Protein 6PVJ (pdb70)

Structure (mmCIF, N/CA/C/O backbone):
data_6PVJ
#
_entry.id   6PVJ
#
_cell.length_a   48.077
_cell.length_b   82.801
_cell.length_c   120.079
_cell.angle_alpha   90.000
_cell.angle_beta   90.000
_cell.angle_gamma   90.000
#
_symmetry.space_group_name_H-M   'P 21 21 21'
#
loop_
_entity.id
_entity.type
_entity.pdbx_description
1 polymer 'FAD monooxygenase'
2 non-polymer 'FLAVIN-ADENINE DINUCLEOTIDE'
3 non-polymer (5aS,12aS,13aS)-9-bromo-12,12-dimethyl-2,3,11,12,12a,13-hexahydro-1H,5H,6H-5a,13a-(epiminomethano)indolizino[7,6-b]carbazol-14-one
4 water water
#
loop_
_atom_site.group_PDB
_atom_site.id
_atom_site.type_symbol
_atom_site.label_atom_id
_atom_site.label_alt_id
_atom_site.label_comp_id
_atom_site.label_asym_id
_atom_site.label_entity_id
_atom_site.label_seq_id
_atom_site.pdbx_PDB_ins_code
_atom_site.Cartn_x
_atom_site.Cartn_y
_atom_site.Cartn_z
_atom_site.occupancy
_atom_site.B_iso_or_equiv
_atom_site.auth_seq_id
_atom_site.auth_comp_id
_atom_site.auth_asym_id
_atom_site.auth_atom_id
_atom_site.pdbx_PDB_model_num
ATOM 1 N N . GLY A 1 5 ? 15.533 80.276 53.109 1.00 49.61 5 GLY A N 1
ATOM 2 C CA . GLY A 1 5 ? 15.887 80.935 51.864 1.00 50.07 5 GLY A CA 1
ATOM 3 C C . GLY A 1 5 ? 17.327 80.645 51.500 1.00 50.65 5 GLY A C 1
ATOM 4 O O . GLY A 1 5 ? 17.963 81.399 50.755 1.00 48.84 5 GLY A O 1
ATOM 5 N N . GLU A 1 6 ? 17.817 79.521 52.020 1.00 52.09 6 GLU A N 1
ATOM 6 C CA . GLU A 1 6 ? 19.221 79.141 51.978 1.00 51.62 6 GLU A CA 1
ATOM 7 C C . GLU A 1 6 ? 19.353 77.844 51.191 1.00 46.40 6 GLU A C 1
ATOM 8 O O . GLU A 1 6 ? 18.597 76.894 51.421 1.00 45.89 6 GLU A O 1
ATOM 14 N N . GLU A 1 7 ? 20.310 77.801 50.268 1.00 41.23 7 GLU A N 1
ATOM 15 C CA . GLU A 1 7 ? 20.503 76.602 49.466 1.00 36.81 7 GLU A CA 1
ATOM 16 C C . GLU A 1 7 ? 21.110 75.480 50.310 1.00 30.34 7 GLU A C 1
ATOM 17 O O . GLU A 1 7 ? 21.759 75.715 51.334 1.00 31.32 7 GLU A O 1
ATOM 23 N N . VAL A 1 8 ? 20.867 74.238 49.878 1.00 23.25 8 VAL A N 1
ATOM 24 C CA . VAL A 1 8 ? 21.621 73.108 50.411 1.00 19.45 8 VAL A CA 1
ATOM 25 C C . VAL A 1 8 ? 23.105 73.330 50.134 1.00 17.13 8 VAL A C 1
ATOM 26 O O . VAL A 1 8 ? 23.495 73.779 49.048 1.00 17.80 8 VAL A O 1
ATOM 30 N N . GLN A 1 9 ? 23.946 73.023 51.124 1.00 16.75 9 GLN A N 1
ATOM 31 C CA . GLN A 1 9 ? 25.395 73.164 51.006 1.00 16.31 9 GLN A CA 1
ATOM 32 C C . GLN A 1 9 ? 26.007 71.777 50.827 1.00 15.26 9 GLN A C 1
ATOM 33 O O . GLN A 1 9 ? 26.098 71.000 51.785 1.00 16.33 9 GLN A O 1
ATOM 39 N N . VAL A 1 10 ? 26.433 71.464 49.603 1.00 14.39 10 VAL A N 1
ATOM 40 C CA . VAL A 1 10 ? 27.023 70.169 49.271 1.00 14.16 10 VAL A CA 1
ATOM 41 C C . VAL A 1 10 ? 28.541 70.277 49.310 1.00 13.43 10 VAL A C 1
ATOM 42 O O . VAL A 1 10 ? 29.118 71.184 48.701 1.00 15.26 10 VAL A O 1
ATOM 46 N N . ILE A 1 11 ? 29.193 69.345 50.006 1.00 13.40 11 ILE A N 1
ATOM 47 C CA . ILE A 1 11 ? 30.646 69.181 49.958 1.00 13.77 11 ILE A CA 1
ATOM 48 C C . ILE A 1 11 ? 30.965 67.986 49.069 1.00 13.21 11 ILE A C 1
ATOM 49 O O . ILE A 1 11 ? 30.354 66.918 49.220 1.00 13.90 11 ILE A O 1
ATOM 54 N N . ILE A 1 12 ? 31.908 68.157 48.139 1.00 12.81 12 ILE A N 1
ATOM 55 C CA . ILE A 1 12 ? 32.345 67.071 47.265 1.00 12.42 12 ILE A CA 1
ATOM 56 C C . ILE A 1 12 ? 33.829 66.817 47.481 1.00 12.63 12 ILE A C 1
ATOM 57 O O . ILE A 1 12 ? 34.634 67.759 47.482 1.00 13.10 12 ILE A O 1
ATOM 62 N N . VAL A 1 13 ? 34.181 65.547 47.676 1.00 12.39 13 VAL A N 1
ATOM 63 C CA . VAL A 1 13 ? 35.557 65.116 47.900 1.00 12.02 13 VAL A CA 1
ATOM 64 C C . VAL A 1 13 ? 36.022 64.338 46.677 1.00 12.42 13 VAL A C 1
ATOM 65 O O . VAL A 1 13 ? 35.616 63.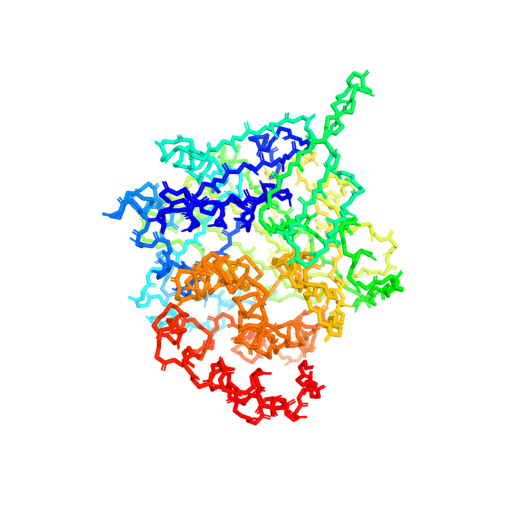185 46.468 1.00 13.11 13 VAL A O 1
ATOM 69 N N . GLY A 1 14 ? 36.891 64.959 45.881 1.00 12.31 14 GLY A N 1
ATOM 70 C CA . GLY A 1 14 ? 37.456 64.341 44.697 1.00 13.24 14 GLY A CA 1
ATOM 71 C C . GLY A 1 14 ? 36.786 64.815 43.423 1.00 12.85 14 GLY A C 1
ATOM 72 O O . GLY A 1 14 ? 35.564 64.697 43.272 1.00 13.73 14 GLY A O 1
ATOM 73 N N . LEU A 1 15 ? 37.587 65.350 42.500 1.00 12.64 15 LEU A N 1
ATOM 74 C CA . LEU A 1 15 ? 37.120 65.830 41.207 1.00 11.96 15 LEU A CA 1
ATOM 75 C C . LEU A 1 15 ? 37.705 65.010 40.060 1.00 12.94 15 LEU A C 1
ATOM 76 O O . LEU A 1 15 ? 38.358 65.549 39.161 1.00 14.80 15 LEU A O 1
ATOM 81 N N . GLY A 1 16 ? 37.471 63.700 40.091 1.00 13.60 16 GLY A N 1
ATOM 82 C CA . GLY A 1 16 ? 37.506 62.900 38.887 1.00 13.53 16 GLY A CA 1
ATOM 83 C C . GLY A 1 16 ? 36.239 63.140 38.094 1.00 12.50 16 GLY A C 1
ATOM 84 O O . GLY A 1 16 ? 35.532 64.133 38.284 1.00 12.84 16 GLY A O 1
ATOM 85 N N . ILE A 1 17 ? 35.944 62.204 37.192 1.00 13.06 17 ILE A N 1
ATOM 86 C CA . ILE A 1 17 ? 34.767 62.355 36.344 1.00 12.74 17 ILE A CA 1
ATOM 87 C C . ILE A 1 17 ? 33.503 62.431 37.187 1.00 12.76 17 ILE A C 1
ATOM 88 O O . ILE A 1 17 ? 32.609 63.247 36.923 1.00 13.53 17 ILE A O 1
ATOM 93 N N . VAL A 1 18 ? 33.415 61.588 38.218 1.00 12.75 18 VAL A N 1
ATOM 94 C CA . VAL A 1 18 ? 32.176 61.470 38.978 1.00 12.78 18 VAL A CA 1
ATOM 95 C C . VAL A 1 18 ? 31.967 62.686 39.873 1.00 12.11 18 VAL A C 1
ATOM 96 O O . VAL A 1 18 ? 30.852 63.221 39.962 1.00 13.12 18 VAL A O 1
ATOM 100 N N . GLY A 1 19 ? 33.022 63.146 40.551 1.00 12.40 19 GLY A N 1
ATOM 101 C CA . GLY A 1 19 ? 32.887 64.336 41.370 1.00 12.94 19 GLY A CA 1
ATOM 102 C C . GLY A 1 19 ? 32.524 65.561 40.550 1.00 12.11 19 GLY A C 1
ATOM 103 O O . GLY A 1 19 ? 31.719 66.386 40.980 1.00 13.38 19 GLY A O 1
ATOM 104 N N . LEU A 1 20 ? 33.113 65.698 39.356 1.00 12.23 20 LEU A N 1
ATOM 105 C CA . LEU A 1 20 ? 32.728 66.806 38.487 1.00 12.25 20 LEU A CA 1
ATOM 106 C C . LEU A 1 20 ? 31.273 66.677 38.045 1.00 11.82 20 LEU A C 1
ATOM 107 O O . LEU A 1 20 ? 30.540 67.674 38.004 1.00 12.56 20 LEU A O 1
ATOM 112 N N . ALA A 1 21 ? 30.836 65.463 37.692 1.00 12.05 21 ALA A N 1
ATOM 113 C CA . ALA A 1 21 ? 29.435 65.261 37.324 1.00 12.35 21 ALA A CA 1
ATOM 114 C C . ALA A 1 21 ? 28.509 65.584 38.488 1.00 11.69 21 ALA A C 1
ATOM 115 O O . ALA A 1 21 ? 27.460 66.216 38.305 1.00 13.18 21 ALA A O 1
ATOM 117 N N . ALA A 1 22 ? 28.884 65.167 39.698 1.00 12.39 22 ALA A N 1
ATOM 118 C CA . ALA A 1 22 ? 28.064 65.472 40.868 1.00 13.37 22 ALA A CA 1
ATOM 119 C C . ALA A 1 22 ? 28.016 66.971 41.125 1.00 11.59 22 ALA A C 1
ATOM 120 O O . ALA A 1 22 ? 26.961 67.514 41.487 1.00 13.20 22 ALA A O 1
ATOM 122 N N . ALA A 1 23 ? 29.146 67.658 40.946 1.00 12.11 23 ALA A N 1
ATOM 123 C CA . ALA A 1 23 ? 29.177 69.105 41.157 1.00 12.58 23 ALA A CA 1
ATOM 124 C C . ALA A 1 23 ? 28.258 69.814 40.176 1.00 12.94 23 ALA A C 1
ATOM 125 O O . ALA A 1 23 ? 27.481 70.703 40.560 1.00 13.74 23 ALA A O 1
ATOM 127 N N . ILE A 1 24 ? 28.315 69.416 38.906 1.00 13.15 24 ILE A N 1
ATOM 128 C CA . ILE A 1 24 ? 27.472 70.021 37.881 1.00 12.66 24 ILE A CA 1
ATOM 129 C C . ILE A 1 24 ? 26.004 69.707 38.143 1.00 12.67 24 ILE A C 1
ATOM 130 O O . ILE A 1 24 ? 25.151 70.600 38.123 1.00 13.91 24 ILE A O 1
ATOM 135 N N . GLU A 1 25 ? 25.686 68.439 38.419 1.00 12.86 25 GLU A N 1
ATOM 136 C CA . GLU A 1 25 ? 24.299 68.060 38.665 1.00 13.72 25 GLU A CA 1
ATOM 137 C C . GLU A 1 25 ? 23.716 68.830 39.846 1.00 13.29 25 GLU A C 1
ATOM 138 O O . GLU A 1 25 ? 22.605 69.365 39.766 1.00 14.67 25 GLU A O 1
ATOM 144 N N . CYS A 1 26 ? 24.451 68.888 40.962 1.00 12.96 26 CYS A N 1
ATOM 145 C CA . CYS A 1 26 ? 23.908 69.560 42.140 1.00 13.63 26 CYS A CA 1
ATOM 146 C C . CYS A 1 26 ? 23.754 71.054 41.896 1.00 13.43 26 CYS A C 1
ATOM 147 O O . CYS A 1 26 ? 22.732 71.647 42.262 1.00 14.86 26 CYS A O 1
ATOM 150 N N . ARG A 1 27 ? 24.754 71.678 41.267 1.00 14.08 27 ARG A N 1
ATOM 151 C CA . ARG A 1 27 ? 24.696 73.120 41.040 1.00 14.57 27 ARG A CA 1
ATOM 152 C C . ARG A 1 27 ? 23.597 73.482 40.047 1.00 15.44 27 ARG A C 1
ATOM 153 O O . ARG A 1 27 ? 22.874 74.471 40.242 1.00 17.58 27 ARG A O 1
ATOM 161 N N . GLU A 1 28 ? 23.441 72.689 38.984 1.00 16.36 28 GLU A N 1
ATOM 162 C CA . GLU A 1 28 ? 22.390 72.973 38.010 1.00 17.36 28 GLU A CA 1
ATOM 163 C C . GLU A 1 28 ? 21.005 72.781 38.589 1.00 17.93 28 GLU A C 1
ATOM 164 O O . GLU A 1 28 ? 20.047 73.371 38.083 1.00 19.95 28 GLU A O 1
ATOM 170 N N . LYS A 1 29 ? 20.882 71.989 39.649 1.00 17.14 29 LYS A N 1
ATOM 171 C CA . LYS A 1 29 ? 19.603 71.760 40.296 1.00 17.72 29 LYS A CA 1
ATOM 172 C C . LYS A 1 29 ? 19.400 72.678 41.501 1.00 17.96 29 LYS A C 1
ATOM 173 O O . LYS A 1 29 ? 18.494 72.453 42.313 1.00 19.57 29 LYS A O 1
ATOM 179 N N . GLY A 1 30 ? 20.206 73.734 41.607 1.00 18.29 30 GLY A N 1
ATOM 180 C CA . GLY A 1 30 ? 19.945 74.805 42.550 1.00 19.30 30 GLY A CA 1
ATOM 181 C C . GLY A 1 30 ? 20.555 74.634 43.921 1.00 18.08 30 GLY A C 1
ATOM 182 O O . GLY A 1 30 ? 20.081 75.253 44.882 1.00 19.91 30 GLY A O 1
ATOM 183 N N . HIS A 1 31 ? 21.592 73.818 44.047 1.00 16.13 31 HIS A N 1
ATOM 184 C CA . HIS A 1 31 ? 22.268 73.596 45.313 1.00 15.54 31 HIS A CA 1
ATOM 185 C C . HIS A 1 31 ? 23.654 74.222 45.255 1.00 16.06 31 HIS A C 1
ATOM 186 O O . HIS A 1 31 ? 24.275 74.299 44.189 1.00 18.21 31 HIS A O 1
ATOM 193 N N A SER A 1 32 ? 24.123 74.706 46.403 0.57 15.31 32 SER A N 1
ATOM 194 N N B SER A 1 32 ? 24.131 74.679 46.409 0.43 15.44 32 SER A N 1
ATOM 195 C CA A SER A 1 32 ? 25.480 75.230 46.493 0.57 16.00 32 SER A CA 1
ATOM 196 C CA B SER A 1 32 ? 25.474 75.233 46.509 0.43 15.68 32 SER A CA 1
ATOM 197 C C A SER A 1 32 ? 26.472 74.083 46.626 0.57 15.78 32 SER A C 1
ATOM 198 C C B SER A 1 32 ? 26.487 74.104 46.664 0.43 15.65 32 SER A C 1
ATOM 199 O O A SER A 1 32 ? 26.208 73.090 47.311 0.57 17.18 32 SER A O 1
ATOM 200 O O B SER A 1 32 ? 26.252 73.138 47.395 0.43 16.75 32 SER A O 1
ATOM 205 N N . VAL A 1 33 ? 27.620 74.223 45.969 1.00 14.21 33 VAL A N 1
ATOM 206 C CA . VAL A 1 33 ? 28.616 73.157 45.903 1.00 13.40 33 VAL A CA 1
ATOM 207 C C . VAL A 1 33 ? 29.996 73.719 46.206 1.00 12.95 33 VAL A C 1
ATOM 208 O O . VAL A 1 33 ? 30.442 74.679 45.562 1.00 14.33 33 VAL A O 1
ATOM 212 N N . HIS A 1 34 ? 30.682 73.111 47.169 1.00 13.67 34 HIS A N 1
ATOM 213 C CA . HIS A 1 34 ? 32.102 73.364 47.386 1.00 13.92 34 HIS A CA 1
ATOM 214 C C . HIS A 1 34 ? 32.810 72.027 47.218 1.00 13.26 34 HIS A C 1
ATOM 215 O O . HIS A 1 34 ? 32.616 71.108 48.029 1.00 13.94 34 HIS A O 1
ATOM 222 N N . ALA A 1 35 ? 33.580 71.904 46.137 1.00 13.56 35 ALA A N 1
ATOM 223 C CA . ALA A 1 35 ? 34.297 70.679 45.803 1.00 13.49 35 ALA A CA 1
ATOM 224 C C . ALA A 1 35 ? 35.780 70.846 46.105 1.00 14.06 35 ALA A C 1
ATOM 225 O O . ALA A 1 35 ? 36.348 71.932 45.918 1.00 14.76 35 ALA A O 1
ATOM 227 N N . PHE A 1 36 ? 36.403 69.758 46.556 1.00 13.28 36 PHE A N 1
ATOM 228 C CA . PHE A 1 36 ? 37.799 69.738 46.966 1.00 13.45 36 PHE A CA 1
ATOM 229 C C . PHE A 1 36 ? 38.525 68.633 46.228 1.00 13.35 36 PHE A C 1
ATOM 230 O O . PHE A 1 36 ? 37.975 67.549 46.018 1.00 15.60 36 PHE A O 1
ATOM 238 N N . GLU A 1 37 ? 39.779 68.894 45.866 1.00 13.47 37 GLU A N 1
ATOM 239 C CA . GLU A 1 37 ? 40.545 67.952 45.064 1.00 13.12 37 GLU A CA 1
ATOM 240 C C . GLU A 1 37 ? 42.019 68.143 45.383 1.00 12.68 37 GLU A C 1
ATOM 241 O O . GLU A 1 37 ? 42.513 69.279 45.425 1.00 14.12 37 GLU A O 1
ATOM 247 N N . LYS A 1 38 ? 42.719 67.029 45.600 1.00 13.69 38 LYS A N 1
ATOM 248 C CA . LYS A 1 38 ? 44.093 67.131 46.074 1.00 14.80 38 LYS A CA 1
ATOM 249 C C . LYS A 1 38 ? 45.096 67.490 44.986 1.00 15.13 38 LYS A C 1
ATOM 250 O O . LYS A 1 38 ? 46.159 68.028 45.312 1.00 16.40 38 LYS A O 1
ATOM 256 N N . SER A 1 39 ? 44.800 67.215 43.717 1.00 15.33 39 SER A N 1
ATOM 257 C CA . SER A 1 39 ? 45.804 67.313 42.668 1.00 15.71 39 SER A CA 1
ATOM 258 C C . SER A 1 39 ? 45.383 68.296 41.576 1.00 15.30 39 SER A C 1
ATOM 259 O O . SER A 1 39 ? 44.225 68.723 41.492 1.00 16.55 39 SER A O 1
ATOM 262 N N . ASN A 1 40 ? 46.355 68.662 40.735 1.00 16.03 40 ASN A N 1
ATOM 263 C CA . ASN A 1 40 ? 46.049 69.393 39.504 1.00 16.24 40 ASN A CA 1
ATOM 264 C C . ASN A 1 40 ? 45.410 68.426 38.509 1.00 16.52 40 ASN A C 1
ATOM 265 O O . ASN A 1 40 ? 46.098 67.741 37.744 1.00 17.92 40 ASN A O 1
ATOM 270 N N . ILE A 1 41 ? 44.078 68.400 38.475 1.00 17.36 41 ILE A N 1
ATOM 271 C CA . ILE A 1 41 ? 43.372 67.425 37.653 1.00 18.37 41 ILE A CA 1
ATOM 272 C C . ILE A 1 41 ? 43.428 67.732 36.174 1.00 17.96 41 ILE A C 1
ATOM 273 O O . ILE A 1 41 ? 42.975 66.907 35.368 1.00 20.12 41 ILE A O 1
ATOM 278 N N . LEU A 1 42 ? 43.955 68.893 35.796 1.00 18.53 42 LEU A N 1
ATOM 279 C CA . LEU A 1 42 ? 44.088 69.215 34.384 1.00 20.83 42 LEU A CA 1
ATOM 280 C C . LEU A 1 42 ? 45.311 68.574 33.737 1.00 21.00 42 LEU A C 1
ATOM 281 O O . LEU A 1 42 ? 45.419 68.602 32.510 1.00 24.26 42 LEU A O 1
ATOM 286 N N . LYS A 1 43 ? 46.210 67.972 34.515 1.00 20.16 43 LYS A N 1
ATOM 287 C CA . LYS A 1 43 ? 47.424 67.409 33.934 1.00 22.67 43 LYS A CA 1
ATOM 288 C C . LYS A 1 43 ? 47.088 66.263 32.982 1.00 23.70 43 LYS A C 1
ATOM 289 O O . LYS A 1 43 ? 46.134 65.504 33.189 1.00 23.99 43 LYS A O 1
ATOM 295 N N . SER A 1 44 ? 47.881 66.146 31.923 1.00 25.22 44 SER A N 1
ATOM 296 C CA . SER A 1 44 ? 47.667 65.123 30.906 1.00 26.94 44 SER A CA 1
ATOM 297 C C . SER A 1 44 ? 48.136 63.783 31.461 1.00 24.95 44 SER A C 1
ATOM 298 O O . SER A 1 44 ? 49.339 63.551 31.615 1.00 26.00 44 SER A O 1
ATOM 301 N N . ILE A 1 45 ? 47.188 62.898 31.759 1.00 23.45 45 ILE A N 1
ATOM 302 C CA . ILE A 1 45 ? 47.487 61.584 32.308 1.00 22.78 45 ILE A CA 1
ATOM 303 C C . ILE A 1 45 ? 46.389 60.623 31.860 1.00 20.73 45 ILE A C 1
ATOM 304 O O . ILE A 1 45 ? 45.237 61.019 31.663 1.00 21.98 45 ILE A O 1
ATOM 309 N N . GLY A 1 46 ? 46.754 59.360 31.669 1.00 20.35 46 GLY A N 1
ATOM 310 C CA . GLY A 1 46 ? 45.787 58.360 31.247 1.00 19.59 46 GLY A CA 1
ATOM 311 C C . GLY A 1 46 ? 45.609 58.337 29.740 1.00 18.76 46 GLY A C 1
ATOM 312 O O . GLY A 1 46 ? 46.384 58.932 28.977 1.00 19.80 46 GLY A O 1
ATOM 313 N N . ASP A 1 47 ? 44.560 57.635 29.306 1.00 17.17 47 ASP A N 1
ATOM 314 C CA . ASP A 1 47 ? 44.264 57.547 27.879 1.00 15.99 47 ASP A CA 1
ATOM 315 C C . ASP A 1 47 ? 42.815 57.952 27.598 1.00 16.28 47 ASP A C 1
ATOM 316 O O . ASP A 1 47 ? 42.406 59.039 28.023 1.00 17.66 47 ASP A O 1
ATOM 321 N N . CYS A 1 48 ? 42.039 57.141 26.880 1.00 16.08 48 CYS A N 1
ATOM 322 C CA . CYS A 1 48 ? 40.679 57.512 26.508 1.00 15.37 48 CYS A CA 1
ATOM 323 C C . CYS A 1 48 ? 39.643 56.891 27.432 1.00 16.81 48 CYS A C 1
ATOM 324 O O . CYS A 1 48 ? 39.809 55.772 27.936 1.00 18.86 48 CYS A O 1
ATOM 327 N N A ILE A 1 49 ? 38.552 57.613 27.625 0.47 15.69 49 ILE A N 1
ATOM 328 N N B ILE A 1 49 ? 38.565 57.654 27.658 0.53 15.44 49 ILE A N 1
ATOM 329 C CA A ILE A 1 49 ? 37.426 57.113 28.389 0.47 16.48 49 ILE A CA 1
ATOM 330 C CA B ILE A 1 49 ? 37.377 57.244 28.404 0.53 16.18 49 ILE A CA 1
ATOM 331 C C A ILE A 1 49 ? 36.192 57.165 27.501 0.47 15.00 49 ILE A C 1
ATOM 332 C C B ILE A 1 49 ? 36.235 57.124 27.407 0.53 14.16 49 ILE A C 1
ATOM 333 O O A ILE A 1 49 ? 36.004 58.111 26.727 0.47 15.81 49 ILE A O 1
ATOM 334 O O B ILE A 1 49 ? 36.111 57.960 26.502 0.53 15.11 49 ILE A O 1
ATOM 343 N N . GLY A 1 50 ? 35.386 56.113 27.579 1.00 15.09 50 GLY A N 1
ATOM 344 C CA . GLY A 1 50 ? 34.135 56.015 26.837 1.00 15.19 50 GLY A CA 1
ATOM 345 C C . GLY A 1 50 ? 32.958 56.364 27.732 1.00 15.83 50 GLY A C 1
ATOM 346 O O . GLY A 1 50 ? 32.936 56.006 28.909 1.00 17.71 50 GLY A O 1
ATOM 347 N N . LEU A 1 51 ? 31.986 57.077 27.167 1.00 15.36 51 LEU A N 1
ATOM 348 C CA . LEU A 1 51 ? 30.734 57.385 27.846 1.00 16.13 51 LEU A CA 1
ATOM 349 C C . LEU A 1 51 ? 29.612 56.869 26.964 1.00 16.02 51 LEU A C 1
ATOM 350 O O . LEU A 1 51 ? 29.511 57.249 25.794 1.00 16.89 51 LEU A O 1
ATOM 355 N N . GLN A 1 52 ? 28.780 56.001 27.519 1.00 15.47 52 GLN A N 1
ATOM 356 C CA . GLN A 1 52 ? 27.713 55.375 26.761 1.00 16.38 52 GLN A CA 1
ATOM 357 C C . GLN A 1 52 ? 26.440 56.211 26.859 1.00 15.26 52 GLN A C 1
ATOM 358 O O . GLN A 1 52 ? 26.393 57.243 27.534 1.00 15.63 52 GLN A O 1
ATOM 364 N N . SER A 1 53 ? 25.378 55.753 26.187 1.00 16.15 53 SER A N 1
ATOM 365 C CA . SER A 1 53 ? 24.195 56.598 26.043 1.00 16.72 53 SER A CA 1
ATOM 366 C C . SER A 1 53 ? 23.502 56.864 27.373 1.00 15.78 53 SER A C 1
ATOM 367 O O . SER A 1 53 ? 22.824 57.885 27.522 1.00 16.94 53 SER A O 1
ATOM 370 N N . ASN A 1 54 ? 23.637 55.961 28.341 1.00 15.57 54 ASN A N 1
ATOM 371 C CA . ASN A 1 54 ? 23.066 56.234 29.657 1.00 15.09 54 ASN A CA 1
ATOM 372 C C . ASN A 1 54 ? 23.729 57.441 30.311 1.00 15.62 54 ASN A C 1
ATOM 373 O O . ASN A 1 54 ? 23.085 58.151 31.091 1.00 16.68 54 ASN A O 1
ATOM 378 N N . ALA A 1 55 ? 25.010 57.694 30.006 1.00 14.97 55 ALA A N 1
ATOM 379 C CA . ALA A 1 55 ? 25.695 58.886 30.506 1.00 14.40 55 ALA A CA 1
ATOM 380 C C . ALA A 1 55 ? 25.452 60.098 29.613 1.00 14.02 55 ALA A C 1
ATOM 381 O O . ALA A 1 55 ? 25.276 61.210 30.117 1.00 15.34 55 ALA A O 1
ATOM 383 N N . THR A 1 56 ? 25.454 59.922 28.285 1.00 15.47 56 THR A N 1
ATOM 384 C CA . THR A 1 56 ? 25.264 61.099 27.438 1.00 16.32 56 THR A CA 1
ATOM 385 C C . THR A 1 56 ? 23.859 61.678 27.581 1.00 17.08 56 THR A C 1
ATOM 386 O O . THR A 1 56 ? 23.681 62.890 27.429 1.00 18.07 56 THR A O 1
ATOM 390 N N . ARG A 1 57 ? 22.862 60.836 27.889 1.00 17.03 57 ARG A N 1
ATOM 391 C CA . ARG A 1 57 ? 21.503 61.313 28.159 1.00 18.84 57 ARG A CA 1
ATOM 392 C C . ARG A 1 57 ? 21.500 62.293 29.332 1.00 17.28 57 ARG A C 1
ATOM 393 O O . ARG A 1 57 ? 20.780 63.304 29.324 1.00 19.16 57 ARG A O 1
ATOM 401 N N . ILE A 1 58 ? 22.315 62.011 30.347 1.00 15.93 58 ILE A N 1
ATOM 402 C CA . ILE A 1 58 ? 22.458 62.906 31.490 1.00 16.14 58 ILE A CA 1
ATOM 403 C C . ILE A 1 58 ? 23.199 64.172 31.085 1.00 15.95 58 ILE A C 1
ATOM 404 O O . ILE A 1 58 ? 22.779 65.290 31.406 1.00 16.80 58 ILE A O 1
ATOM 409 N N . ILE A 1 59 ? 24.333 64.008 30.400 1.00 15.73 59 ILE A N 1
ATOM 410 C CA . ILE A 1 59 ? 25.179 65.144 30.036 1.00 15.60 59 ILE A CA 1
ATOM 411 C C . ILE A 1 59 ? 24.432 66.127 29.147 1.00 15.90 59 ILE A C 1
ATOM 412 O O . ILE A 1 59 ? 24.648 67.341 29.238 1.00 17.21 59 ILE A O 1
ATOM 417 N N . LYS A 1 60 ? 23.524 65.626 28.304 1.00 16.92 60 LYS A N 1
ATOM 418 C CA . LYS A 1 60 ? 22.802 66.477 27.363 1.00 18.88 60 LYS A CA 1
ATOM 419 C C . LYS A 1 60 ? 22.005 67.565 28.063 1.00 17.73 60 LYS A C 1
ATOM 420 O O . LYS A 1 60 ? 21.757 68.623 27.475 1.00 19.13 60 LYS A O 1
ATOM 426 N N . ARG A 1 61 ? 21.563 67.318 29.298 1.00 17.41 61 ARG A N 1
ATOM 427 C CA . ARG A 1 61 ? 20.776 68.316 30.010 1.00 18.31 61 ARG A CA 1
ATOM 428 C C . ARG A 1 61 ? 21.613 69.478 30.521 1.00 17.87 61 ARG A C 1
ATOM 429 O O . ARG A 1 61 ? 21.067 70.564 30.753 1.00 20.69 61 ARG A O 1
ATOM 437 N N . TRP A 1 62 ? 22.915 69.277 30.705 1.00 18.08 62 TRP A N 1
ATOM 438 C CA . TRP A 1 62 ? 23.749 70.254 31.391 1.00 18.33 62 TRP A CA 1
ATOM 439 C C . TRP A 1 62 ? 23.872 71.535 30.578 1.00 18.84 62 TRP A C 1
ATOM 440 O O . TRP A 1 62 ? 24.145 71.501 29.373 1.00 19.19 62 TRP A O 1
ATOM 451 N N . GLY A 1 63 ? 23.670 72.667 31.243 1.00 21.03 63 GLY A N 1
ATOM 452 C CA . GLY A 1 63 ? 23.797 73.960 30.579 1.00 22.33 63 GLY A CA 1
ATOM 453 C C . GLY A 1 63 ? 22.948 74.089 29.337 1.00 21.45 63 GLY A C 1
ATOM 454 O O . GLY A 1 63 ? 23.380 74.699 28.352 1.00 22.00 63 GLY A O 1
ATOM 455 N N A ASP A 1 64 ? 21.752 73.500 29.349 0.62 21.91 64 ASP A N 1
ATOM 456 N N B ASP A 1 64 ? 21.737 73.526 29.364 0.38 22.67 64 ASP A N 1
ATOM 457 C CA A ASP A 1 64 ? 20.833 73.552 28.210 0.62 24.56 64 ASP A CA 1
ATOM 458 C CA B ASP A 1 64 ? 20.825 73.506 28.213 0.38 24.90 64 ASP A CA 1
ATOM 459 C C A ASP A 1 64 ? 21.477 73.027 26.925 0.62 23.36 64 ASP A C 1
ATOM 460 C C B ASP A 1 64 ? 21.528 73.062 26.931 0.38 23.41 64 ASP A C 1
ATOM 461 O O A ASP A 1 64 ? 21.195 73.518 25.827 0.62 25.30 64 ASP A O 1
ATOM 462 O O B ASP A 1 64 ? 21.344 73.640 25.857 0.38 24.75 64 ASP A O 1
ATOM 471 N N . GLY A 1 65 ? 22.353 72.028 27.051 1.00 20.61 65 GLY A N 1
ATOM 472 C CA . GLY A 1 65 ? 23.030 71.445 25.909 1.00 20.15 65 GLY A CA 1
ATOM 473 C C . GLY A 1 65 ? 24.443 71.931 25.669 1.00 19.40 65 GLY A C 1
ATOM 474 O O . GLY A 1 65 ? 25.094 71.440 24.738 1.00 20.30 65 GLY A O 1
ATOM 475 N N . ALA A 1 66 ? 24.947 72.857 26.492 1.00 20.16 66 ALA A N 1
ATOM 476 C CA . ALA A 1 66 ? 26.269 73.438 26.256 1.00 20.40 66 ALA A CA 1
ATOM 477 C C . ALA A 1 66 ? 27.378 72.393 26.320 1.00 19.39 66 ALA A C 1
ATOM 478 O O . ALA A 1 66 ? 28.300 72.409 25.496 1.00 19.79 66 ALA A O 1
ATOM 480 N N . VAL A 1 67 ? 27.331 71.498 27.308 1.00 17.80 67 VAL A N 1
ATOM 481 C CA . VAL A 1 67 ? 28.408 70.520 27.456 1.00 17.84 67 VAL A CA 1
ATOM 482 C C . VAL A 1 67 ? 28.396 69.530 26.297 1.00 16.65 67 VAL A C 1
ATOM 483 O O . VAL A 1 67 ? 29.452 69.168 25.758 1.00 17.76 67 VAL A O 1
ATOM 487 N N . HIS A 1 68 ? 27.206 69.092 25.879 1.00 17.29 68 HIS A N 1
ATOM 488 C CA . HIS A 1 68 ? 27.132 68.208 24.722 1.00 17.58 68 HIS A CA 1
ATOM 489 C C . HIS A 1 68 ? 27.712 68.874 23.478 1.00 18.47 68 HIS A C 1
ATOM 490 O O . HIS A 1 68 ? 28.405 68.224 22.687 1.00 19.57 68 HIS A O 1
ATOM 497 N N . GLU A 1 69 ? 27.458 70.172 23.292 1.00 18.72 69 GLU A N 1
ATOM 498 C CA . GLU A 1 69 ? 28.047 70.857 22.143 1.00 19.99 69 GLU A CA 1
ATOM 499 C C . GLU A 1 69 ? 29.568 70.870 22.234 1.00 19.62 69 GLU A C 1
ATOM 500 O O . GLU A 1 69 ? 30.259 70.654 21.230 1.00 21.13 69 GLU A O 1
ATOM 506 N N . ALA A 1 70 ? 30.107 71.085 23.438 1.00 19.43 70 ALA A N 1
ATOM 507 C CA . ALA A 1 70 ? 31.554 71.023 23.623 1.00 18.88 70 ALA A CA 1
ATOM 508 C C . ALA A 1 70 ? 32.103 69.632 23.334 1.00 19.62 70 ALA A C 1
ATOM 509 O O . ALA A 1 70 ? 33.242 69.500 22.869 1.00 21.77 70 ALA A O 1
ATOM 511 N N . LEU A 1 71 ? 31.322 68.585 23.608 1.00 18.45 71 LEU A N 1
ATOM 512 C CA . LEU A 1 71 ? 31.772 67.213 23.414 1.00 18.42 71 LEU A CA 1
ATOM 513 C C . LEU A 1 71 ? 31.413 66.643 22.047 1.00 18.81 71 LEU A C 1
ATOM 514 O O . LEU A 1 71 ? 31.855 65.533 21.728 1.00 19.06 71 LEU A O 1
ATOM 519 N N . ARG A 1 72 ? 30.651 67.379 21.240 1.00 20.90 72 ARG A N 1
ATOM 520 C CA . ARG A 1 72 ? 30.253 66.907 19.914 1.00 22.18 72 ARG A CA 1
ATOM 521 C C . ARG A 1 72 ? 31.390 66.350 19.058 1.00 22.14 72 ARG A C 1
ATOM 522 O O . ARG A 1 72 ? 31.165 65.330 18.383 1.00 22.04 72 ARG A O 1
ATOM 530 N N . PRO A 1 73 ? 32.598 66.932 19.027 1.00 21.04 73 PRO A N 1
ATOM 531 C CA . PRO A 1 73 ? 33.667 66.336 18.208 1.00 21.04 73 PRO A CA 1
ATOM 532 C C . PRO A 1 73 ? 34.016 64.912 18.588 1.00 18.94 73 PRO A C 1
ATOM 533 O O . PRO A 1 73 ? 34.614 64.200 17.772 1.00 20.34 73 PRO A O 1
ATOM 537 N N . TRP A 1 74 ? 33.659 64.477 19.795 1.00 17.77 74 TRP A N 1
ATOM 538 C CA . TRP A 1 74 ? 34.044 63.181 20.332 1.00 16.61 74 TRP A CA 1
ATOM 539 C C . TRP A 1 74 ? 32.936 62.136 20.223 1.00 17.22 74 TRP A C 1
ATOM 540 O O . TRP A 1 74 ? 33.099 61.028 20.740 1.00 17.70 74 TRP A O 1
ATOM 551 N N . ILE A 1 75 ? 31.822 62.455 19.557 1.00 18.02 75 ILE A N 1
ATOM 552 C CA . ILE A 1 75 ? 30.747 61.481 19.383 1.00 17.60 75 ILE A CA 1
ATOM 553 C C . ILE A 1 75 ? 31.251 60.302 18.557 1.00 18.09 75 ILE A C 1
ATOM 554 O O . ILE A 1 75 ? 31.812 60.478 17.467 1.00 19.67 75 ILE A O 1
ATOM 559 N N . VAL A 1 76 ? 31.038 59.088 19.072 1.00 17.18 76 VAL A N 1
ATOM 560 C CA . VAL A 1 76 ? 31.492 57.876 18.393 1.00 18.65 76 VAL A CA 1
ATOM 561 C C . VAL A 1 76 ? 30.757 57.729 17.070 1.00 18.58 76 VAL A C 1
ATOM 562 O O . VAL A 1 76 ? 29.520 57.699 17.032 1.00 20.33 76 VAL A O 1
ATOM 566 N N . SER A 1 77 ? 31.515 57.620 15.977 1.00 17.76 77 SER A N 1
ATOM 567 C CA . SER A 1 77 ? 30.952 57.460 14.641 1.00 18.28 77 SER A CA 1
ATOM 568 C C . SER A 1 77 ? 31.150 56.062 14.073 1.00 18.73 77 SER A C 1
ATOM 569 O O . SER A 1 77 ? 30.754 55.809 12.927 1.00 21.18 77 SER A O 1
ATOM 572 N N . SER A 1 78 ? 31.754 55.155 14.833 1.00 19.39 78 SER A N 1
ATOM 573 C CA . SER A 1 78 ? 31.873 53.775 14.386 1.00 20.30 78 SER A CA 1
ATOM 574 C C . SER A 1 78 ? 30.485 53.188 14.197 1.00 23.84 78 SER A C 1
ATOM 575 O O . SER A 1 78 ? 29.602 53.366 15.039 1.00 25.49 78 SER A O 1
ATOM 578 N N . LYS A 1 79 ? 30.297 52.473 13.092 1.00 25.96 79 LYS A N 1
ATOM 579 C CA . LYS A 1 79 ? 29.038 51.786 12.847 1.00 28.23 79 LYS A CA 1
ATOM 580 C C . LYS A 1 79 ? 29.095 50.313 13.206 1.00 24.40 79 LYS A C 1
ATOM 581 O O . LYS A 1 79 ? 28.049 49.653 13.228 1.00 23.62 79 LYS A O 1
ATOM 587 N N . GLU A 1 80 ? 30.281 49.797 13.513 1.00 21.18 80 GLU A N 1
ATOM 588 C CA . GLU A 1 80 ? 30.458 48.379 13.768 1.00 18.53 80 GLU A CA 1
ATOM 589 C C . GLU A 1 80 ? 31.792 48.186 14.466 1.00 18.10 80 GLU A C 1
ATOM 590 O O . GLU A 1 80 ? 32.672 49.050 14.414 1.00 19.69 80 GLU A O 1
ATOM 596 N N . ILE A 1 81 ? 31.921 47.044 15.138 1.00 17.07 81 ILE A N 1
ATOM 597 C CA . ILE A 1 81 ? 33.205 46.551 15.626 1.00 16.68 81 ILE A CA 1
ATOM 598 C C . ILE A 1 81 ? 33.702 45.538 14.611 1.00 16.14 81 ILE A C 1
ATOM 599 O O . ILE A 1 81 ? 32.981 44.596 14.266 1.00 18.53 81 ILE A O 1
ATOM 604 N N . ARG A 1 82 ? 34.929 45.712 14.139 1.00 16.17 82 ARG A N 1
ATOM 605 C CA . ARG A 1 82 ? 35.531 44.782 13.189 1.00 15.52 82 ARG A CA 1
ATOM 606 C C . ARG A 1 82 ? 36.397 43.805 13.977 1.00 15.24 82 ARG A C 1
ATOM 607 O O . ARG A 1 82 ? 37.403 44.199 14.580 1.00 15.95 82 ARG A O 1
ATOM 615 N N . ILE A 1 83 ? 35.990 42.539 13.984 1.00 15.82 83 ILE A N 1
ATOM 616 C CA . ILE A 1 83 ? 36.609 41.495 14.800 1.00 15.06 83 ILE A CA 1
ATOM 617 C C . ILE A 1 83 ? 37.543 40.682 13.917 1.00 15.67 83 ILE A C 1
ATOM 618 O O . ILE A 1 83 ? 37.101 40.097 12.921 1.00 16.79 83 ILE A O 1
ATOM 623 N N . HIS A 1 84 ? 38.826 40.623 14.291 1.00 15.27 84 HIS A N 1
ATOM 624 C CA . HIS A 1 84 ? 39.862 39.969 13.505 1.00 15.35 84 HIS A CA 1
ATOM 625 C C . HIS A 1 84 ? 40.551 38.873 14.314 1.00 14.21 84 HIS A C 1
ATOM 626 O O . HIS A 1 84 ? 40.593 38.908 15.547 1.00 15.90 84 HIS A O 1
ATOM 633 N N . ASN A 1 85 ? 41.149 37.922 13.594 1.00 15.87 85 ASN A N 1
ATOM 634 C CA . ASN A 1 85 ? 41.971 36.878 14.189 1.00 16.56 85 ASN A CA 1
ATOM 635 C C . ASN A 1 85 ? 43.458 37.246 14.157 1.00 16.20 85 ASN A C 1
ATOM 636 O O . ASN A 1 85 ? 43.846 38.368 13.808 1.00 16.28 85 ASN A O 1
ATOM 641 N N . SER A 1 86 ? 44.306 36.272 14.501 1.00 15.74 86 SER A N 1
ATOM 642 C CA . SER A 1 86 ? 45.742 36.508 14.632 1.00 16.29 86 SER A CA 1
ATOM 643 C C . SER A 1 86 ? 46.447 36.696 13.293 1.00 15.72 86 SER A C 1
ATOM 644 O O . SER A 1 86 ? 47.628 37.055 13.286 1.00 17.15 86 SER A O 1
ATOM 647 N N . SER A 1 87 ? 45.764 36.448 12.171 1.00 17.78 87 SER A N 1
ATOM 648 C CA . SER A 1 87 ? 46.242 36.821 10.841 1.00 20.10 87 SER A CA 1
ATOM 649 C C . SER A 1 87 ? 45.773 38.202 10.416 1.00 19.76 87 SER A C 1
ATOM 650 O O . SER A 1 87 ? 46.121 38.652 9.316 1.00 21.45 87 SER A O 1
ATOM 653 N N . GLY A 1 88 ? 44.986 38.878 11.246 1.00 17.95 88 GLY A N 1
ATOM 654 C CA . GLY A 1 88 ? 44.349 40.103 10.815 1.00 18.32 88 GLY A CA 1
ATOM 655 C C . GLY A 1 88 ? 43.201 39.914 9.857 1.00 18.83 88 GLY A C 1
ATOM 656 O O . GLY A 1 88 ? 42.743 40.896 9.264 1.00 20.40 88 GLY A O 1
ATOM 657 N N . ARG A 1 89 ? 42.719 38.686 9.678 1.00 18.28 89 ARG A N 1
ATOM 658 C CA . ARG A 1 89 ? 41.565 38.474 8.820 1.00 18.69 89 ARG A CA 1
ATOM 659 C C . ARG A 1 89 ? 40.303 38.923 9.543 1.00 18.66 89 ARG A C 1
ATOM 660 O O . ARG A 1 89 ? 40.105 38.612 10.720 1.00 18.80 89 ARG A O 1
ATOM 668 N N . LEU A 1 90 ? 39.454 39.661 8.834 1.00 19.91 90 LEU A N 1
ATOM 669 C CA . LEU A 1 90 ? 38.178 40.094 9.383 1.00 20.64 90 LEU A CA 1
ATOM 670 C C . LEU A 1 90 ? 37.220 38.909 9.434 1.00 21.05 90 LEU A C 1
ATOM 671 O O . LEU A 1 90 ? 36.889 38.318 8.399 1.00 24.19 90 LEU A O 1
ATOM 676 N N . ILE A 1 91 ? 36.793 38.545 10.637 1.00 19.37 91 ILE A N 1
ATOM 677 C CA . ILE A 1 91 ? 35.881 37.420 10.803 1.00 21.06 91 ILE A CA 1
ATOM 678 C C . ILE A 1 91 ? 34.435 37.882 10.792 1.00 20.63 91 ILE A C 1
ATOM 679 O O . ILE A 1 91 ? 33.603 37.319 10.079 1.00 22.13 91 ILE A O 1
ATOM 684 N N . ILE A 1 92 ? 34.121 38.907 11.585 1.00 19.39 92 ILE A N 1
ATOM 685 C CA . ILE A 1 92 ? 32.751 39.355 11.806 1.00 19.84 92 ILE A CA 1
ATOM 686 C C . ILE A 1 92 ? 32.750 40.871 11.936 1.00 18.83 92 ILE A C 1
ATOM 687 O O . ILE A 1 92 ? 33.663 41.454 12.531 1.00 19.48 92 ILE A O 1
ATOM 692 N N . ARG A 1 93 ? 31.729 41.508 11.366 1.00 19.20 93 ARG A N 1
ATOM 693 C CA . ARG A 1 93 ? 31.411 42.898 11.657 1.00 20.26 93 ARG A CA 1
ATOM 694 C C . ARG A 1 93 ? 30.217 42.896 12.599 1.00 20.88 93 ARG A C 1
ATOM 695 O O . ARG A 1 93 ? 29.136 42.424 12.234 1.00 22.72 93 ARG A O 1
ATOM 703 N N . GLN A 1 94 ? 30.414 43.402 13.806 1.00 20.19 94 GLN A N 1
ATOM 704 C CA . GLN A 1 94 ? 29.349 43.452 14.794 1.00 21.30 94 GLN A CA 1
ATOM 705 C C . GLN A 1 94 ? 28.669 44.810 14.735 1.00 20.19 94 GLN A C 1
ATOM 706 O O . GLN A 1 94 ? 29.303 45.839 14.990 1.00 18.98 94 GLN A O 1
ATOM 712 N N . ASP A 1 95 ? 27.377 44.801 14.429 1.00 20.60 95 ASP A N 1
ATOM 713 C CA . ASP A 1 95 ? 26.633 46.029 14.182 1.00 22.30 95 ASP A CA 1
ATOM 714 C C . ASP A 1 95 ? 26.471 46.831 15.471 1.00 22.51 95 ASP A C 1
ATOM 715 O O . ASP A 1 95 ? 26.082 46.289 16.510 1.00 24.82 95 ASP A O 1
ATOM 720 N N . LEU A 1 96 ? 26.780 48.127 15.400 1.00 21.58 96 LEU A N 1
ATOM 721 C CA . LEU A 1 96 ? 26.602 49.052 16.518 1.00 20.54 96 LEU A CA 1
ATOM 722 C C . LEU A 1 96 ? 25.440 50.019 16.314 1.00 22.12 96 LEU A C 1
ATOM 723 O O . LEU A 1 96 ? 25.338 51.004 17.053 1.00 21.90 96 LEU A O 1
ATOM 728 N N A SER A 1 97 ? 24.559 49.758 15.342 0.42 22.47 97 SER A N 1
ATOM 729 N N B SER A 1 97 ? 24.564 49.762 15.335 0.58 22.91 97 SER A N 1
ATOM 730 C CA A SER A 1 97 ? 23.509 50.718 15.010 0.42 23.50 97 SER A CA 1
ATOM 731 C CA B SER A 1 97 ? 23.506 50.717 15.011 0.58 24.86 97 SER A CA 1
ATOM 732 C C A SER A 1 97 ? 22.605 51.000 16.205 0.42 23.92 97 SER A C 1
ATOM 733 C C B SER A 1 97 ? 22.614 51.002 16.212 0.58 24.46 97 SER A C 1
ATOM 734 O O A SER A 1 97 ? 22.191 52.146 16.420 0.42 25.03 97 SER A O 1
ATOM 735 O O B SER A 1 97 ? 22.214 52.151 16.437 0.58 25.55 97 SER A O 1
ATOM 740 N N . GLU A 1 98 ? 22.282 49.971 16.989 1.00 24.04 98 GLU A N 1
ATOM 741 C CA . GLU A 1 98 ? 21.432 50.183 18.159 1.00 25.71 98 GLU A CA 1
ATOM 742 C C . GLU A 1 98 ? 22.205 50.855 19.288 1.00 23.26 98 GLU A C 1
ATOM 743 O O . GLU A 1 98 ? 21.708 51.805 19.907 1.00 23.65 98 GLU A O 1
ATOM 749 N N . VAL A 1 99 ? 23.429 50.387 19.552 1.00 20.96 99 VAL A N 1
ATOM 750 C CA . VAL A 1 99 ? 24.266 50.979 20.596 1.00 20.96 99 VAL A CA 1
ATOM 751 C C . VAL A 1 99 ? 24.463 52.470 20.350 1.00 21.59 99 VAL A C 1
ATOM 752 O O . VAL A 1 99 ? 24.510 53.269 21.295 1.00 21.19 99 VAL A O 1
ATOM 756 N N . CYS A 1 100 ? 24.575 52.867 19.082 1.00 21.97 100 CYS A N 1
ATOM 757 C CA . CYS A 1 100 ? 24.887 54.242 18.712 1.00 23.53 100 CYS A CA 1
ATOM 758 C C . CYS A 1 100 ? 23.683 55.007 18.179 1.00 24.85 100 CYS A C 1
ATOM 759 O O . CYS A 1 100 ? 23.855 56.059 17.555 1.00 26.19 100 CYS A O 1
ATOM 762 N N . GLU A 1 101 ? 22.465 54.515 18.417 1.00 24.64 101 GLU A N 1
ATOM 763 C CA . GLU A 1 101 ? 21.297 55.282 17.990 1.00 28.04 101 GLU A CA 1
ATOM 764 C C . GLU A 1 101 ? 21.223 56.617 18.719 1.00 26.72 101 GLU A C 1
ATOM 765 O O . GLU A 1 101 ? 20.780 57.616 18.143 1.00 28.76 101 GLU A O 1
ATOM 771 N N . GLN A 1 102 ? 21.683 56.661 19.964 1.00 23.87 102 GLN A N 1
ATOM 772 C CA . GLN A 1 102 ? 21.927 57.889 20.700 1.00 24.15 102 GLN A CA 1
ATOM 773 C C . GLN A 1 102 ? 23.427 58.065 20.924 1.00 21.29 102 GLN A C 1
ATOM 774 O O . GLN A 1 102 ? 24.195 57.102 20.812 1.00 21.57 102 GLN A O 1
ATOM 780 N N . PRO A 1 103 ? 23.888 59.287 21.207 1.00 19.55 103 PRO A N 1
ATOM 781 C CA . PRO A 1 103 ? 25.337 59.535 21.231 1.00 19.23 103 PRO A CA 1
ATOM 782 C C . PRO A 1 103 ? 26.075 58.728 22.291 1.00 19.07 103 PRO A C 1
ATOM 783 O O . PRO A 1 103 ? 25.563 58.471 23.387 1.00 20.17 103 PRO A O 1
ATOM 787 N N . ASN A 1 104 ? 27.287 58.318 21.928 1.00 17.95 104 ASN A N 1
ATOM 788 C CA . ASN A 1 104 ? 28.327 57.878 22.845 1.00 16.80 104 ASN A CA 1
ATOM 789 C C . ASN A 1 104 ? 29.539 58.762 22.593 1.00 16.01 104 ASN A C 1
ATOM 790 O O . ASN A 1 104 ? 29.697 59.299 21.493 1.00 16.99 104 ASN A O 1
ATOM 795 N N . TYR A 1 105 ? 30.389 58.936 23.608 1.00 15.87 105 TYR A N 1
ATOM 796 C CA . TYR A 1 105 ? 31.626 59.685 23.439 1.00 15.85 105 TYR A CA 1
ATOM 797 C C . TYR A 1 105 ? 32.818 58.768 23.679 1.00 15.30 105 TYR A C 1
ATOM 798 O O . TYR A 1 105 ? 32.750 57.841 24.494 1.00 15.71 105 TYR A O 1
ATOM 807 N N . LEU A 1 106 ? 33.924 59.066 22.997 1.00 15.43 106 LEU A N 1
ATOM 808 C CA . LEU A 1 106 ? 35.234 58.497 23.288 1.00 14.74 106 LEU A CA 1
ATOM 809 C C . LEU A 1 106 ? 36.221 59.644 23.170 1.00 14.45 106 LEU A C 1
ATOM 810 O O . LEU A 1 106 ? 36.252 60.318 22.135 1.00 15.82 106 LEU A O 1
ATOM 815 N N . LEU A 1 107 ? 37.014 59.883 24.216 1.00 15.29 107 LEU A N 1
ATOM 816 C CA . LEU A 1 107 ? 37.909 61.033 24.221 1.00 14.77 107 LEU A CA 1
ATOM 817 C C . LEU A 1 107 ? 38.947 60.853 25.319 1.00 14.71 107 LEU A C 1
ATOM 818 O O . LEU A 1 107 ? 38.717 60.122 26.286 1.00 14.88 107 LEU A O 1
ATOM 823 N N . PRO A 1 108 ? 40.087 61.537 25.214 1.00 15.61 108 PRO A N 1
ATOM 824 C CA . PRO A 1 108 ? 41.057 61.513 26.315 1.00 15.07 108 PRO A CA 1
ATOM 825 C C . PRO A 1 108 ? 40.409 61.940 27.626 1.00 14.86 108 PRO A C 1
ATOM 826 O O . PRO A 1 108 ? 39.665 62.923 27.685 1.00 15.37 108 PRO A O 1
ATOM 830 N N . ARG A 1 109 ? 40.692 61.180 28.689 1.00 15.21 109 ARG A N 1
ATOM 831 C CA . ARG A 1 109 ? 40.182 61.551 30.007 1.00 15.55 109 ARG A CA 1
ATOM 832 C C . ARG A 1 109 ? 40.508 63.000 30.340 1.00 14.17 109 ARG A C 1
ATOM 833 O O . ARG A 1 109 ? 39.674 63.719 30.894 1.00 14.95 109 ARG A O 1
ATOM 841 N N A SER A 1 110 ? 41.720 63.450 30.012 0.72 15.79 110 SER A N 1
ATOM 842 N N B SER A 1 110 ? 41.721 63.443 29.998 0.28 15.36 110 SER A N 1
ATOM 843 C CA A SER A 1 110 ? 42.105 64.815 30.358 0.72 16.11 110 SER A CA 1
ATOM 844 C CA B SER A 1 110 ? 42.142 64.805 30.314 0.28 15.80 110 SER A CA 1
ATOM 845 C C A SER A 1 110 ? 41.242 65.852 29.647 0.72 15.81 110 SER A C 1
ATOM 846 C C B SER A 1 110 ? 41.239 65.838 29.651 0.28 15.82 110 SER A C 1
ATOM 847 O O A SER A 1 110 ? 40.995 66.929 30.197 0.72 16.86 110 SER A O 1
ATOM 848 O O B SER A 1 110 ? 40.961 66.894 30.230 0.28 16.32 110 SER A O 1
ATOM 853 N N . GLU A 1 111 ? 40.772 65.551 28.435 1.00 15.53 111 GLU A N 1
ATOM 854 C CA . GLU A 1 111 ? 39.899 66.486 27.736 1.00 15.38 111 GLU A CA 1
ATOM 855 C C . GLU A 1 111 ? 38.497 66.485 28.333 1.00 14.72 111 GLU A C 1
ATOM 856 O O . GLU A 1 111 ? 37.864 67.545 28.448 1.00 16.29 111 GLU A O 1
ATOM 862 N N . LEU A 1 112 ? 37.992 65.308 28.719 1.00 13.64 112 LEU A N 1
ATOM 863 C CA . LEU A 1 112 ? 36.697 65.245 29.387 1.00 14.61 112 LEU A CA 1
ATOM 864 C C . LEU A 1 112 ? 36.727 66.032 30.697 1.00 14.26 112 LEU A C 1
ATOM 865 O O . LEU A 1 112 ? 35.820 66.826 30.985 1.00 14.80 112 LEU A O 1
ATOM 870 N N . ILE A 1 113 ? 37.779 65.832 31.497 1.00 13.68 113 ILE A N 1
ATOM 871 C CA . ILE A 1 113 ? 37.942 66.585 32.740 1.00 12.85 113 ILE A CA 1
ATOM 872 C C . ILE A 1 113 ? 37.958 68.082 32.460 1.00 13.20 113 ILE A C 1
ATOM 873 O O . ILE A 1 113 ? 37.286 68.860 33.144 1.00 14.53 113 ILE A O 1
ATOM 878 N N . ARG A 1 114 ? 38.721 68.512 31.447 1.00 14.01 114 ARG A N 1
ATOM 879 C CA . ARG A 1 114 ? 38.818 69.942 31.155 1.00 14.57 114 ARG A CA 1
ATOM 880 C C . ARG A 1 114 ? 37.448 70.528 30.840 1.00 13.62 114 ARG A C 1
ATOM 881 O O . ARG A 1 114 ? 37.074 71.582 31.371 1.00 15.02 114 ARG A O 1
ATOM 889 N N . VAL A 1 115 ? 36.689 69.856 29.969 1.00 14.18 115 VAL A N 1
ATOM 890 C CA . VAL A 1 115 ? 35.373 70.350 29.572 1.00 14.40 115 VAL A CA 1
ATOM 891 C C . VAL A 1 115 ? 34.449 70.443 30.785 1.00 14.00 115 VAL A C 1
ATOM 892 O O . VAL A 1 115 ? 33.739 71.438 30.978 1.00 14.86 115 VAL A O 1
ATOM 896 N N . MET A 1 116 ? 34.432 69.401 31.618 1.00 13.53 116 MET A N 1
ATOM 897 C CA . MET A 1 116 ? 33.547 69.403 32.781 1.00 13.77 116 MET A CA 1
ATOM 898 C C . MET A 1 116 ? 33.985 70.445 33.803 1.00 13.57 116 MET A C 1
ATOM 899 O O . MET A 1 116 ? 33.146 71.138 34.390 1.00 14.73 116 MET A O 1
ATOM 904 N N . TYR A 1 117 ? 35.296 70.561 34.023 1.00 13.57 117 TYR A N 1
ATOM 905 C CA . TYR A 1 117 ? 35.842 71.538 34.959 1.00 13.55 117 TYR A CA 1
ATOM 906 C C . TYR A 1 117 ? 35.460 72.958 34.549 1.00 14.26 117 TYR A C 1
ATOM 907 O O . TYR A 1 117 ? 35.021 73.765 35.382 1.00 14.37 117 TYR A O 1
ATOM 916 N N . GLU A 1 118 ? 35.623 73.286 33.262 1.00 14.33 118 GLU A N 1
ATOM 917 C CA . GLU A 1 118 ? 35.290 74.631 32.807 1.00 14.52 118 GLU A CA 1
ATOM 918 C C . GLU A 1 118 ? 33.807 74.909 32.987 1.00 13.94 118 GLU A C 1
ATOM 919 O O . GLU A 1 118 ? 33.420 76.007 33.406 1.00 14.79 118 GLU A O 1
ATOM 925 N N . HIS A 1 119 ? 32.956 73.919 32.712 1.00 14.01 119 HIS A N 1
ATOM 926 C CA . HIS A 1 119 ? 31.529 74.137 32.904 1.00 14.31 119 HIS A CA 1
ATOM 927 C C . HIS A 1 119 ? 31.193 74.316 34.381 1.00 14.33 119 HIS A C 1
ATOM 928 O O . HIS A 1 119 ? 30.415 75.211 34.743 1.00 14.97 119 HIS A O 1
ATOM 935 N N . ALA A 1 120 ? 31.777 73.486 35.249 1.00 13.84 120 ALA A N 1
ATOM 936 C CA . ALA A 1 120 ? 31.562 73.628 36.685 1.00 14.45 120 ALA A CA 1
ATOM 937 C C . ALA A 1 120 ? 31.905 75.037 37.161 1.00 13.68 120 ALA A C 1
ATOM 938 O O . ALA A 1 120 ? 31.142 75.659 37.911 1.00 14.42 120 ALA A O 1
ATOM 940 N N . LEU A 1 121 ? 33.064 75.560 36.742 1.00 14.11 121 LEU A N 1
ATOM 941 C CA . LEU A 1 121 ? 33.432 76.921 37.135 1.00 15.22 121 LEU A CA 1
ATOM 942 C C . LEU A 1 121 ? 32.434 77.940 36.607 1.00 15.51 121 LEU A C 1
ATOM 943 O O . LEU A 1 121 ? 32.044 78.870 37.326 1.00 16.44 121 LEU A O 1
ATOM 948 N N . LYS A 1 122 ? 32.016 77.782 35.347 1.00 15.04 122 LYS A N 1
ATOM 949 C CA . LYS A 1 122 ? 31.104 78.736 34.728 1.00 15.64 122 LYS A CA 1
ATOM 950 C C . LYS A 1 122 ? 29.798 78.852 35.506 1.00 15.68 122 LYS A C 1
ATOM 951 O O . LYS A 1 122 ? 29.257 79.954 35.665 1.00 17.27 122 LYS A O 1
ATOM 957 N N . ILE A 1 123 ? 29.270 77.726 35.999 1.00 15.07 123 ILE A N 1
ATOM 958 C CA . ILE A 1 123 ? 27.968 77.736 36.658 1.00 15.13 123 ILE A CA 1
ATOM 959 C C . ILE A 1 123 ? 28.065 78.026 38.146 1.00 15.49 123 ILE A C 1
ATOM 960 O O . ILE A 1 123 ? 27.044 78.001 38.840 1.00 16.44 123 ILE A O 1
ATOM 965 N N . GLY A 1 124 ? 29.254 78.302 38.660 1.00 15.12 124 GLY A N 1
ATOM 966 C CA . GLY A 1 124 ? 29.393 78.720 40.039 1.00 15.34 124 GLY A CA 1
ATOM 967 C C . GLY A 1 124 ? 29.679 77.635 41.052 1.00 14.71 124 GLY A C 1
ATOM 968 O O . GLY A 1 124 ? 29.482 77.874 42.248 1.00 15.56 124 GLY A O 1
ATOM 969 N N . VAL A 1 125 ? 30.130 76.449 40.626 1.00 14.56 125 VAL A N 1
ATOM 970 C CA . VAL A 1 125 ? 30.708 75.512 41.585 1.00 13.65 125 VAL A CA 1
ATOM 971 C C . VAL A 1 125 ? 31.947 76.152 42.194 1.00 13.74 125 VAL A C 1
ATOM 972 O O . VAL A 1 125 ? 32.790 76.714 41.484 1.00 15.16 125 VAL A O 1
ATOM 976 N N . GLU A 1 126 ? 32.067 76.076 43.515 1.00 13.88 126 GLU A N 1
ATOM 977 C CA . GLU A 1 126 ? 33.273 76.519 44.205 1.00 14.03 126 GLU A CA 1
ATOM 978 C C . GLU A 1 126 ? 34.256 75.352 44.229 1.00 14.65 126 GLU A C 1
ATOM 979 O O . GLU A 1 126 ? 33.924 74.266 44.718 1.00 15.45 126 GLU A O 1
ATOM 985 N N . ILE A 1 127 ? 35.451 75.563 43.685 1.00 14.21 127 ILE A N 1
ATOM 986 C CA . ILE A 1 127 ? 36.444 74.504 43.545 1.00 14.30 127 ILE A CA 1
ATOM 987 C C . ILE A 1 127 ? 37.702 74.908 44.294 1.00 13.50 127 ILE A C 1
ATOM 988 O O . ILE A 1 127 ? 38.216 76.023 44.110 1.00 15.38 127 ILE A O 1
ATOM 993 N N . SER A 1 128 ? 38.214 73.993 45.117 1.00 14.64 128 SER A N 1
ATOM 994 C CA . SER A 1 128 ? 39.478 74.178 45.824 1.00 14.25 128 SER A CA 1
ATOM 995 C C . SER A 1 128 ? 40.402 73.024 45.469 1.00 14.45 128 SER A C 1
ATOM 996 O O . SER A 1 128 ? 40.184 71.884 45.910 1.00 14.81 128 SER A O 1
ATOM 999 N N . LEU A 1 129 ? 41.402 73.314 44.641 1.00 14.19 129 LEU A N 1
ATOM 1000 C CA . LEU A 1 129 ? 42.458 72.365 44.312 1.00 14.12 129 LEU A CA 1
ATOM 1001 C C . LEU A 1 129 ? 43.582 72.460 45.337 1.00 14.59 129 LEU A C 1
ATOM 1002 O O . LEU A 1 129 ? 43.693 73.432 46.090 1.00 15.71 129 LEU A O 1
ATOM 1007 N N . GLY A 1 130 ? 44.424 71.431 45.354 1.00 15.12 130 GLY A N 1
ATOM 1008 C CA . GLY A 1 130 ? 45.481 71.370 46.342 1.00 16.11 130 GLY A CA 1
ATOM 1009 C C . GLY A 1 130 ? 45.008 71.073 47.743 1.00 15.27 130 GLY A C 1
ATOM 1010 O O . GLY A 1 130 ? 45.716 71.393 48.705 1.00 18.08 130 GLY A O 1
ATOM 1011 N N . VAL A 1 131 ? 43.826 70.475 47.892 1.00 14.86 131 VAL A N 1
ATOM 1012 C CA . VAL A 1 131 ? 43.249 70.176 49.200 1.00 15.23 131 VAL A CA 1
ATOM 1013 C C . VAL A 1 131 ? 43.098 68.665 49.343 1.00 15.36 131 VAL A C 1
ATOM 1014 O O . VAL A 1 131 ? 42.401 68.027 48.546 1.00 15.68 131 VAL A O 1
ATOM 1018 N N . GLU A 1 132 ? 43.732 68.098 50.368 1.00 16.03 132 GLU A N 1
ATOM 1019 C CA . GLU A 1 132 ? 43.510 66.714 50.773 1.00 16.55 132 GLU A CA 1
ATOM 1020 C C . GLU A 1 132 ? 42.433 66.738 51.851 1.00 16.18 132 GLU A C 1
ATOM 1021 O O . GLU A 1 132 ? 42.651 67.285 52.939 1.00 18.31 132 GLU A O 1
ATOM 1027 N N . VAL A 1 133 ? 41.265 66.167 51.556 1.00 15.49 133 VAL A N 1
ATOM 1028 C CA . VAL A 1 133 ? 40.182 66.122 52.534 1.00 16.02 133 VAL A CA 1
ATOM 1029 C C . VAL A 1 133 ? 40.410 64.948 53.474 1.00 17.47 133 VAL A C 1
ATOM 1030 O O . VAL A 1 133 ? 40.694 63.827 53.029 1.00 17.33 133 VAL A O 1
ATOM 1034 N N . CYS A 1 134 ? 40.240 65.204 54.775 1.00 16.73 134 CYS A N 1
ATOM 1035 C CA . CYS A 1 134 ? 40.533 64.277 55.863 1.00 18.68 134 CYS A CA 1
ATOM 1036 C C . CYS A 1 134 ? 39.366 64.323 56.839 1.00 16.89 134 CYS A C 1
ATOM 1037 O O . CYS A 1 134 ? 38.581 65.273 56.848 1.00 16.65 134 CYS A O 1
ATOM 1040 N N . GLU A 1 135 ? 39.256 63.279 57.658 1.00 16.56 135 GLU A N 1
ATOM 1041 C CA . GLU A 1 135 ? 38.494 63.318 58.901 1.00 17.94 135 GLU A CA 1
ATOM 1042 C C . GLU A 1 135 ? 37.039 63.783 58.756 1.00 17.65 135 GLU A C 1
ATOM 1043 O O . GLU A 1 135 ? 36.632 64.777 59.367 1.00 18.94 135 GLU A O 1
ATOM 1049 N N . PRO A 1 136 ? 36.231 63.094 57.956 1.00 17.55 136 PRO A N 1
ATOM 1050 C CA . PRO A 1 136 ? 34.813 63.447 57.875 1.00 18.01 136 PRO A CA 1
ATOM 1051 C C . PRO A 1 136 ? 34.099 63.112 59.175 1.00 19.24 136 PRO A C 1
ATOM 1052 O O . PRO A 1 136 ? 34.443 62.154 59.876 1.00 21.47 136 PRO A O 1
ATOM 1056 N N . SER A 1 137 ? 33.097 63.926 59.503 1.00 18.24 137 SER A N 1
ATOM 1057 C CA . SER A 1 137 ? 32.214 63.626 60.624 1.00 18.74 137 SER A CA 1
ATOM 1058 C C . SER A 1 137 ? 30.806 64.097 60.289 1.00 17.46 137 SER A C 1
ATOM 1059 O O . SER A 1 137 ? 30.596 64.882 59.357 1.00 17.85 137 SER A O 1
ATOM 1062 N N . GLU A 1 138 ? 29.838 63.599 61.057 1.00 17.52 138 GLU A N 1
ATOM 1063 C CA . GLU A 1 138 ? 28.442 63.917 60.808 1.00 16.90 138 GLU A CA 1
ATOM 1064 C C . GLU A 1 138 ? 27.636 63.708 62.081 1.00 17.52 138 GLU A C 1
ATOM 1065 O O . GLU A 1 138 ? 28.045 62.982 62.991 1.00 20.72 138 GLU A O 1
ATOM 1071 N N . ASP A 1 139 ? 26.477 64.362 62.125 1.00 18.21 139 ASP A N 1
ATOM 1072 C CA . ASP A 1 139 ? 25.451 64.100 63.130 1.00 18.43 139 ASP A CA 1
ATOM 1073 C C . ASP A 1 139 ? 24.094 64.288 62.459 1.00 19.38 139 ASP A C 1
ATOM 1074 O O . ASP A 1 139 ? 24.007 64.402 61.233 1.00 20.17 139 ASP A O 1
ATOM 1079 N N . GLU A 1 140 ? 23.021 64.335 63.258 1.00 20.43 140 GLU A N 1
ATOM 1080 C CA . GLU A 1 140 ? 21.696 64.459 62.662 1.00 23.80 140 GLU A CA 1
ATOM 1081 C C . GLU A 1 140 ? 21.460 65.800 61.979 1.00 23.06 140 GLU A C 1
ATOM 1082 O O . GLU A 1 140 ? 20.496 65.918 61.213 1.00 26.25 140 GLU A O 1
ATOM 1088 N N . GLU A 1 141 ? 22.305 66.804 62.223 1.00 23.45 141 GLU A N 1
ATOM 1089 C CA . GLU A 1 141 ? 22.082 68.135 61.680 1.00 25.18 141 GLU A CA 1
ATOM 1090 C C . GLU A 1 141 ? 22.992 68.509 60.521 1.00 21.98 141 GLU A C 1
ATOM 1091 O O . GLU A 1 141 ? 22.615 69.372 59.727 1.00 23.92 141 GLU A O 1
ATOM 1097 N N . GLY A 1 142 ? 24.165 67.902 60.398 1.00 19.95 142 GLY A N 1
ATOM 1098 C CA . GLY A 1 142 ? 25.110 68.375 59.402 1.00 19.06 142 GLY A CA 1
ATOM 1099 C C . GLY A 1 142 ? 26.335 67.493 59.359 1.00 16.98 142 GLY A C 1
ATOM 1100 O O . GLY A 1 142 ? 26.433 66.489 60.072 1.00 18.82 142 GLY A O 1
ATOM 1101 N N . ALA A 1 143 ? 27.283 67.891 58.510 1.00 16.38 143 ALA A N 1
ATOM 1102 C CA . ALA A 1 143 ? 28.517 67.143 58.327 1.00 15.75 143 ALA A CA 1
ATOM 1103 C C . ALA A 1 143 ? 29.675 68.124 58.231 1.00 16.18 143 ALA A C 1
ATOM 1104 O O . ALA A 1 143 ? 29.488 69.319 57.983 1.00 17.79 143 ALA A O 1
ATOM 1106 N N A SER A 1 144 ? 30.881 67.618 58.444 0.63 16.03 144 SER A N 1
ATOM 1107 N N B SER A 1 144 ? 30.884 67.602 58.430 0.37 17.34 144 SER A N 1
ATOM 1108 C CA A SER A 1 144 ? 32.047 68.456 58.221 0.63 16.19 144 SER A CA 1
ATOM 1109 C CA B SER A 1 144 ? 32.092 68.414 58.369 0.37 18.32 144 SER A CA 1
ATOM 1110 C C A SER A 1 144 ? 33.234 67.603 57.807 0.63 16.54 144 SER A C 1
ATOM 1111 C C B SER A 1 144 ? 33.238 67.585 57.808 0.37 18.17 144 SER A C 1
ATOM 1112 O O A SER A 1 144 ? 33.262 66.386 58.010 0.63 16.64 144 SER A O 1
ATOM 1113 O O B SER A 1 144 ? 33.241 66.355 57.913 0.37 18.83 144 SER A O 1
ATOM 1118 N N . VAL A 1 145 ? 34.212 68.272 57.203 1.00 17.17 145 VAL A N 1
ATOM 1119 C CA . VAL A 1 145 ? 35.479 67.661 56.814 1.00 16.39 145 VAL A CA 1
ATOM 1120 C C . VAL A 1 145 ? 36.606 68.608 57.196 1.00 16.82 145 VAL A C 1
ATOM 1121 O O . VAL A 1 145 ? 36.394 69.788 57.496 1.00 18.38 145 VAL A O 1
ATOM 1125 N N . VAL A 1 146 ? 37.818 68.069 57.189 1.00 15.88 146 VAL A N 1
ATOM 1126 C CA . VAL A 1 146 ? 39.027 68.865 57.354 1.00 16.22 146 VAL A CA 1
ATOM 1127 C C . VAL A 1 146 ? 39.672 69.027 55.987 1.00 17.52 146 VAL A C 1
ATOM 1128 O O . VAL A 1 146 ? 39.981 68.032 55.320 1.00 17.72 146 VAL A O 1
ATOM 1132 N N . ALA A 1 147 ? 39.854 70.278 55.567 1.00 17.32 147 ALA A N 1
ATOM 1133 C CA . ALA A 1 147 ? 40.573 70.611 54.344 1.00 17.91 147 ALA A CA 1
ATOM 1134 C C . ALA A 1 147 ? 42.034 70.846 54.720 1.00 17.94 147 ALA A C 1
ATOM 1135 O O . ALA A 1 147 ? 42.357 71.829 55.394 1.00 19.12 147 ALA A O 1
ATOM 1137 N N . LEU A 1 148 ? 42.911 69.935 54.304 1.00 16.74 148 LEU A N 1
ATOM 1138 C CA . LEU A 1 148 ? 44.336 70.019 54.592 1.00 18.19 148 LEU A CA 1
ATOM 1139 C C . LEU A 1 148 ? 45.063 70.519 53.348 1.00 18.84 148 LEU A C 1
ATOM 1140 O O . LEU A 1 148 ? 45.022 69.871 52.294 1.00 19.36 148 LEU A O 1
ATOM 1145 N N . THR A 1 149 ? 45.712 71.675 53.467 1.00 19.66 149 THR A N 1
ATOM 1146 C CA . THR A 1 149 ? 46.472 72.237 52.364 1.00 20.59 149 THR A CA 1
ATOM 1147 C C . THR A 1 149 ? 47.937 71.842 52.496 1.00 21.86 149 THR A C 1
ATOM 1148 O O . THR A 1 149 ? 48.377 71.313 53.520 1.00 21.94 149 THR A O 1
ATOM 1152 N N . ARG A 1 150 ? 48.685 72.064 51.415 1.00 22.55 150 ARG A N 1
ATOM 1153 C CA . ARG A 1 150 ? 50.037 71.522 51.330 1.00 24.05 150 ARG A CA 1
ATOM 1154 C C . ARG A 1 150 ? 50.992 72.179 52.310 1.00 24.33 150 ARG A C 1
ATOM 1155 O O . ARG A 1 150 ? 52.062 71.623 52.571 1.00 26.26 150 ARG A O 1
ATOM 1163 N N . ASP A 1 151 ? 50.634 73.342 52.852 1.00 24.94 151 ASP A N 1
ATOM 1164 C CA . ASP A 1 151 ? 51.413 73.986 53.903 1.00 26.85 151 ASP A CA 1
ATOM 1165 C C . ASP A 1 151 ? 51.177 73.363 55.270 1.00 25.14 151 ASP A C 1
ATOM 1166 O O . ASP A 1 151 ? 51.724 73.855 56.265 1.00 27.12 151 ASP A O 1
ATOM 1171 N N . GLY A 1 152 ? 50.378 72.303 55.341 1.00 24.07 152 GLY A N 1
ATOM 1172 C CA . GLY A 1 152 ? 50.046 71.685 56.600 1.00 25.05 152 GLY A CA 1
ATOM 1173 C C . GLY A 1 152 ? 48.898 72.327 57.341 1.00 25.23 152 GLY A C 1
ATOM 1174 O O . GLY A 1 152 ? 48.552 71.859 58.434 1.00 27.06 152 GLY A O 1
ATOM 1175 N N . GLU A 1 153 ? 48.297 73.380 56.791 1.00 23.96 153 GLU A N 1
ATOM 1176 C CA . GLU A 1 153 ? 47.201 74.055 57.470 1.00 25.84 153 GLU A CA 1
ATOM 1177 C C . GLU A 1 153 ? 45.904 73.273 57.318 1.00 21.80 153 GLU A C 1
ATOM 1178 O O . GLU A 1 153 ? 45.630 72.678 56.270 1.00 20.69 153 GLU A O 1
ATOM 1184 N N . ARG A 1 154 ? 45.106 73.289 58.380 1.00 22.57 154 ARG A N 1
ATOM 1185 C CA . ARG A 1 154 ? 43.852 72.557 58.464 1.00 20.34 154 ARG A CA 1
ATOM 1186 C C . ARG A 1 154 ? 42.709 73.551 58.593 1.00 22.27 154 ARG A C 1
ATOM 1187 O O . ARG A 1 154 ? 42.745 74.436 59.454 1.00 23.96 154 ARG A O 1
ATOM 1195 N N . GLN A 1 155 ? 41.695 73.393 57.750 1.00 20.71 155 GLN A N 1
ATOM 1196 C CA . GLN A 1 155 ? 40.509 74.234 57.783 1.00 22.95 155 GLN A CA 1
ATOM 1197 C C . GLN A 1 155 ? 39.276 73.347 57.861 1.00 19.22 155 GLN A C 1
ATOM 1198 O O . GLN A 1 155 ? 39.115 72.431 57.050 1.00 20.76 155 GLN A O 1
ATOM 1204 N N . ILE A 1 156 ? 38.401 73.621 58.821 1.00 19.40 156 ILE A N 1
ATOM 1205 C CA . ILE A 1 156 ? 37.143 72.892 58.922 1.00 19.83 156 ILE A CA 1
ATOM 1206 C C . ILE A 1 156 ? 36.177 73.444 57.886 1.00 17.81 156 ILE A C 1
ATOM 1207 O O . ILE A 1 156 ? 36.066 74.664 57.705 1.00 20.73 156 ILE A O 1
ATOM 1212 N N . VAL A 1 157 ? 35.488 72.549 57.184 1.00 16.99 157 VAL A N 1
ATOM 1213 C CA . VAL A 1 157 ? 34.466 72.922 56.215 1.00 18.28 157 VAL A CA 1
ATOM 1214 C C . VAL A 1 157 ? 33.177 72.201 56.578 1.00 18.04 157 VAL A C 1
ATOM 1215 O O . VAL A 1 157 ? 33.170 70.975 56.731 1.00 17.79 157 VAL A O 1
ATOM 1219 N N . ARG A 1 158 ? 32.094 72.955 56.726 1.00 18.52 158 ARG A N 1
ATOM 1220 C CA . ARG A 1 158 ? 30.808 72.403 57.117 1.00 18.41 158 ARG A CA 1
ATOM 1221 C C . ARG A 1 158 ? 29.849 72.398 55.931 1.00 17.44 158 ARG A C 1
ATOM 1222 O O . ARG A 1 158 ? 29.930 73.247 55.040 1.00 19.09 158 ARG A O 1
ATOM 1230 N N . GLY A 1 159 ? 28.956 71.414 55.912 1.00 16.23 159 GLY A N 1
ATOM 1231 C CA . GLY A 1 159 ? 27.916 71.360 54.903 1.00 16.03 159 GLY A CA 1
ATOM 1232 C C . GLY A 1 159 ? 26.783 70.462 55.350 1.00 15.54 159 GLY A C 1
ATOM 1233 O O . GLY A 1 159 ? 26.805 69.890 56.443 1.00 18.29 159 GLY A O 1
ATOM 1234 N N . ASP A 1 160 ? 25.771 70.349 54.484 1.00 14.20 160 ASP A N 1
ATOM 1235 C CA . ASP A 1 160 ? 24.631 69.490 54.784 1.00 14.51 160 ASP A CA 1
ATOM 1236 C C . ASP A 1 160 ? 24.958 68.019 54.588 1.00 14.23 160 ASP A C 1
ATOM 1237 O O . ASP A 1 160 ? 24.430 67.170 55.321 1.00 15.27 160 ASP A O 1
ATOM 1242 N N . PHE A 1 161 ? 25.804 67.695 53.612 1.00 14.17 161 PHE A N 1
ATOM 1243 C CA . PHE A 1 161 ? 26.251 66.320 53.443 1.00 13.56 161 PHE A CA 1
ATOM 1244 C C . PHE A 1 161 ? 27.513 66.319 52.603 1.00 12.98 161 PHE A C 1
ATOM 1245 O O . PHE A 1 161 ? 27.882 67.334 52.003 1.00 13.47 161 PHE A O 1
ATOM 1253 N N A ILE A 1 162 ? 28.175 65.163 52.573 0.69 12.46 162 ILE A N 1
ATOM 1254 N N B ILE A 1 162 ? 28.171 65.160 52.583 0.31 12.91 162 ILE A N 1
ATOM 1255 C CA A ILE A 1 162 ? 29.457 64.985 51.898 0.69 12.72 162 ILE A CA 1
ATOM 1256 C CA B ILE A 1 162 ? 29.445 64.958 51.907 0.31 13.16 162 ILE A CA 1
ATOM 1257 C C A ILE A 1 162 ? 29.299 63.923 50.823 0.69 12.38 162 ILE A C 1
ATOM 1258 C C B ILE A 1 162 ? 29.246 63.925 50.809 0.31 13.19 162 ILE A C 1
ATOM 1259 O O A ILE A 1 162 ? 28.933 62.777 51.122 0.69 13.92 162 ILE A O 1
ATOM 1260 O O B ILE A 1 162 ? 28.780 62.810 51.075 0.31 14.69 162 ILE A O 1
ATOM 1269 N N . ILE A 1 163 ? 29.610 64.290 49.585 1.00 12.26 163 ILE A N 1
ATOM 1270 C CA . ILE A 1 163 ? 29.687 63.343 48.479 1.00 13.11 163 ILE A CA 1
ATOM 1271 C C . ILE A 1 163 ? 31.125 62.847 48.420 1.00 12.20 163 ILE A C 1
ATOM 1272 O O . ILE A 1 163 ? 32.055 63.643 48.229 1.00 13.58 163 ILE A O 1
ATOM 1277 N N . CYS A 1 164 ? 31.318 61.539 48.599 1.00 13.20 164 CYS A N 1
ATOM 1278 C CA . CYS A 1 164 ? 32.649 60.951 48.601 1.00 13.42 164 CYS A CA 1
ATOM 1279 C C . CYS A 1 164 ? 32.882 60.362 47.216 1.00 13.32 164 CYS A C 1
ATOM 1280 O O . CYS A 1 164 ? 32.470 59.233 46.922 1.00 13.86 164 CYS A O 1
ATOM 1283 N N . SER A 1 165 ? 33.529 61.152 46.359 1.00 13.20 165 SER A N 1
ATOM 1284 C CA . SER A 1 165 ? 33.834 60.755 44.993 1.00 12.31 165 SER A CA 1
ATOM 1285 C C . SER A 1 165 ? 35.344 60.685 44.797 1.00 11.97 165 SER A C 1
ATOM 1286 O O . SER A 1 165 ? 35.890 61.192 43.806 1.00 13.59 165 SER A O 1
ATOM 1289 N N . ASP A 1 166 ? 36.021 60.028 45.738 1.00 12.55 166 ASP A N 1
ATOM 1290 C CA . ASP A 1 166 ? 37.474 60.057 45.809 1.00 12.65 166 ASP A CA 1
ATOM 1291 C C . ASP A 1 166 ? 38.134 58.813 45.217 1.00 13.75 166 ASP A C 1
ATOM 1292 O O . ASP A 1 166 ? 39.321 58.569 45.465 1.00 14.42 166 ASP A O 1
ATOM 1297 N N . GLY A 1 167 ? 37.398 58.042 44.410 1.00 13.52 167 GLY A N 1
ATOM 1298 C CA . GLY A 1 167 ? 38.009 57.067 43.525 1.00 13.49 167 GLY A CA 1
ATOM 1299 C C . GLY A 1 167 ? 38.286 55.726 44.175 1.00 12.86 167 GLY A C 1
ATOM 1300 O O . GLY A 1 167 ? 37.924 55.458 45.325 1.00 14.45 167 GLY A O 1
ATOM 1301 N N . VAL A 1 168 ? 38.951 54.862 43.403 1.00 13.76 168 VAL A N 1
ATOM 1302 C CA . VAL A 1 168 ? 39.129 53.459 43.792 1.00 15.46 168 VAL A CA 1
ATOM 1303 C C . VAL A 1 168 ? 39.882 53.319 45.112 1.00 17.29 168 VAL A C 1
ATOM 1304 O O . VAL A 1 168 ? 39.628 52.381 45.878 1.00 18.12 168 VAL A O 1
ATOM 1308 N N . HIS A 1 169 ? 40.794 54.247 45.414 1.00 16.29 169 HIS A N 1
ATOM 1309 C CA . HIS A 1 169 ? 41.567 54.214 46.651 1.00 18.19 169 HIS A CA 1
ATOM 1310 C C . HIS A 1 169 ? 41.009 55.153 47.713 1.00 18.03 169 HIS A C 1
ATOM 1311 O O . HIS A 1 169 ? 41.757 55.636 48.574 1.00 21.74 169 HIS A O 1
ATOM 1318 N N . SER A 1 170 ? 39.692 55.377 47.684 1.00 16.05 170 SER A N 1
ATOM 1319 C CA . SER A 1 170 ? 38.984 56.260 48.603 1.00 16.71 170 SER A CA 1
ATOM 1320 C C . SER A 1 170 ? 39.388 56.035 50.051 1.00 17.39 170 SER A C 1
ATOM 1321 O O . SER A 1 170 ? 39.240 54.932 50.585 1.00 18.04 170 SER A O 1
ATOM 1324 N N . LYS A 1 171 ? 39.842 57.108 50.700 1.00 17.14 171 LYS A N 1
ATOM 1325 C CA . LYS A 1 171 ? 40.010 57.109 52.146 1.00 17.48 171 LYS A CA 1
ATOM 1326 C C . LYS A 1 171 ? 38.729 57.493 52.872 1.00 17.22 171 LYS A C 1
ATOM 1327 O O . LYS A 1 171 ? 38.596 57.195 54.066 1.00 20.00 171 LYS A O 1
ATOM 1333 N N . MET A 1 172 ? 37.787 58.154 52.186 1.00 16.63 172 MET A N 1
ATOM 1334 C CA . MET A 1 172 ? 36.482 58.405 52.793 1.00 17.19 172 MET A CA 1
ATOM 1335 C C . MET A 1 172 ? 35.725 57.105 53.054 1.00 17.64 172 MET A C 1
ATOM 1336 O O . MET A 1 172 ? 34.885 57.045 53.959 1.00 20.10 172 MET A O 1
ATOM 1341 N N . ARG A 1 173 ? 36.020 56.058 52.282 1.00 17.62 173 ARG A N 1
ATOM 1342 C CA . ARG A 1 173 ? 35.259 54.812 52.360 1.00 19.31 173 ARG A CA 1
ATOM 1343 C C . ARG A 1 173 ? 35.235 54.240 53.777 1.00 21.48 173 ARG A C 1
ATOM 1344 O O . ARG A 1 173 ? 34.220 53.682 54.207 1.00 24.15 173 ARG A O 1
ATOM 1352 N N . LYS A 1 174 ? 36.326 54.391 54.529 1.00 22.64 174 LYS A N 1
ATOM 1353 C CA . LYS A 1 174 ? 36.372 53.827 55.876 1.00 25.60 174 LYS A CA 1
ATOM 1354 C C . LYS A 1 174 ? 35.395 54.498 56.837 1.00 25.72 174 LYS A C 1
ATOM 1355 O O . LYS A 1 174 ? 35.091 53.924 57.889 1.00 27.38 174 LYS A O 1
ATOM 1361 N N . ALA A 1 175 ? 34.888 55.689 56.503 1.00 24.37 175 ALA A N 1
ATOM 1362 C CA . ALA A 1 175 ? 33.848 56.317 57.315 1.00 25.67 175 ALA A CA 1
ATOM 1363 C C . ALA A 1 175 ? 32.503 55.619 57.170 1.00 29.51 175 ALA A C 1
ATOM 1364 O O . ALA A 1 175 ? 31.617 55.830 58.004 1.00 31.49 175 ALA A O 1
ATOM 1366 N N . ILE A 1 176 ? 32.333 54.804 56.135 1.00 30.36 176 ILE A N 1
ATOM 1367 C CA . ILE A 1 176 ? 31.115 54.034 55.916 1.00 33.37 176 ILE A CA 1
ATOM 1368 C C . ILE A 1 176 ? 31.345 52.554 56.196 1.00 38.42 176 ILE A C 1
ATOM 1369 O O . ILE A 1 176 ? 30.628 51.941 56.990 1.00 38.26 176 ILE A O 1
ATOM 1374 N N . MET A 1 177 ? 32.358 51.966 55.553 1.00 42.74 177 MET A N 1
ATOM 1375 C CA . MET A 1 177 ? 32.768 50.580 55.760 1.00 47.27 177 MET A CA 1
ATOM 1376 C C . MET A 1 177 ? 34.123 50.601 56.453 1.00 48.28 177 MET A C 1
ATOM 1377 O O . MET A 1 177 ? 35.165 50.698 55.789 1.00 45.87 177 MET A O 1
ATOM 1382 N N . PRO A 1 178 ? 34.170 50.516 57.784 1.00 51.94 178 PRO A N 1
ATOM 1383 C CA . PRO A 1 178 ? 35.471 50.597 58.468 1.00 54.42 178 PRO A CA 1
ATOM 1384 C C . PRO A 1 178 ? 36.377 49.412 58.190 1.00 58.49 178 PRO A C 1
ATOM 1385 O O . PRO A 1 178 ? 37.603 49.555 58.278 1.00 58.50 178 PRO A O 1
ATOM 1389 N N . GLN A 1 179 ? 35.818 48.249 57.851 1.00 62.73 179 GLN A N 1
ATOM 1390 C CA . GLN A 1 179 ? 36.622 47.066 57.579 1.00 67.15 179 GLN A CA 1
ATOM 1391 C C . GLN A 1 179 ? 36.921 47.009 56.087 1.00 66.84 179 GLN A C 1
ATOM 1392 O O . GLN A 1 179 ? 35.990 46.831 55.286 1.00 67.11 179 GLN A O 1
ATOM 1398 N N . PRO A 1 180 ? 38.176 47.152 55.667 1.00 65.98 180 PRO A N 1
ATOM 1399 C CA . PRO A 1 180 ? 38.481 47.153 54.233 1.00 65.70 180 PRO A CA 1
ATOM 1400 C C . PRO A 1 180 ? 38.648 45.737 53.707 1.00 65.98 180 PRO A C 1
ATOM 1401 O O . PRO A 1 180 ? 39.218 44.867 54.370 1.00 66.66 180 PRO A O 1
ATOM 1405 N N . VAL A 1 181 ? 38.141 45.509 52.499 1.00 64.87 181 VAL A N 1
ATOM 1406 C CA . VAL A 1 181 ? 38.223 44.211 51.841 1.00 63.84 181 VAL A CA 1
ATOM 1407 C C . VAL A 1 181 ? 39.065 44.371 50.584 1.00 64.45 181 VAL A C 1
ATOM 1408 O O . VAL A 1 181 ? 38.713 45.151 49.690 1.00 65.28 181 VAL A O 1
ATOM 1412 N N . GLU A 1 182 ? 40.174 43.639 50.518 1.00 63.36 182 GLU A N 1
ATOM 1413 C CA . GLU A 1 182 ? 41.052 43.727 49.362 1.00 62.07 182 GLU A CA 1
ATOM 1414 C C . GLU A 1 182 ? 40.401 43.052 48.156 1.00 56.41 182 GLU A C 1
ATOM 1415 O O . GLU A 1 182 ? 39.773 41.998 48.295 1.00 55.77 182 GLU A O 1
ATOM 1421 N N . PRO A 1 183 ? 40.532 43.631 46.966 1.00 51.27 183 PRO A N 1
ATOM 1422 C CA . PRO A 1 183 ? 39.987 42.986 45.771 1.00 46.86 183 PRO A CA 1
ATOM 1423 C C . PRO A 1 183 ? 40.841 41.798 45.361 1.00 42.52 183 PRO A C 1
ATOM 1424 O O . PRO A 1 183 ? 42.002 41.663 45.755 1.00 41.65 183 PRO A O 1
ATOM 1428 N N . ARG A 1 184 ? 40.241 40.925 44.553 1.00 41.08 184 ARG A N 1
ATOM 1429 C CA . ARG A 1 184 ? 40.952 39.744 44.075 1.00 42.67 184 ARG A CA 1
ATOM 1430 C C . ARG A 1 184 ? 41.552 40.019 42.707 1.00 36.31 184 ARG A C 1
ATOM 1431 O O . ARG A 1 184 ? 40.845 40.512 41.814 1.00 32.27 184 ARG A O 1
ATOM 1439 N N . PRO A 1 185 ? 42.829 39.708 42.489 1.00 32.22 185 PRO A N 1
ATOM 1440 C CA . PRO A 1 185 ? 43.375 39.796 41.131 1.00 31.26 185 PRO A CA 1
ATOM 1441 C C . PRO A 1 185 ? 42.677 38.796 40.226 1.00 30.18 185 PRO A C 1
ATOM 1442 O O . PRO A 1 185 ? 42.360 37.678 40.631 1.00 29.82 185 PRO A O 1
ATOM 1446 N N . SER A 1 186 ? 42.426 39.216 38.992 1.00 28.67 186 SER A N 1
ATOM 1447 C CA . SER A 1 186 ? 41.820 38.338 38.002 1.00 26.77 186 SER A CA 1
ATOM 1448 C C . SER A 1 186 ? 42.833 37.454 37.299 1.00 27.00 186 SER A C 1
ATOM 1449 O O . SER A 1 186 ? 42.429 36.491 36.639 1.00 27.97 186 SER A O 1
ATOM 1452 N N . GLY A 1 187 ? 44.125 37.765 37.403 1.00 24.95 187 GLY A N 1
ATOM 1453 C CA . GLY A 1 187 ? 45.134 37.148 36.568 1.00 24.23 187 GLY A CA 1
ATOM 1454 C C . GLY A 1 187 ? 45.365 37.840 35.243 1.00 21.33 187 GLY A C 1
ATOM 1455 O O . GLY A 1 187 ? 46.152 37.336 34.427 1.00 21.34 187 GLY A O 1
ATOM 1456 N N . TYR A 1 188 ? 44.707 38.976 35.004 1.00 18.85 188 TYR A N 1
ATOM 1457 C CA . TYR A 1 188 ? 44.823 39.714 33.757 1.00 17.69 188 TYR A CA 1
ATOM 1458 C C . TYR A 1 188 ? 45.130 41.176 34.049 1.00 16.69 188 TYR A C 1
ATOM 1459 O O . TYR A 1 188 ? 44.815 41.709 35.123 1.00 17.18 188 TYR A O 1
ATOM 1468 N N . ALA A 1 189 ? 45.751 41.821 33.062 1.00 16.17 189 ALA A N 1
ATOM 1469 C CA . ALA A 1 189 ? 46.040 43.247 33.088 1.00 15.94 189 ALA A CA 1
ATOM 1470 C C . ALA A 1 189 ? 45.808 43.782 31.684 1.00 14.76 189 ALA A C 1
ATOM 1471 O O . ALA A 1 189 ? 45.633 43.018 30.732 1.00 16.17 189 ALA A O 1
ATOM 1473 N N . ALA A 1 190 ? 45.805 45.108 31.544 1.00 16.86 190 ALA A N 1
ATOM 1474 C CA . ALA A 1 190 ? 45.624 45.736 30.238 1.00 16.73 190 ALA A CA 1
ATOM 1475 C C . ALA A 1 190 ? 46.765 46.710 29.975 1.00 15.33 190 ALA A C 1
ATOM 1476 O O . ALA A 1 190 ? 46.928 47.691 30.712 1.00 16.66 190 ALA A O 1
ATOM 1478 N N . PHE A 1 191 ? 47.553 46.443 28.937 1.00 16.21 191 PHE A N 1
ATOM 1479 C CA . PHE A 1 191 ? 48.401 47.488 28.381 1.00 15.53 191 PHE A CA 1
ATOM 1480 C C . PHE A 1 191 ? 47.492 48.491 27.691 1.00 15.55 191 PHE A C 1
ATOM 1481 O O . PHE A 1 191 ? 46.548 48.103 27.004 1.00 16.87 191 PHE A O 1
ATOM 1489 N N . ARG A 1 192 ? 47.762 49.783 27.859 1.00 15.45 192 ARG A N 1
ATOM 1490 C CA . ARG A 1 192 ? 46.899 50.753 27.194 1.00 16.43 192 ARG A CA 1
ATOM 1491 C C . ARG A 1 192 ? 47.554 52.124 27.166 1.00 16.31 192 ARG A C 1
ATOM 1492 O O . ARG A 1 192 ? 48.327 52.481 28.065 1.00 17.27 192 ARG A O 1
ATOM 1500 N N . ALA A 1 193 ? 47.221 52.890 26.127 1.00 16.04 193 ALA A N 1
ATOM 1501 C CA . ALA A 1 193 ? 47.809 54.214 25.961 1.00 16.71 193 ALA A CA 1
ATOM 1502 C C . ALA A 1 193 ? 47.185 54.927 24.771 1.00 16.37 193 ALA A C 1
ATOM 1503 O O . ALA A 1 193 ? 46.544 54.312 23.911 1.00 16.91 193 ALA A O 1
ATOM 1505 N N . LEU A 1 194 ? 47.404 56.240 24.735 1.00 16.79 194 LEU A N 1
ATOM 1506 C CA . LEU A 1 194 ? 47.213 57.031 23.530 1.00 17.65 194 LEU A CA 1
ATOM 1507 C C . LEU A 1 194 ? 48.431 56.882 22.631 1.00 18.96 194 LEU A C 1
ATOM 1508 O O . LEU A 1 194 ? 49.552 56.686 23.105 1.00 20.29 194 LEU A O 1
ATOM 1513 N N . VAL A 1 195 ? 48.205 56.985 21.328 1.00 18.91 195 VAL A N 1
ATOM 1514 C CA . VAL A 1 195 ? 49.292 57.010 20.356 1.00 20.51 195 VAL A CA 1
ATOM 1515 C C . VAL A 1 195 ? 49.651 58.465 20.107 1.00 23.55 195 VAL A C 1
ATOM 1516 O O . VAL A 1 195 ? 48.775 59.333 20.105 1.00 25.61 195 VAL A O 1
ATOM 1520 N N . ASP A 1 196 ? 50.938 58.747 19.915 1.00 24.81 196 ASP A N 1
ATOM 1521 C CA . ASP A 1 196 ? 51.346 60.092 19.525 1.00 27.66 196 ASP A CA 1
ATOM 1522 C C . ASP A 1 196 ? 50.923 60.321 18.079 1.00 26.91 196 ASP A C 1
ATOM 1523 O O . ASP A 1 196 ? 51.490 59.721 17.163 1.00 26.88 196 ASP A O 1
ATOM 1528 N N . THR A 1 197 ? 49.910 61.170 17.873 1.00 27.96 197 THR A N 1
ATOM 1529 C CA . THR A 1 197 ? 49.386 61.390 16.525 1.00 31.11 197 THR A CA 1
ATOM 1530 C C . THR A 1 197 ? 50.440 61.973 15.591 1.00 33.87 197 THR A C 1
ATOM 1531 O O . THR A 1 197 ? 50.443 61.666 14.393 1.00 33.58 197 THR A O 1
ATOM 1535 N N . GLU A 1 198 ? 51.360 62.781 16.119 1.00 35.96 198 GLU A N 1
ATOM 1536 C CA . GLU A 1 198 ? 52.344 63.437 15.263 1.00 39.23 198 GLU A CA 1
ATOM 1537 C C . GLU A 1 198 ? 53.313 62.433 14.652 1.00 37.81 198 GLU A C 1
ATOM 1538 O O . GLU A 1 198 ? 53.525 62.427 13.432 1.00 38.97 198 GLU A O 1
ATOM 1544 N N . THR A 1 199 ? 53.914 61.572 15.479 1.00 34.77 199 THR A N 1
ATOM 1545 C CA . THR A 1 199 ? 54.816 60.568 14.924 1.00 32.98 199 THR A CA 1
ATOM 1546 C C . THR A 1 199 ? 54.054 59.508 14.140 1.00 30.69 199 THR A C 1
ATOM 1547 O O . THR A 1 199 ? 54.601 58.920 13.204 1.00 31.74 199 THR A O 1
ATOM 1551 N N . LEU A 1 200 ? 52.794 59.253 14.500 1.00 28.46 200 LEU A N 1
ATOM 1552 C CA . LEU A 1 200 ? 51.975 58.335 13.718 1.00 26.90 200 LEU A CA 1
ATOM 1553 C C . LEU A 1 200 ? 51.789 58.848 12.292 1.00 28.81 200 LEU A C 1
ATOM 1554 O O . LEU A 1 200 ? 51.932 58.091 11.323 1.00 29.36 200 LEU A O 1
ATOM 1559 N N . LYS A 1 201 ? 51.484 60.143 12.145 1.00 31.28 201 LYS A N 1
ATOM 1560 C CA . LYS A 1 201 ? 51.259 60.710 10.818 1.00 35.04 201 LYS A CA 1
ATOM 1561 C C . LYS A 1 201 ? 52.519 60.675 9.964 1.00 36.22 201 LYS A C 1
ATOM 1562 O O . LYS A 1 201 ? 52.430 60.614 8.731 1.00 39.24 201 LYS A O 1
ATOM 1568 N N . GLY A 1 202 ? 53.693 60.711 10.590 1.00 33.43 202 GLY A N 1
ATOM 1569 C CA . GLY A 1 202 ? 54.935 60.703 9.843 1.00 32.09 202 GLY A CA 1
ATOM 1570 C C . GLY A 1 202 ? 55.440 59.343 9.423 1.00 32.16 202 GLY A C 1
ATOM 1571 O O . GLY A 1 202 ? 56.499 59.257 8.795 1.00 32.95 202 GLY A O 1
ATOM 1572 N N . ASP A 1 203 ? 54.712 58.272 9.733 1.00 29.64 203 ASP A N 1
ATOM 1573 C CA . ASP A 1 203 ? 55.187 56.916 9.471 1.00 28.15 203 ASP A CA 1
ATOM 1574 C C . ASP A 1 203 ? 54.404 56.306 8.317 1.00 28.01 203 ASP A C 1
ATOM 1575 O O . ASP A 1 203 ? 53.236 55.931 8.503 1.00 27.80 203 ASP A O 1
ATOM 1580 N N . PRO A 1 204 ? 55.001 56.154 7.129 1.00 29.78 204 PRO A N 1
ATOM 1581 C CA . PRO A 1 204 ? 54.258 55.548 6.011 1.00 30.49 204 PRO A CA 1
ATOM 1582 C C . PRO A 1 204 ? 53.768 54.138 6.293 1.00 27.89 204 PRO A C 1
ATOM 1583 O O . PRO A 1 204 ? 52.755 53.720 5.722 1.00 29.98 204 PRO A O 1
ATOM 1587 N N . GLU A 1 205 ? 54.459 53.385 7.148 1.00 27.44 205 GLU A N 1
ATOM 1588 C CA . GLU A 1 205 ? 54.023 52.027 7.454 1.00 25.46 205 GLU A CA 1
ATOM 1589 C C . GLU A 1 205 ? 52.784 51.988 8.335 1.00 25.36 205 GLU A C 1
ATOM 1590 O O . GLU A 1 205 ? 52.175 50.921 8.479 1.00 26.27 205 GLU A O 1
ATOM 1596 N N . ALA A 1 206 ? 52.389 53.119 8.908 1.00 24.40 206 ALA A N 1
ATOM 1597 C CA . ALA A 1 206 ? 51.201 53.200 9.739 1.00 23.78 206 ALA A CA 1
ATOM 1598 C C . ALA A 1 206 ? 50.044 53.910 9.047 1.00 24.52 206 ALA A C 1
ATOM 1599 O O . ALA A 1 206 ? 48.967 54.017 9.635 1.00 24.54 206 ALA A O 1
ATOM 1601 N N . SER A 1 207 ? 50.228 54.385 7.811 1.00 25.06 207 SER A N 1
ATOM 1602 C CA . SER A 1 207 ? 49.211 55.219 7.174 1.00 26.70 207 SER A CA 1
ATOM 1603 C C . SER A 1 207 ? 47.886 54.492 6.982 1.00 24.68 207 SER A C 1
ATOM 1604 O O . SER A 1 207 ? 46.837 55.145 6.918 1.00 24.52 207 SER A O 1
ATOM 1607 N N . TRP A 1 208 ? 47.913 53.158 6.901 1.00 24.13 208 TRP A N 1
ATOM 1608 C CA . TRP A 1 208 ? 46.686 52.380 6.775 1.00 24.25 208 TRP A CA 1
ATOM 1609 C C . TRP A 1 208 ? 45.687 52.684 7.886 1.00 22.85 208 TRP A C 1
ATOM 1610 O O . TRP A 1 208 ? 44.473 52.578 7.670 1.00 23.88 208 TRP A O 1
ATOM 1621 N N . VAL A 1 209 ? 46.169 53.064 9.074 1.00 20.71 209 VAL A N 1
ATOM 1622 C CA . VAL A 1 209 ? 45.285 53.247 10.224 1.00 19.56 209 VAL A CA 1
ATOM 1623 C C . VAL A 1 209 ? 44.358 54.449 10.061 1.00 18.86 209 VAL A C 1
ATOM 1624 O O . VAL A 1 209 ? 43.327 54.527 10.739 1.00 19.34 209 VAL A O 1
ATOM 1628 N N . PHE A 1 210 ? 44.694 55.388 9.173 1.00 20.05 210 PHE A N 1
ATOM 1629 C CA . PHE A 1 210 ? 43.858 56.561 8.939 1.00 21.03 210 PHE A CA 1
ATOM 1630 C C . PHE A 1 210 ? 42.712 56.305 7.970 1.00 21.54 210 PHE A C 1
ATOM 1631 O O . PHE A 1 210 ? 41.866 57.193 7.798 1.00 22.88 210 PHE A O 1
ATOM 1639 N N . GLU A 1 211 ? 42.658 55.136 7.333 1.00 22.53 211 GLU A N 1
ATOM 1640 C CA . GLU A 1 211 ? 41.631 54.896 6.326 1.00 24.32 211 GLU A CA 1
ATOM 1641 C C . GLU A 1 211 ? 40.241 55.043 6.931 1.00 23.30 211 GLU A C 1
ATOM 1642 O O . GLU A 1 211 ? 39.912 54.388 7.928 1.00 25.43 211 GLU A O 1
ATOM 1648 N N . GLY A 1 212 ? 39.441 55.934 6.345 1.00 22.69 212 GLY A N 1
ATOM 1649 C CA . GLY A 1 212 ? 38.047 56.114 6.707 1.00 22.88 212 GLY A CA 1
ATOM 1650 C C . GLY A 1 212 ? 37.771 56.844 8.006 1.00 23.14 212 GLY A C 1
ATOM 1651 O O . GLY A 1 212 ? 36.598 57.078 8.319 1.00 23.07 212 GLY A O 1
ATOM 1652 N N . VAL A 1 213 ? 38.798 57.234 8.767 1.00 22.87 213 VAL A N 1
ATOM 1653 C CA . VAL A 1 213 ? 38.561 57.711 10.130 1.00 22.27 213 VAL A CA 1
ATOM 1654 C C . VAL A 1 213 ? 37.882 59.076 10.175 1.00 21.75 213 VAL A C 1
ATOM 1655 O O . VAL A 1 213 ? 37.352 59.465 11.223 1.00 21.58 213 VAL A O 1
ATOM 1659 N N . GLU A 1 214 ? 37.882 59.828 9.074 1.00 23.67 214 GLU A N 1
ATOM 1660 C CA . GLU A 1 214 ? 37.161 61.094 9.076 1.00 27.24 214 GLU A CA 1
ATOM 1661 C C . GLU A 1 214 ? 35.653 60.902 9.005 1.00 27.41 214 GLU A C 1
ATOM 1662 O O . GLU A 1 214 ? 34.908 61.795 9.419 1.00 29.38 214 GLU A O 1
ATOM 1668 N N . GLU A 1 215 ? 35.192 59.747 8.528 1.00 25.23 215 GLU A N 1
ATOM 1669 C CA . GLU A 1 215 ? 33.773 59.432 8.460 1.00 27.11 215 GLU A CA 1
ATOM 1670 C C . GLU A 1 215 ? 33.320 58.424 9.501 1.00 23.79 215 GLU A C 1
ATOM 1671 O O . GLU A 1 215 ? 32.189 58.520 9.978 1.00 24.44 215 GLU A O 1
ATOM 1677 N N . ASN A 1 216 ? 34.163 57.458 9.859 1.00 22.11 216 ASN A N 1
ATOM 1678 C CA . ASN A 1 216 ? 33.792 56.454 10.851 1.00 21.77 216 ASN A CA 1
ATOM 1679 C C . ASN A 1 216 ? 35.007 56.129 11.702 1.00 19.37 216 ASN A C 1
ATOM 1680 O O . ASN A 1 216 ? 36.027 55.663 11.185 1.00 20.29 216 ASN A O 1
ATOM 1685 N N . ASP A 1 217 ? 34.891 56.371 13.006 1.00 18.05 217 ASP A N 1
ATOM 1686 C CA . ASP A 1 217 ? 35.979 56.076 13.930 1.00 17.96 217 ASP A CA 1
ATOM 1687 C C . ASP A 1 217 ? 36.416 54.625 13.769 1.00 17.49 217 ASP A C 1
ATOM 1688 O O . ASP A 1 217 ? 35.585 53.718 13.650 1.00 18.69 217 ASP A O 1
ATOM 1693 N N . ARG A 1 218 ? 37.726 54.403 13.797 1.00 17.09 218 ARG A N 1
ATOM 1694 C CA . ARG A 1 218 ? 38.236 53.041 13.787 1.00 16.34 218 ARG A CA 1
ATOM 1695 C C . ARG A 1 218 ? 37.821 52.331 15.070 1.00 15.48 218 ARG A C 1
ATOM 1696 O O . ARG A 1 218 ? 37.841 52.918 16.161 1.00 16.48 218 ARG A O 1
ATOM 1704 N N . PHE A 1 219 ? 37.423 51.061 14.934 1.00 15.99 219 PHE A N 1
ATOM 1705 C CA . PHE A 1 219 ? 37.103 50.208 16.082 1.00 15.35 219 PHE A CA 1
ATOM 1706 C C . PHE A 1 219 ? 37.423 48.775 15.644 1.00 14.74 219 PHE A C 1
ATOM 1707 O O . PHE A 1 219 ? 36.549 48.005 15.226 1.00 16.27 219 PHE A O 1
ATOM 1715 N N . ASP A 1 220 ? 38.715 48.444 15.693 1.00 15.27 220 ASP A N 1
ATOM 1716 C CA . ASP A 1 220 ? 39.233 47.140 15.313 1.00 15.79 220 ASP A CA 1
ATOM 1717 C C . ASP A 1 220 ? 39.581 46.361 16.570 1.00 16.39 220 ASP A C 1
ATOM 1718 O O . ASP A 1 220 ? 40.211 46.895 17.488 1.00 18.70 220 ASP A O 1
ATOM 1723 N N . VAL A 1 221 ? 39.191 45.094 16.602 1.00 15.31 221 VAL A N 1
ATOM 1724 C CA . VAL A 1 221 ? 39.558 44.185 17.679 1.00 15.52 221 VAL A CA 1
ATOM 1725 C C . VAL A 1 221 ? 40.288 42.997 17.075 1.00 14.58 221 VAL A C 1
ATOM 1726 O O . VAL A 1 221 ? 39.922 42.519 15.998 1.00 16.46 221 VAL A O 1
ATOM 1730 N N . PHE A 1 222 ? 41.333 42.532 17.763 1.00 15.56 222 PHE A N 1
ATOM 1731 C CA . PHE A 1 222 ? 42.153 41.412 17.312 1.00 15.28 222 PHE A CA 1
ATOM 1732 C C . PHE A 1 222 ? 42.284 40.433 18.464 1.00 15.37 222 PHE A C 1
ATOM 1733 O O . PHE A 1 222 ? 42.645 40.833 19.576 1.00 17.76 222 PHE A O 1
ATOM 1741 N N . PHE A 1 223 ? 42.017 39.156 18.195 1.00 15.25 223 PHE A N 1
ATOM 1742 C CA . PHE A 1 223 ? 42.172 38.096 19.184 1.00 15.30 223 PHE A CA 1
ATOM 1743 C C . PHE A 1 223 ? 43.359 37.225 18.802 1.00 16.37 223 PHE A C 1
ATOM 1744 O O . PHE A 1 223 ? 43.349 36.586 17.745 1.00 17.36 223 PHE A O 1
ATOM 1752 N N . LEU A 1 224 ? 44.383 37.231 19.650 1.00 17.22 224 LEU A N 1
ATOM 1753 C CA . LEU A 1 224 ? 45.574 36.414 19.517 1.00 18.37 224 LEU A CA 1
ATOM 1754 C C . LEU A 1 224 ? 45.666 35.592 20.791 1.00 17.48 224 LEU A C 1
ATOM 1755 O O . LEU A 1 224 ? 45.098 35.961 21.816 1.00 18.10 224 LEU A O 1
ATOM 1760 N N . SER A 1 225 ? 46.385 34.478 20.740 1.00 17.01 225 SER A N 1
ATOM 1761 C CA . SER A 1 225 ? 46.619 33.736 21.972 1.00 18.08 225 SER A CA 1
ATOM 1762 C C . SER A 1 225 ? 47.299 34.644 22.988 1.00 17.81 225 SER A C 1
ATOM 1763 O O . SER A 1 225 ? 48.375 35.196 22.724 1.00 19.76 225 SER A O 1
ATOM 1766 N N . GLY A 1 226 ? 46.652 34.830 24.134 1.00 17.87 226 GLY A N 1
ATOM 1767 C CA . GLY A 1 226 ? 47.191 35.672 25.183 1.00 18.59 226 GLY A CA 1
ATOM 1768 C C . GLY A 1 226 ? 46.868 37.146 25.069 1.00 17.38 226 GLY A C 1
ATOM 1769 O O . GLY A 1 226 ? 47.384 37.939 25.870 1.00 18.86 226 GLY A O 1
ATOM 1770 N N . ALA A 1 227 ? 46.029 37.549 24.115 1.00 18.73 227 ALA A N 1
ATOM 1771 C CA . ALA A 1 227 ? 45.808 38.973 23.910 1.00 19.76 227 ALA A CA 1
ATOM 1772 C C . ALA A 1 227 ? 44.414 39.244 23.361 1.00 19.54 227 ALA A C 1
ATOM 1773 O O . ALA A 1 227 ? 43.922 38.530 22.483 1.00 22.16 227 ALA A O 1
ATOM 1775 N N . GLN A 1 228 ? 43.784 40.281 23.893 1.00 16.87 228 GLN A N 1
ATOM 1776 C CA . GLN A 1 228 ? 42.597 40.887 23.294 1.00 18.44 228 GLN A CA 1
ATOM 1777 C C . GLN A 1 228 ? 42.971 42.336 23.037 1.00 17.61 228 GLN A C 1
ATOM 1778 O O . GLN A 1 228 ? 43.166 43.097 23.984 1.00 17.08 228 GLN A O 1
ATOM 1784 N N . ILE A 1 229 ? 43.080 42.719 21.768 1.00 18.25 229 ILE A N 1
ATOM 1785 C CA . ILE A 1 229 ? 43.619 44.023 21.396 1.00 18.19 229 ILE A CA 1
ATOM 1786 C C . ILE A 1 229 ? 42.535 44.830 20.699 1.00 17.95 229 ILE A C 1
ATOM 1787 O O . ILE A 1 229 ? 41.808 44.308 19.848 1.00 20.73 229 ILE A O 1
ATOM 1792 N N . ALA A 1 230 ? 42.436 46.106 21.047 1.00 18.25 230 ALA A N 1
ATOM 1793 C CA . ALA A 1 230 ? 41.572 47.016 20.312 1.00 18.55 230 ALA A CA 1
ATOM 1794 C C . ALA A 1 230 ? 42.372 48.227 19.866 1.00 18.60 230 ALA A C 1
ATOM 1795 O O . ALA A 1 230 ? 43.230 48.723 20.606 1.00 20.23 230 ALA A O 1
ATOM 1797 N N . LEU A 1 231 ? 42.101 48.683 18.645 1.00 18.30 231 LEU A N 1
ATOM 1798 C CA . LEU A 1 231 ? 42.602 49.954 18.141 1.00 17.00 231 LEU A CA 1
ATOM 1799 C C . LEU A 1 231 ? 41.400 50.832 17.849 1.00 15.06 231 LEU A C 1
ATOM 1800 O O . LEU A 1 231 ? 40.494 50.423 17.109 1.00 16.34 231 LEU A O 1
ATOM 1805 N N . GLN A 1 232 ? 41.399 52.034 18.413 1.00 16.12 232 GLN A N 1
ATOM 1806 C CA . GLN A 1 232 ? 40.284 52.951 18.240 1.00 16.85 232 GLN A CA 1
ATOM 1807 C C . GLN A 1 232 ? 40.785 54.325 17.833 1.00 16.09 232 GLN A C 1
ATOM 1808 O O . GLN A 1 232 ? 41.911 54.720 18.160 1.00 18.34 232 GLN A O 1
ATOM 1814 N N . SER A 1 233 ? 39.944 55.049 17.102 1.00 16.43 233 SER A N 1
ATOM 1815 C CA . SER A 1 233 ? 40.194 56.457 16.848 1.00 16.16 233 SER A CA 1
ATOM 1816 C C . SER A 1 233 ? 38.989 57.259 17.309 1.00 15.16 233 SER A C 1
ATOM 1817 O O . SER A 1 233 ? 37.907 56.713 17.536 1.00 16.46 233 SER A O 1
ATOM 1820 N N . CYS A 1 234 ? 39.186 58.562 17.471 1.00 15.93 234 CYS A N 1
ATOM 1821 C CA . CYS A 1 234 ? 38.075 59.452 17.783 1.00 17.06 234 CYS A CA 1
ATOM 1822 C C . CYS A 1 234 ? 38.390 60.841 17.249 1.00 18.05 234 CYS A C 1
ATOM 1823 O O . CYS A 1 234 ? 39.542 61.165 16.943 1.00 18.69 234 CYS A O 1
ATOM 1826 N N . ASN A 1 235 ? 37.341 61.648 17.113 1.00 18.05 235 ASN A N 1
ATOM 1827 C CA . ASN A 1 235 ? 37.454 63.022 16.626 1.00 19.82 235 ASN A CA 1
ATOM 1828 C C . ASN A 1 235 ? 38.174 63.082 15.275 1.00 20.15 235 ASN A C 1
ATOM 1829 O O . ASN A 1 235 ? 39.188 63.760 15.109 1.00 19.73 235 ASN A O 1
ATOM 1834 N N . LYS A 1 236 ? 37.620 62.354 14.299 1.00 20.68 236 LYS A N 1
ATOM 1835 C CA . LYS A 1 236 ? 38.092 62.403 12.910 1.00 21.75 236 LYS A CA 1
ATOM 1836 C C . LYS A 1 236 ? 39.593 62.130 12.800 1.00 21.27 236 LYS A C 1
ATOM 1837 O O . LYS A 1 236 ? 40.313 62.766 12.028 1.00 23.53 236 LYS A O 1
ATOM 1843 N N . GLY A 1 237 ? 40.073 61.173 13.587 1.00 20.55 237 GLY A N 1
ATOM 1844 C CA . GLY A 1 237 ? 41.471 60.797 13.546 1.00 20.77 237 GLY A CA 1
ATOM 1845 C C . GLY A 1 237 ? 42.422 61.705 14.294 1.00 21.85 237 GLY A C 1
ATOM 1846 O O . GLY A 1 237 ? 43.639 61.537 14.165 1.00 23.05 237 GLY A O 1
ATOM 1847 N N . LYS A 1 238 ? 41.917 62.657 15.079 1.00 20.80 238 LYS A N 1
ATOM 1848 C CA . LYS A 1 238 ? 42.816 63.480 15.884 1.00 22.05 238 LYS A CA 1
ATOM 1849 C C . LYS A 1 238 ? 43.445 62.686 17.019 1.00 20.74 238 LYS A C 1
ATOM 1850 O O . LYS A 1 238 ? 44.541 63.026 17.474 1.00 21.92 238 LYS A O 1
ATOM 1856 N N . VAL A 1 239 ? 42.770 61.641 17.498 1.00 18.15 239 VAL A N 1
ATOM 1857 C CA . VAL A 1 239 ? 43.252 60.831 18.606 1.00 17.60 239 VAL A CA 1
ATOM 1858 C C . VAL A 1 239 ? 43.123 59.366 18.226 1.00 16.17 239 VAL A C 1
ATOM 1859 O O . VAL A 1 239 ? 42.108 58.946 17.656 1.00 17.52 239 VAL A O 1
ATOM 1863 N N . PHE A 1 240 ? 44.167 58.593 18.516 1.00 16.65 240 PHE A N 1
ATOM 1864 C CA . PHE A 1 240 ? 44.143 57.141 18.419 1.00 16.56 240 PHE A CA 1
ATOM 1865 C C . PHE A 1 240 ? 44.536 56.578 19.772 1.00 15.90 240 PHE A C 1
ATOM 1866 O O . PHE A 1 240 ? 45.399 57.136 20.463 1.00 18.36 240 PHE A O 1
ATOM 1874 N N . SER A 1 241 ? 43.892 55.483 20.161 1.00 15.82 241 SER A N 1
ATOM 1875 C CA . SER A 1 241 ? 44.212 54.821 21.411 1.00 17.18 241 SER A CA 1
ATOM 1876 C C . SER A 1 241 ? 44.097 53.321 21.209 1.00 16.59 241 SER A C 1
ATOM 1877 O O . SER A 1 241 ? 43.514 52.844 20.233 1.00 18.42 241 SER A O 1
ATOM 1880 N N . TRP A 1 242 ? 44.697 52.576 22.129 1.00 15.36 242 TRP A N 1
ATOM 1881 C CA . TRP A 1 242 ? 44.691 51.130 22.008 1.00 15.03 242 TRP A CA 1
ATOM 1882 C C . TRP A 1 242 ? 44.759 50.517 23.396 1.00 15.02 242 TRP A C 1
ATOM 1883 O O . TRP A 1 242 ? 45.193 51.157 24.360 1.00 15.45 242 TRP A O 1
ATOM 1894 N N . PHE A 1 243 ? 44.305 49.269 23.493 1.00 15.40 243 PHE A N 1
ATOM 1895 C CA . PHE A 1 243 ? 44.523 48.483 24.695 1.00 15.64 243 PHE A CA 1
ATOM 1896 C C . PHE A 1 243 ? 44.797 47.038 24.308 1.00 16.23 243 PHE A C 1
ATOM 1897 O O . PHE A 1 243 ? 44.454 46.592 23.207 1.00 17.75 243 PHE A O 1
ATOM 1905 N N . CYS A 1 244 ? 45.390 46.301 25.247 1.00 15.30 244 CYS A N 1
ATOM 1906 C CA . CYS A 1 244 ? 45.652 44.878 25.065 1.00 15.18 244 CYS A CA 1
ATOM 1907 C C . CYS A 1 244 ? 45.480 44.180 26.408 1.00 15.74 244 CYS A C 1
ATOM 1908 O O . CYS A 1 244 ? 46.292 44.372 27.321 1.00 16.41 244 CYS A O 1
ATOM 1911 N N . ILE A 1 245 ? 44.399 43.408 26.542 1.00 14.99 245 ILE A N 1
ATOM 1912 C CA . ILE A 1 245 ? 44.179 42.589 27.730 1.00 14.59 245 ILE A CA 1
ATOM 1913 C C . ILE A 1 245 ? 45.017 41.326 27.605 1.00 15.29 245 ILE A C 1
ATOM 1914 O O . ILE A 1 245 ? 44.956 40.623 26.590 1.00 16.54 245 ILE A O 1
ATOM 1919 N N . HIS A 1 246 ? 45.808 41.035 28.635 1.00 15.28 246 HIS A N 1
ATOM 1920 C CA . HIS A 1 246 ? 46.769 39.945 28.560 1.00 15.04 246 HIS A CA 1
ATOM 1921 C C . HIS A 1 246 ? 46.907 39.328 29.946 1.00 15.47 246 HIS A C 1
ATOM 1922 O O . HIS A 1 246 ? 46.543 39.940 30.958 1.00 16.32 246 HIS A O 1
ATOM 1929 N N . GLN A 1 247 ? 47.435 38.103 29.985 1.00 16.86 247 GLN A N 1
ATOM 1930 C CA . GLN A 1 247 ? 47.660 37.439 31.263 1.00 18.52 247 GLN A CA 1
ATOM 1931 C C . GLN A 1 247 ? 48.830 38.085 31.988 1.00 18.69 247 GLN A C 1
ATOM 1932 O O . GLN A 1 247 ? 49.845 38.424 31.378 1.00 18.87 247 GLN A O 1
ATOM 1938 N N . ASP A 1 248 ? 48.681 38.260 33.299 1.00 17.65 248 ASP A N 1
ATOM 1939 C CA . ASP A 1 248 ? 49.726 38.877 34.116 1.00 18.84 248 ASP A CA 1
ATOM 1940 C C . ASP A 1 248 ? 49.433 38.524 35.563 1.00 21.78 248 ASP A C 1
ATOM 1941 O O . ASP A 1 248 ? 48.376 38.886 36.086 1.00 24.53 248 ASP A O 1
ATOM 1946 N N . THR A 1 249 ? 50.356 37.818 36.209 1.00 26.09 249 THR A N 1
ATOM 1947 C CA . THR A 1 249 ? 50.204 37.468 37.615 1.00 27.42 249 THR A CA 1
ATOM 1948 C C . THR A 1 249 ? 51.117 38.281 38.520 1.00 27.07 249 THR A C 1
ATOM 1949 O O . THR A 1 249 ? 51.239 37.959 39.707 1.00 28.45 249 THR A O 1
ATOM 1953 N N . ARG A 1 250 ? 51.765 39.316 37.995 1.00 23.51 250 ARG A N 1
ATOM 1954 C CA . ARG A 1 250 ? 52.606 40.148 38.840 1.00 24.92 250 ARG A CA 1
ATOM 1955 C C . ARG A 1 250 ? 51.748 40.990 39.775 1.00 27.17 250 ARG A C 1
ATOM 1956 O O . ARG A 1 250 ? 50.564 41.230 39.529 1.00 26.95 250 ARG A O 1
ATOM 1964 N N . ASN A 1 251 ? 52.377 41.449 40.860 1.00 29.99 251 ASN A N 1
ATOM 1965 C CA . ASN A 1 251 ? 51.719 42.270 41.876 1.00 33.39 251 ASN A CA 1
ATOM 1966 C C . ASN A 1 251 ? 51.709 43.734 41.428 1.00 32.00 251 ASN A C 1
ATOM 1967 O O . ASN A 1 251 ? 52.431 44.591 41.943 1.00 34.80 251 ASN A O 1
ATOM 1972 N N . LEU A 1 252 ? 50.848 44.013 40.450 1.00 25.82 252 LEU A N 1
ATOM 1973 C CA . LEU A 1 252 ? 50.743 45.348 39.875 1.00 24.66 252 LEU A CA 1
ATOM 1974 C C . LEU A 1 252 ? 49.822 46.222 40.720 1.00 24.57 252 LEU A C 1
ATOM 1975 O O . LEU A 1 252 ? 48.788 45.765 41.215 1.00 26.73 252 LEU A O 1
ATOM 1980 N N . LEU A 1 253 ? 50.197 47.490 40.874 1.00 24.05 253 LEU A N 1
ATOM 1981 C CA . LEU A 1 253 ? 49.372 48.460 41.580 1.00 24.82 253 LEU A CA 1
ATOM 1982 C C . LEU A 1 253 ? 48.355 49.049 40.611 1.00 23.73 253 LEU A C 1
ATOM 1983 O O . LEU A 1 253 ? 48.669 49.305 39.444 1.00 23.36 253 LEU A O 1
ATOM 1988 N N . ASP A 1 254 ? 47.128 49.239 41.092 1.00 22.89 254 ASP A N 1
ATOM 1989 C CA . ASP A 1 254 ? 46.064 49.795 40.252 1.00 22.60 254 ASP A CA 1
ATOM 1990 C C . ASP A 1 254 ? 46.099 51.323 40.317 1.00 22.21 254 ASP A C 1
ATOM 1991 O O . ASP A 1 254 ? 45.290 51.981 40.964 1.00 23.58 254 ASP A O 1
ATOM 1996 N N . VAL A 1 255 ? 47.106 51.875 39.641 1.00 21.02 255 VAL A N 1
ATOM 1997 C CA . VAL A 1 255 ? 47.265 53.308 39.444 1.00 20.74 255 VAL A CA 1
ATOM 1998 C C . VAL A 1 255 ? 47.597 53.540 37.975 1.00 21.64 255 VAL A C 1
ATOM 1999 O O . VAL A 1 255 ? 47.906 52.609 37.228 1.00 21.42 255 VAL A O 1
ATOM 2003 N N . TRP A 1 256 ? 47.542 54.809 37.573 1.00 21.83 256 TRP A N 1
ATOM 2004 C CA . TRP A 1 256 ? 47.701 55.205 36.182 1.00 21.71 256 TRP A CA 1
ATOM 2005 C C . TRP A 1 256 ? 49.046 55.873 35.916 1.00 22.91 256 TRP A C 1
ATOM 2006 O O . TRP A 1 256 ? 49.218 56.522 34.881 1.00 25.90 256 TRP A O 1
ATOM 2017 N N . THR A 1 257 ? 50.018 55.685 36.808 1.00 24.67 257 THR A N 1
ATOM 2018 C CA . THR A 1 257 ? 51.267 56.427 36.765 1.00 27.76 257 THR A CA 1
ATOM 2019 C C . THR A 1 257 ? 52.520 55.567 36.696 1.00 26.51 257 THR A C 1
ATOM 2020 O O . THR A 1 257 ? 53.606 56.123 36.495 1.00 29.30 257 THR A O 1
ATOM 2024 N N . SER A 1 258 ? 52.417 54.240 36.882 1.00 27.88 258 SER A N 1
ATOM 2025 C CA . S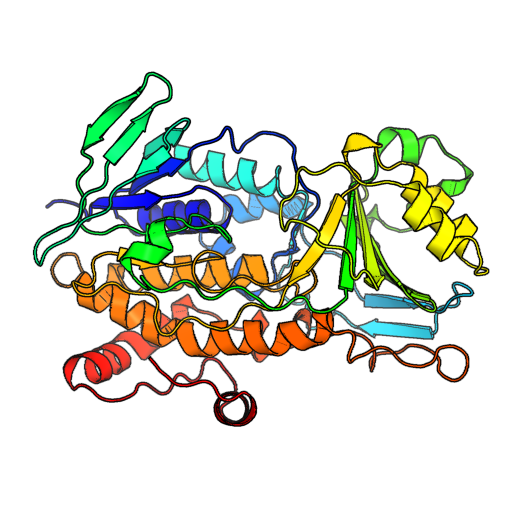ER A 1 258 ? 53.604 53.410 37.071 1.00 29.64 258 SER A CA 1
ATOM 2026 C C . SER A 1 258 ? 54.322 53.147 35.752 1.00 29.82 258 SER A C 1
ATOM 2027 O O . SER A 1 258 ? 53.684 53.017 34.702 1.00 27.85 258 SER A O 1
ATOM 2030 N N . PRO A 1 259 ? 55.651 53.040 35.800 1.00 31.97 259 PRO A N 1
ATOM 2031 C CA . PRO A 1 259 ? 56.416 52.657 34.605 1.00 33.64 259 PRO A CA 1
ATOM 2032 C C . PRO A 1 259 ? 56.008 51.276 34.093 1.00 31.78 259 PRO A C 1
ATOM 2033 O O . PRO A 1 259 ? 55.789 50.349 34.876 1.00 33.06 259 PRO A O 1
ATOM 2037 N N . ALA A 1 260 ? 55.877 51.155 32.766 1.00 30.38 260 ALA A N 1
ATOM 2038 C CA . ALA A 1 260 ? 55.610 49.874 32.100 1.00 26.79 260 ALA A CA 1
ATOM 2039 C C . ALA A 1 260 ? 56.473 49.723 30.844 1.00 26.71 260 ALA A C 1
ATOM 2040 O O . ALA A 1 260 ? 56.822 50.710 30.193 1.00 27.34 260 ALA A O 1
ATOM 2042 N N . ASP A 1 261 ? 56.787 48.462 30.489 1.00 24.84 261 ASP A N 1
ATOM 2043 C CA . ASP A 1 261 ? 57.803 48.131 29.490 1.00 25.33 261 ASP A CA 1
ATOM 2044 C C . ASP A 1 261 ? 57.150 47.860 28.140 1.00 23.14 261 ASP A C 1
ATOM 2045 O O . ASP A 1 261 ? 56.511 46.808 27.971 1.00 21.86 261 ASP A O 1
ATOM 2050 N N . PRO A 1 262 ? 57.319 48.735 27.145 1.00 25.77 262 PRO A N 1
ATOM 2051 C CA . PRO A 1 262 ? 56.665 48.510 25.842 1.00 27.12 262 PRO A CA 1
ATOM 2052 C C . PRO A 1 262 ? 57.091 47.227 25.156 1.00 24.61 262 PRO A C 1
ATOM 2053 O O . PRO A 1 262 ? 56.312 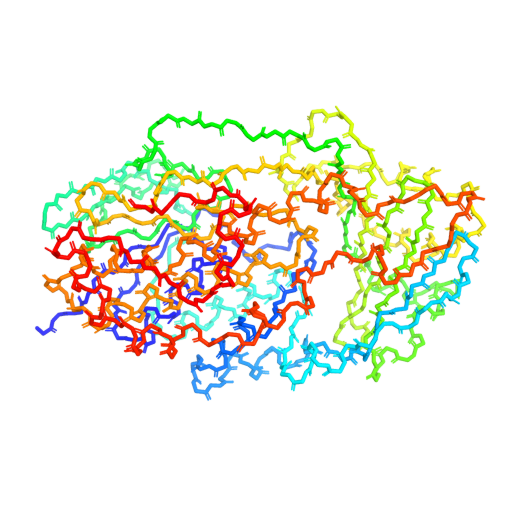46.659 24.375 1.00 23.81 262 PRO A O 1
ATOM 2057 N N . ASN A 1 263 ? 58.309 46.752 25.414 1.00 27.24 263 ASN A N 1
ATOM 2058 C CA . ASN A 1 263 ? 58.779 45.550 24.738 1.00 27.80 263 ASN A CA 1
ATOM 2059 C C . ASN A 1 263 ? 57.999 44.307 25.144 1.00 24.14 263 ASN A C 1
ATOM 2060 O O . ASN A 1 263 ? 57.996 43.325 24.395 1.00 23.25 263 ASN A O 1
ATOM 2065 N N . GLU A 1 264 ? 57.315 44.331 26.291 1.00 21.79 264 GLU A N 1
ATOM 2066 C CA . GLU A 1 264 ? 56.434 43.218 26.632 1.00 20.33 264 GLU A CA 1
ATOM 2067 C C . GLU A 1 264 ? 55.298 43.087 25.626 1.00 18.89 264 GLU A C 1
ATOM 2068 O O . GLU A 1 264 ? 54.927 41.971 25.242 1.00 19.14 264 GLU A O 1
ATOM 2074 N N . MET A 1 265 ? 54.723 44.214 25.197 1.00 19.25 265 MET A N 1
ATOM 2075 C CA . MET A 1 265 ? 53.664 44.174 24.190 1.00 18.86 265 MET A CA 1
ATOM 2076 C C . MET A 1 265 ? 54.204 43.693 22.846 1.00 17.94 265 MET A C 1
ATOM 2077 O O . MET A 1 265 ? 53.585 42.849 22.180 1.00 18.28 265 MET A O 1
ATOM 2082 N N . LEU A 1 266 ? 55.353 44.229 22.424 1.00 18.03 266 LEU A N 1
ATOM 2083 C CA . LEU A 1 266 ? 55.951 43.775 21.174 1.00 18.33 266 LEU A CA 1
ATOM 2084 C C . LEU A 1 266 ? 56.191 42.268 21.197 1.00 16.64 266 LEU A C 1
ATOM 2085 O O . LEU A 1 266 ? 55.860 41.564 20.236 1.00 17.02 266 LEU A O 1
ATOM 2090 N N . ASP A 1 267 ? 56.745 41.751 22.299 1.00 17.76 267 ASP A N 1
ATOM 2091 C CA . ASP A 1 267 ? 56.992 40.309 22.403 1.00 18.89 267 ASP A CA 1
ATOM 2092 C C . ASP A 1 267 ? 55.705 39.505 22.265 1.00 18.65 267 ASP A C 1
ATOM 2093 O O . ASP A 1 267 ? 55.690 38.443 21.629 1.00 19.49 267 ASP A O 1
ATOM 2098 N N . LEU A 1 268 ? 54.621 39.988 22.871 1.00 17.01 268 LEU A N 1
ATOM 2099 C CA . LEU A 1 268 ? 53.361 39.254 22.862 1.00 17.03 268 LEU A CA 1
ATOM 2100 C C . LEU A 1 268 ? 52.783 39.145 21.452 1.00 17.04 268 LEU A C 1
ATOM 2101 O O . LEU A 1 268 ? 52.192 38.115 21.096 1.00 18.96 268 LEU A O 1
ATOM 2106 N N . ILE A 1 269 ? 52.951 40.184 20.631 1.00 16.94 269 ILE A N 1
ATOM 2107 C CA . ILE A 1 269 ? 52.294 40.221 19.325 1.00 16.98 269 ILE A CA 1
ATOM 2108 C C . ILE A 1 269 ? 53.203 39.837 18.164 1.00 16.80 269 ILE A C 1
ATOM 2109 O O . ILE A 1 269 ? 52.715 39.360 17.135 1.00 17.58 269 ILE A O 1
ATOM 2114 N N . LYS A 1 270 ? 54.522 40.040 18.302 1.00 15.65 270 LYS A N 1
ATOM 2115 C CA . LYS A 1 270 ? 55.406 39.866 17.147 1.00 16.44 270 LYS A CA 1
ATOM 2116 C C . LYS A 1 270 ? 55.459 38.427 16.663 1.00 16.07 270 LYS A C 1
ATOM 2117 O O . LYS A 1 270 ? 55.813 38.185 15.504 1.00 18.01 270 LYS A O 1
ATOM 2123 N N . VAL A 1 271 ? 55.099 37.466 17.518 1.00 15.58 271 VAL A N 1
ATOM 2124 C CA . VAL A 1 271 ? 55.150 36.057 17.136 1.00 16.25 271 VAL A CA 1
ATOM 2125 C C . VAL A 1 271 ? 53.946 35.610 16.324 1.00 16.12 271 VAL A C 1
ATOM 2126 O O . VAL A 1 271 ? 53.897 34.447 15.906 1.00 17.55 271 VAL A O 1
ATOM 2130 N N . TRP A 1 272 ? 52.965 36.485 16.089 1.00 16.26 272 TRP A N 1
ATOM 2131 C CA . TRP A 1 272 ? 51.787 36.146 15.303 1.00 15.97 272 TRP A CA 1
ATOM 2132 C C . TRP A 1 272 ? 51.789 36.958 14.014 1.00 15.25 272 TRP A C 1
ATOM 2133 O O . TRP A 1 272 ? 52.415 38.023 13.955 1.00 16.85 272 TRP A O 1
ATOM 2144 N N . PRO A 1 273 ? 51.140 36.465 12.954 1.00 16.68 273 PRO A N 1
ATOM 2145 C CA . PRO A 1 273 ? 51.281 37.134 11.645 1.00 17.65 273 PRO A CA 1
ATOM 2146 C C . PRO A 1 273 ? 50.898 38.605 11.650 1.00 17.62 273 PRO A C 1
ATOM 2147 O O . PRO A 1 273 ? 51.545 39.408 10.968 1.00 18.50 273 PRO A O 1
ATOM 2151 N N . ILE A 1 274 ? 49.867 38.991 12.410 1.00 16.78 274 ILE A N 1
ATOM 2152 C CA . ILE A 1 274 ? 49.396 40.376 12.394 1.00 16.44 274 ILE A CA 1
ATOM 2153 C C . ILE A 1 274 ? 50.241 41.301 13.257 1.00 15.90 274 ILE A C 1
ATOM 2154 O O . ILE A 1 274 ? 50.013 42.518 13.246 1.00 15.74 274 ILE A O 1
ATOM 2159 N N . GLY A 1 275 ? 51.221 40.768 13.988 1.00 16.46 275 GLY A N 1
ATOM 2160 C CA . GLY A 1 275 ? 51.909 41.565 14.997 1.00 17.84 275 GLY A CA 1
ATOM 2161 C C . GLY A 1 275 ? 52.621 42.785 14.439 1.00 17.13 275 GLY A C 1
ATOM 2162 O O . GLY A 1 275 ? 52.529 43.876 15.004 1.00 18.83 275 GLY A O 1
ATOM 2163 N N . GLN A 1 276 ? 53.357 42.617 13.335 1.00 19.33 276 GLN A N 1
ATOM 2164 C CA . GLN A 1 276 ? 54.112 43.734 12.767 1.00 21.98 276 GLN A CA 1
ATOM 2165 C C . GLN A 1 276 ? 53.188 44.875 12.355 1.00 20.24 276 GLN A C 1
ATOM 2166 O O . GLN A 1 276 ? 53.479 46.049 12.620 1.00 20.22 276 GLN A O 1
ATOM 2172 N N . ARG A 1 277 ? 52.056 44.550 11.732 1.00 19.44 277 ARG A N 1
ATOM 2173 C CA . ARG A 1 277 ? 51.115 45.591 11.334 1.00 20.07 277 ARG A CA 1
ATOM 2174 C C . ARG A 1 277 ? 50.542 46.321 12.547 1.00 18.79 277 ARG A C 1
ATOM 2175 O O . ARG A 1 277 ? 50.417 47.548 12.532 1.00 20.07 277 ARG A O 1
ATOM 2183 N N . LEU A 1 278 ? 50.190 45.592 13.609 1.00 17.54 278 LEU A N 1
ATOM 2184 C CA . LEU A 1 278 ? 49.698 46.270 14.808 1.00 17.74 278 LEU A CA 1
ATOM 2185 C C . LEU A 1 278 ? 50.784 47.145 15.413 1.00 17.42 278 LEU A C 1
ATOM 2186 O O . LEU A 1 278 ? 50.523 48.282 15.823 1.00 18.70 278 LEU A O 1
ATOM 2191 N N . TRP A 1 279 ? 52.016 46.637 15.461 1.00 17.20 279 TRP A N 1
ATOM 2192 C CA . TRP A 1 279 ? 53.105 47.401 16.054 1.00 17.97 279 TRP A CA 1
ATOM 2193 C C . TRP A 1 279 ? 53.429 48.652 15.246 1.00 18.47 279 TRP A C 1
ATOM 2194 O O . TRP A 1 279 ? 53.910 49.635 15.817 1.00 19.63 279 TRP A O 1
ATOM 2205 N N . SER A 1 280 ? 53.174 48.645 13.929 1.00 18.01 280 SER A N 1
ATOM 2206 C CA . SER A 1 280 ? 53.457 49.836 13.130 1.00 18.87 280 SER A CA 1
ATOM 2207 C C . SER A 1 280 ? 52.763 51.063 13.702 1.00 18.64 280 SER A C 1
ATOM 2208 O O . SER A 1 280 ? 53.291 52.177 13.603 1.00 20.37 280 SER A O 1
ATOM 2211 N N . VAL A 1 281 ? 51.586 50.872 14.297 1.00 19.14 281 VAL A N 1
ATOM 2212 C CA . VAL A 1 281 ? 50.841 51.931 14.981 1.00 19.32 281 VAL A CA 1
ATOM 2213 C C . VAL A 1 281 ? 51.244 52.046 16.447 1.00 19.41 281 VAL A C 1
ATOM 2214 O O . VAL A 1 281 ? 51.564 53.135 16.931 1.00 19.98 281 VAL A O 1
ATOM 2218 N N . ILE A 1 282 ? 51.214 50.926 17.177 1.00 18.60 282 ILE A N 1
ATOM 2219 C CA . ILE A 1 282 ? 51.365 50.942 18.635 1.00 18.93 282 ILE A CA 1
ATOM 2220 C C . ILE A 1 282 ? 52.741 51.437 19.060 1.00 19.27 282 ILE A C 1
ATOM 2221 O O . ILE A 1 282 ? 52.887 52.034 20.135 1.00 20.50 282 ILE A O 1
ATOM 2226 N N . ARG A 1 283 ? 53.769 51.214 18.233 1.00 18.69 283 ARG A N 1
ATOM 2227 C CA . ARG A 1 283 ? 55.113 51.657 18.597 1.00 19.89 283 ARG A CA 1
ATOM 2228 C C . ARG A 1 283 ? 55.211 53.170 18.758 1.00 20.89 283 ARG A C 1
ATOM 2229 O O . ARG A 1 283 ? 56.181 53.656 19.348 1.00 23.18 283 ARG A O 1
ATOM 2237 N N . HIS A 1 284 ? 54.238 53.924 18.254 1.00 20.35 284 HIS A N 1
ATOM 2238 C CA . HIS A 1 284 ? 54.245 55.376 18.389 1.00 21.25 284 HIS A CA 1
ATOM 2239 C C . HIS A 1 284 ? 53.680 55.868 19.721 1.00 23.97 284 HIS A C 1
ATOM 2240 O O . HIS A 1 284 ? 53.503 57.079 19.900 1.00 27.24 284 HIS A O 1
ATOM 2247 N N . THR A 1 285 ? 53.432 54.961 20.659 1.00 23.41 285 THR A N 1
ATOM 2248 C CA . THR A 1 285 ? 53.126 55.344 22.030 1.00 22.47 285 THR A CA 1
ATOM 2249 C C . THR A 1 285 ? 54.383 55.920 22.679 1.00 23.52 285 THR A C 1
ATOM 2250 O O . THR A 1 285 ? 55.472 55.353 22.551 1.00 24.59 285 THR A O 1
ATOM 2254 N N . GLN A 1 286 ? 54.240 57.047 23.373 1.00 24.09 286 GLN A N 1
ATOM 2255 C CA . GLN A 1 286 ? 55.375 57.609 24.092 1.00 25.59 286 GLN A CA 1
ATOM 2256 C C . GLN A 1 286 ? 55.774 56.671 25.231 1.00 24.96 286 GLN A C 1
ATOM 2257 O O . GLN A 1 286 ? 54.905 56.102 25.900 1.00 25.69 286 GLN A O 1
ATOM 2263 N N . PRO A 1 287 ? 57.076 56.486 25.474 1.00 27.48 287 PRO A N 1
ATOM 2264 C CA . PRO A 1 287 ? 57.490 55.419 26.404 1.00 29.77 287 PRO A CA 1
ATOM 2265 C C . PRO A 1 287 ? 57.001 55.611 27.830 1.00 32.10 287 PRO A C 1
ATOM 2266 O O . PRO A 1 287 ? 56.637 54.631 28.493 1.00 35.02 287 PRO A O 1
ATOM 2270 N N . GLN A 1 288 ? 56.967 56.840 28.328 1.00 28.95 288 GLN A N 1
ATOM 2271 C CA . GLN A 1 288 ? 56.464 57.043 29.679 1.00 31.15 288 GLN A CA 1
ATOM 2272 C C . GLN A 1 288 ? 54.938 57.081 29.753 1.00 32.99 288 GLN A C 1
ATOM 2273 O O . GLN A 1 288 ? 54.396 57.299 30.841 1.00 37.68 288 GLN A O 1
ATOM 2279 N N . LYS A 1 289 ? 54.237 56.852 28.641 1.00 32.27 289 LYS A N 1
ATOM 2280 C CA . LYS A 1 289 ? 52.777 56.777 28.622 1.00 30.80 289 LYS A CA 1
ATOM 2281 C C . LYS A 1 289 ? 52.252 55.351 28.532 1.00 28.97 289 LYS A C 1
ATOM 2282 O O . LYS A 1 289 ? 51.036 55.139 28.543 1.00 27.45 289 LYS A O 1
ATOM 2288 N N . PHE A 1 290 ? 53.133 54.372 28.435 1.00 26.92 290 PHE A N 1
ATOM 2289 C CA . PHE A 1 290 ? 52.730 52.980 28.334 1.00 28.69 290 PHE A CA 1
ATOM 2290 C C . PHE A 1 290 ? 52.331 52.511 29.731 1.00 26.21 290 PHE A C 1
ATOM 2291 O O . PHE A 1 290 ? 53.161 52.494 30.644 1.00 30.14 290 PHE A O 1
ATOM 2299 N N . ILE A 1 291 ? 51.052 52.182 29.919 1.00 20.39 291 ILE A N 1
ATOM 2300 C CA . ILE A 1 291 ? 50.517 51.736 31.203 1.00 19.30 291 ILE A CA 1
ATOM 2301 C C . ILE A 1 291 ? 50.161 50.262 31.099 1.00 17.99 291 ILE A C 1
ATOM 2302 O O . ILE A 1 291 ? 49.642 49.819 30.072 1.00 18.66 291 ILE A O 1
ATOM 2307 N N . ASN A 1 292 ? 50.454 49.504 32.156 1.00 17.51 292 ASN A N 1
ATOM 2308 C CA . ASN A 1 292 ? 49.998 48.123 32.303 1.00 16.68 292 ASN A CA 1
ATOM 2309 C C . ASN A 1 292 ? 49.134 48.089 33.564 1.00 17.93 292 ASN A C 1
ATOM 2310 O O . ASN A 1 292 ? 49.658 48.054 34.686 1.00 20.22 292 ASN A O 1
ATOM 2315 N N . TYR A 1 293 ? 47.809 48.097 33.379 1.00 17.32 293 TYR A N 1
ATOM 2316 C CA . TYR A 1 293 ? 46.873 48.313 34.479 1.00 17.98 293 TYR A CA 1
ATOM 2317 C C . TYR A 1 293 ? 46.252 46.985 34.885 1.00 17.73 293 TYR A C 1
ATOM 2318 O O . TYR A 1 293 ? 45.629 46.330 34.038 1.00 17.65 293 TYR A O 1
ATOM 2327 N N . PRO A 1 294 ? 46.383 46.544 36.139 1.00 19.52 294 PRO A N 1
ATOM 2328 C CA . PRO A 1 294 ? 45.784 45.259 36.531 1.00 19.99 294 PRO A CA 1
ATOM 2329 C C . PRO A 1 294 ? 44.268 45.351 36.532 1.00 20.06 294 PRO A C 1
ATOM 2330 O O . PRO A 1 294 ? 43.698 46.385 36.886 1.00 21.49 294 PRO A O 1
ATOM 2334 N N . LEU A 1 295 ? 43.614 44.256 36.138 1.00 19.07 295 LEU A N 1
ATOM 2335 C CA . LEU A 1 295 ? 42.152 44.180 36.119 1.00 19.53 295 LEU A CA 1
ATOM 2336 C C . LEU A 1 295 ? 41.702 43.458 37.388 1.00 21.43 295 LEU A C 1
ATOM 2337 O O . LEU A 1 295 ? 41.611 42.237 37.432 1.00 23.71 295 LEU A O 1
ATOM 2342 N N . LEU A 1 296 ? 41.430 44.226 38.439 1.00 22.79 296 LEU A N 1
ATOM 2343 C CA . LEU A 1 296 ? 41.068 43.646 39.725 1.00 23.26 296 LEU A CA 1
ATOM 2344 C C . LEU A 1 296 ? 39.552 43.535 39.867 1.00 23.32 296 LEU A C 1
ATOM 2345 O O . LEU A 1 296 ? 38.793 44.368 39.362 1.00 23.81 296 LEU A O 1
ATOM 2350 N N . ASN A 1 297 ? 39.114 42.504 40.586 1.00 21.65 297 ASN A N 1
ATOM 2351 C CA . ASN A 1 297 ? 37.693 42.263 40.822 1.00 22.09 297 ASN A CA 1
ATOM 2352 C C . ASN A 1 297 ? 37.325 42.777 42.212 1.00 23.42 297 ASN A C 1
ATOM 2353 O O . ASN A 1 297 ? 37.678 42.160 43.222 1.00 28.71 297 ASN A O 1
ATOM 2358 N N . HIS A 1 298 ? 36.617 43.898 42.261 1.00 21.03 298 HIS A N 1
ATOM 2359 C CA . HIS A 1 298 ? 36.116 44.434 43.519 1.00 21.64 298 HIS A CA 1
ATOM 2360 C C . HIS A 1 298 ? 34.695 43.948 43.773 1.00 23.38 298 HIS A C 1
ATOM 2361 O O . HIS A 1 298 ? 33.855 43.944 42.870 1.00 23.86 298 HIS A O 1
ATOM 2368 N N . LYS A 1 299 ? 34.436 43.548 45.012 1.00 23.99 299 LYS A N 1
ATOM 2369 C CA . LYS A 1 299 ? 33.130 43.091 45.462 1.00 24.99 299 LYS A CA 1
ATOM 2370 C C . LYS A 1 299 ? 32.256 44.296 45.807 1.00 20.33 299 LYS A C 1
ATOM 2371 O O . LYS A 1 299 ? 32.756 45.287 46.342 1.00 20.57 299 LYS A O 1
ATOM 2377 N N . PRO A 1 300 ? 30.956 44.245 45.511 1.00 18.91 300 PRO A N 1
ATOM 2378 C CA . PRO A 1 300 ? 30.059 45.307 45.979 1.00 17.87 300 PRO A CA 1
ATOM 2379 C C . PRO A 1 300 ? 30.217 45.529 47.478 1.00 17.87 300 PRO A C 1
ATOM 2380 O O . PRO A 1 300 ? 30.418 44.588 48.252 1.00 19.47 300 PRO A O 1
ATOM 2384 N N . LEU A 1 301 ? 30.163 46.793 47.881 1.00 17.72 301 LEU A N 1
ATOM 2385 C CA . LEU A 1 301 ? 30.145 47.120 49.295 1.00 17.54 301 LEU A CA 1
ATOM 2386 C C . LEU A 1 301 ? 28.797 46.739 49.881 1.00 18.17 301 LEU A C 1
ATOM 2387 O O . LEU A 1 301 ? 27.805 46.569 49.166 1.00 19.45 301 LEU A O 1
ATOM 2392 N N . ASP A 1 302 ? 28.754 46.615 51.205 1.00 18.89 302 ASP A N 1
ATOM 2393 C CA . ASP A 1 302 ? 27.476 46.321 51.837 1.00 21.81 302 ASP A CA 1
ATOM 2394 C C . ASP A 1 302 ? 26.490 47.455 51.606 1.00 22.03 302 ASP A C 1
ATOM 2395 O O . ASP A 1 302 ? 25.304 47.215 51.346 1.00 23.63 302 ASP A O 1
ATOM 2400 N N . HIS A 1 303 ? 26.970 48.696 51.676 1.00 20.83 303 HIS A N 1
ATOM 2401 C CA . HIS A 1 303 ? 26.140 49.875 51.467 1.00 18.74 303 HIS A CA 1
ATOM 2402 C C . HIS A 1 303 ? 27.062 51.064 51.212 1.00 16.40 303 HIS A C 1
ATOM 2403 O O . HIS A 1 303 ? 28.286 50.953 51.304 1.00 17.72 303 HIS A O 1
ATOM 2410 N N . TRP A 1 304 ? 26.451 52.202 50.855 1.00 15.65 304 TRP A N 1
ATOM 2411 C CA . TRP A 1 304 ? 27.172 53.397 50.434 1.00 14.06 304 TRP A CA 1
ATOM 2412 C C . TRP A 1 304 ? 26.959 54.601 51.339 1.00 14.03 304 TRP A C 1
ATOM 2413 O O . TRP A 1 304 ? 27.720 55.574 51.225 1.00 14.84 304 TRP A O 1
ATOM 2424 N N . VAL A 1 305 ? 25.941 54.585 52.197 1.00 14.50 305 VAL A N 1
ATOM 2425 C CA . VAL A 1 305 ? 25.522 55.753 52.964 1.00 13.84 305 VAL A CA 1
ATOM 2426 C C . VAL A 1 305 ? 25.857 55.537 54.435 1.00 14.26 305 VAL A C 1
ATOM 2427 O O . VAL A 1 305 ? 25.668 54.442 54.981 1.00 15.71 305 VAL A O 1
ATOM 2431 N N . SER A 1 306 ? 26.341 56.592 55.077 1.00 13.74 306 SER A N 1
ATOM 2432 C CA . SER A 1 306 ? 26.767 56.552 56.467 1.00 14.93 306 SER A CA 1
ATOM 2433 C C . SER A 1 306 ? 25.575 56.467 57.431 1.00 15.37 306 SER A C 1
ATOM 2434 O O . SER A 1 306 ? 24.403 56.622 57.061 1.00 15.50 306 SER A O 1
ATOM 2437 N N . SER A 1 307 ? 25.910 56.294 58.715 1.00 15.71 307 SER A N 1
ATOM 2438 C CA . SER A 1 307 ? 24.908 55.981 59.728 1.00 17.33 307 SER A CA 1
ATOM 2439 C C . SER A 1 307 ? 23.947 57.138 59.997 1.00 17.24 307 SER A C 1
ATOM 2440 O O . SER A 1 307 ? 22.804 56.892 60.385 1.00 18.04 307 SER A O 1
ATOM 2443 N N . HIS A 1 308 ? 24.370 58.393 59.815 1.00 16.24 308 HIS A N 1
ATOM 2444 C CA . HIS A 1 308 ? 23.457 59.528 59.929 1.00 16.12 308 HIS A CA 1
ATOM 2445 C C . HIS A 1 308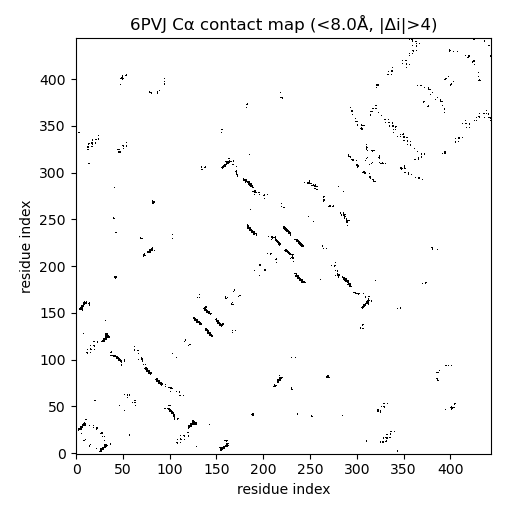 ? 22.947 60.019 58.580 1.00 15.01 308 HIS A C 1
ATOM 2446 O O . HIS A 1 308 ? 22.239 61.029 58.532 1.00 16.83 308 HIS A O 1
ATOM 2453 N N . GLY A 1 309 ? 23.299 59.346 57.486 1.00 15.37 309 GLY A N 1
ATOM 2454 C CA . GLY A 1 309 ? 22.775 59.710 56.184 1.00 15.61 309 GLY A CA 1
ATOM 2455 C C . GLY A 1 309 ? 23.305 61.006 55.621 1.00 15.21 309 GLY A C 1
ATOM 2456 O O . GLY A 1 309 ? 22.637 61.622 54.788 1.00 15.98 309 GLY A O 1
ATOM 2457 N N . ARG A 1 310 ? 24.499 61.437 56.037 1.00 14.30 310 ARG A N 1
ATOM 2458 C CA . ARG A 1 310 ? 25.073 62.677 55.526 1.00 13.85 310 ARG A CA 1
ATOM 2459 C C . ARG A 1 310 ? 26.427 62.478 54.857 1.00 13.41 310 ARG A C 1
ATOM 2460 O O . ARG A 1 310 ? 27.105 63.464 54.557 1.00 14.27 310 ARG A O 1
ATOM 2468 N N . LEU A 1 311 ? 26.831 61.229 54.601 1.00 14.01 311 LEU A N 1
ATOM 2469 C CA . LEU A 1 311 ? 27.947 60.916 53.715 1.00 13.97 311 LEU A CA 1
ATOM 2470 C C . LEU A 1 311 ? 27.498 59.819 52.765 1.00 13.88 311 LEU A C 1
ATOM 2471 O O . LEU A 1 311 ? 26.817 58.869 53.176 1.00 15.01 311 LEU A O 1
ATOM 2476 N N . ILE A 1 312 ? 27.872 59.936 51.493 1.00 13.41 312 ILE A N 1
ATOM 2477 C CA . ILE A 1 312 ? 27.557 58.894 50.522 1.00 13.10 312 ILE A CA 1
ATOM 2478 C C . ILE A 1 312 ? 28.762 58.658 49.618 1.00 13.68 312 ILE A C 1
ATOM 2479 O O . ILE A 1 312 ? 29.362 59.610 49.100 1.00 14.58 312 ILE A O 1
ATOM 2484 N N . LEU A 1 313 ? 29.105 57.384 49.415 1.00 13.10 313 LEU A N 1
ATOM 2485 C CA . LEU A 1 313 ? 30.116 56.991 48.433 1.00 13.23 313 LEU A CA 1
ATOM 2486 C C . LEU A 1 313 ? 29.463 56.861 47.061 1.00 13.64 313 LEU A C 1
ATOM 2487 O O . LEU A 1 313 ? 28.422 56.205 46.921 1.00 14.55 313 LEU A O 1
ATOM 2492 N N . ILE A 1 314 ? 30.077 57.470 46.038 1.00 13.20 314 ILE A N 1
ATOM 2493 C CA . ILE A 1 314 ? 29.648 57.297 44.653 1.00 13.09 314 ILE A CA 1
ATOM 2494 C C . ILE A 1 314 ? 30.873 57.098 43.766 1.00 12.54 314 ILE A C 1
ATOM 2495 O O . ILE A 1 314 ? 32.019 57.248 44.200 1.00 13.59 314 ILE A O 1
ATOM 2500 N N . GLY A 1 315 ? 30.619 56.721 42.508 1.00 12.77 315 GLY A N 1
ATOM 2501 C CA . GLY A 1 315 ? 31.716 56.490 41.586 1.00 12.43 315 GLY A CA 1
ATOM 2502 C C . GLY A 1 315 ? 32.566 55.294 41.989 1.00 12.54 315 GLY A C 1
ATOM 2503 O O . GLY A 1 315 ? 32.082 54.313 42.568 1.00 13.34 315 GLY A O 1
ATOM 2504 N N . ASP A 1 316 ? 33.869 55.394 41.708 1.00 12.56 316 ASP A N 1
ATOM 2505 C CA . ASP A 1 316 ? 34.778 54.293 41.989 1.00 12.90 316 ASP A CA 1
ATOM 2506 C C . ASP A 1 316 ? 35.012 54.102 43.482 1.00 13.15 316 ASP A C 1
ATOM 2507 O O . ASP A 1 316 ? 35.495 53.038 43.883 1.00 15.32 316 ASP A O 1
ATOM 2512 N N . ALA A 1 317 ? 34.713 55.108 44.313 1.00 13.04 317 ALA A N 1
ATOM 2513 C CA . ALA A 1 317 ? 34.741 54.894 45.756 1.00 13.88 317 ALA A CA 1
ATOM 2514 C C . ALA A 1 317 ? 33.725 53.841 46.174 1.00 14.56 317 ALA A C 1
ATOM 2515 O O . ALA A 1 317 ? 33.950 53.116 47.148 1.00 17.51 317 ALA A O 1
ATOM 2517 N N . ALA A 1 318 ? 32.603 53.740 45.454 1.00 14.34 318 ALA A N 1
ATOM 2518 C CA . ALA A 1 318 ? 31.536 52.795 45.758 1.00 14.96 318 ALA A CA 1
ATOM 2519 C C . ALA A 1 318 ? 31.606 51.516 44.938 1.00 14.95 318 ALA A C 1
ATOM 2520 O O . ALA A 1 318 ? 31.395 50.429 45.484 1.00 17.25 318 ALA A O 1
ATOM 2522 N N . HIS A 1 319 ? 31.883 51.608 43.640 1.00 15.11 319 HIS A N 1
ATOM 2523 C CA . HIS A 1 319 ? 31.725 50.436 42.787 1.00 16.16 319 HIS A CA 1
ATOM 2524 C C . HIS A 1 319 ? 32.785 50.431 41.696 1.00 18.60 319 HIS A C 1
ATOM 2525 O O . HIS A 1 319 ? 32.457 50.513 40.507 1.00 21.73 319 HIS A O 1
ATOM 2532 N N . PRO A 1 320 ? 34.059 50.321 42.050 1.00 18.62 320 PRO A N 1
ATOM 2533 C CA . PRO A 1 320 ? 35.097 50.367 41.017 1.00 19.40 320 PRO A CA 1
ATOM 2534 C C . PRO A 1 320 ? 34.939 49.217 40.034 1.00 18.53 320 PRO A C 1
ATOM 2535 O O . PRO A 1 320 ? 34.659 48.075 40.420 1.00 19.10 320 PRO A O 1
ATOM 2539 N N . LEU A 1 321 ? 35.049 49.557 38.752 1.00 19.49 321 LEU A N 1
ATOM 2540 C CA . LEU A 1 321 ? 35.048 48.620 37.643 1.00 23.72 321 LEU A CA 1
ATOM 2541 C C . LEU A 1 321 ? 36.345 48.794 36.872 1.00 22.68 321 LEU A C 1
ATOM 2542 O O . LEU A 1 321 ? 36.883 49.900 36.781 1.00 24.89 321 LEU A O 1
ATOM 2547 N N . SER A 1 322 ? 36.826 47.704 36.291 1.00 25.59 322 SER A N 1
ATOM 2548 C CA . SER A 1 322 ? 38.026 47.788 35.479 1.00 26.91 322 SER A CA 1
ATOM 2549 C C . SER A 1 322 ? 37.748 48.601 34.214 1.00 25.23 322 SER A C 1
ATOM 2550 O O . SER A 1 322 ? 36.600 48.709 33.771 1.00 25.15 322 SER A O 1
ATOM 2553 N N . PRO A 1 323 ? 38.778 49.218 33.629 1.00 25.24 323 PRO A N 1
ATOM 2554 C CA . PRO A 1 323 ? 38.570 49.954 32.372 1.00 25.87 323 PRO A CA 1
ATOM 2555 C C . PRO A 1 323 ? 38.154 49.068 31.207 1.00 27.26 323 PRO A C 1
ATOM 2556 O O . PRO A 1 323 ? 37.720 49.598 30.176 1.00 29.03 323 PRO A O 1
ATOM 2560 N N . ALA A 1 324 ? 38.269 47.742 31.333 1.00 26.73 324 ALA A N 1
ATOM 2561 C CA . ALA A 1 324 ? 37.814 46.848 30.272 1.00 28.52 324 ALA A CA 1
ATOM 2562 C C . ALA A 1 324 ? 36.295 46.716 30.209 1.00 31.13 324 ALA A C 1
ATOM 2563 O O . ALA A 1 324 ? 35.780 46.156 29.235 1.00 33.58 324 ALA A O 1
ATOM 2565 N N . ALA A 1 325 ? 35.568 47.230 31.204 1.00 32.12 325 ALA A N 1
ATOM 2566 C CA . ALA A 1 325 ? 34.126 47.012 31.268 1.00 33.48 325 ALA A CA 1
ATOM 2567 C C . ALA A 1 325 ? 33.354 47.921 30.314 1.00 36.06 325 ALA A C 1
ATOM 2568 O O . ALA A 1 325 ? 32.356 47.498 29.722 1.00 40.27 325 ALA A O 1
ATOM 2570 N N . GLY A 1 326 ? 33.779 49.171 30.163 1.00 32.60 326 GLY A N 1
ATOM 2571 C CA . GLY A 1 326 ? 33.073 50.131 29.342 1.00 29.16 326 GLY A CA 1
ATOM 2572 C C . GLY A 1 326 ? 32.002 50.945 30.049 1.00 26.00 326 GLY A C 1
ATOM 2573 O O . GLY A 1 326 ? 31.582 51.978 29.516 1.00 28.41 326 GLY A O 1
ATOM 2574 N N . GLN A 1 327 ? 31.542 50.518 31.223 1.00 21.45 327 GLN A N 1
ATOM 2575 C CA . GLN A 1 327 ? 30.484 51.211 31.950 1.00 19.38 327 GLN A CA 1
ATOM 2576 C C . GLN A 1 327 ? 30.965 51.905 33.220 1.00 19.06 327 GLN A C 1
ATOM 2577 O O . GLN A 1 327 ? 30.148 52.468 33.948 1.00 19.29 327 GLN A O 1
ATOM 2583 N N . GLY A 1 328 ? 32.258 51.896 33.504 1.00 18.86 328 GLY A N 1
ATOM 2584 C CA . GLY A 1 328 ? 32.761 52.478 34.740 1.00 18.75 328 GLY A CA 1
ATOM 2585 C C . GLY A 1 328 ? 32.403 53.940 34.956 1.00 17.73 328 GLY A C 1
ATOM 2586 O O . GLY A 1 328 ? 31.765 54.298 35.954 1.00 18.80 328 GLY A O 1
ATOM 2587 N N . ALA A 1 329 ? 32.800 54.799 34.018 1.00 17.55 329 ALA A N 1
ATOM 2588 C CA . ALA A 1 329 ? 32.491 56.221 34.140 1.00 16.57 329 ALA A CA 1
ATOM 2589 C C . ALA A 1 329 ? 30.992 56.460 34.036 1.00 15.01 329 ALA A C 1
ATOM 2590 O O . ALA A 1 329 ? 30.431 57.285 34.773 1.00 15.84 329 ALA A O 1
ATOM 2592 N N . SER A 1 330 ? 30.321 55.726 33.143 1.00 14.03 330 SER A N 1
ATOM 2593 C CA . SER A 1 330 ? 28.902 55.971 32.906 1.00 13.46 330 SER A CA 1
ATOM 2594 C C . SER A 1 330 ? 28.067 55.653 34.141 1.00 13.38 330 SER A C 1
ATOM 2595 O O . SER A 1 330 ? 27.128 56.389 34.459 1.00 14.55 330 SER A O 1
ATOM 2598 N N . GLN A 1 331 ? 28.386 54.566 34.851 1.00 14.30 331 GLN A N 1
ATOM 2599 C CA . GLN A 1 331 ? 27.656 54.273 36.083 1.00 14.11 331 GLN A CA 1
ATOM 2600 C C . GLN A 1 331 ? 27.894 55.349 37.138 1.00 13.64 331 GLN A C 1
ATOM 2601 O O . GLN A 1 331 ? 26.980 55.696 37.895 1.00 14.14 331 GLN A O 1
ATOM 2607 N N . GLY A 1 332 ? 29.114 55.888 37.213 1.00 13.66 332 GLY A N 1
ATOM 2608 C CA . GLY A 1 332 ? 29.363 56.971 38.146 1.00 14.08 332 GLY A CA 1
ATOM 2609 C C . GLY A 1 332 ? 28.560 58.214 37.815 1.00 13.80 332 GLY A C 1
ATOM 2610 O O . GLY A 1 332 ? 28.075 58.908 38.711 1.00 14.36 332 GLY A O 1
ATOM 2611 N N . ILE A 1 333 ? 28.391 58.503 36.525 1.00 13.46 333 ILE A N 1
ATOM 2612 C CA . ILE A 1 333 ? 27.566 59.640 36.128 1.00 13.86 333 ILE A CA 1
ATOM 2613 C C . ILE A 1 333 ? 26.100 59.409 36.502 1.00 13.19 333 ILE A C 1
ATOM 2614 O O . ILE A 1 333 ? 25.404 60.343 36.923 1.00 13.69 333 ILE A O 1
ATOM 2619 N N . GLU A 1 334 ? 25.613 58.162 36.384 1.00 12.84 334 GLU A N 1
ATOM 2620 C CA . GLU A 1 334 ? 24.276 57.851 36.894 1.00 12.62 334 GLU A CA 1
ATOM 2621 C C . GLU A 1 334 ? 24.168 58.107 38.395 1.00 12.67 334 GLU A C 1
ATOM 2622 O O . GLU A 1 334 ? 23.142 58.610 38.859 1.00 13.75 334 GLU A O 1
ATOM 2628 N N . ASP A 1 335 ? 25.199 57.746 39.177 1.00 12.99 335 ASP A N 1
ATOM 2629 C CA . ASP A 1 335 ? 25.180 58.055 40.606 1.00 12.70 335 ASP A CA 1
ATOM 2630 C C . ASP A 1 335 ? 24.939 59.543 40.821 1.00 12.80 335 ASP A C 1
ATOM 2631 O O . ASP A 1 335 ? 24.126 59.946 41.665 1.00 13.72 335 ASP A O 1
ATOM 2636 N N . ALA A 1 336 ? 25.695 60.375 40.092 1.00 13.10 336 ALA A N 1
ATOM 2637 C CA . ALA A 1 336 ? 25.616 61.822 40.268 1.00 13.37 336 ALA A CA 1
ATOM 2638 C C . ALA A 1 336 ? 24.214 62.319 39.949 1.00 12.87 336 ALA A C 1
ATOM 2639 O O . ALA A 1 336 ? 23.638 63.120 40.696 1.00 14.25 336 ALA A O 1
ATOM 2641 N N . ASN A 1 337 ? 23.644 61.839 38.844 1.00 12.86 337 ASN A N 1
ATOM 2642 C CA . ASN A 1 337 ? 22.312 62.279 38.444 1.00 13.40 337 ASN A CA 1
ATOM 2643 C C . ASN A 1 337 ? 21.233 61.813 39.423 1.00 12.96 337 ASN A C 1
ATOM 2644 O O . ASN A 1 337 ? 20.351 62.591 39.803 1.00 13.77 337 ASN A O 1
ATOM 2649 N N . VAL A 1 338 ? 21.264 60.544 39.830 1.00 12.85 338 VAL A N 1
ATOM 2650 C CA . VAL A 1 338 ? 20.235 60.053 40.744 1.00 12.57 338 VAL A CA 1
ATOM 2651 C C . VAL A 1 338 ? 20.331 60.764 42.087 1.00 12.88 338 VAL A C 1
ATOM 2652 O O . VAL A 1 338 ? 19.311 61.136 42.690 1.00 14.37 338 VAL A O 1
ATOM 2656 N N . LEU A 1 339 ? 21.555 60.962 42.583 1.00 13.19 339 LEU A N 1
ATOM 2657 C CA . LEU A 1 339 ? 21.742 61.640 43.865 1.00 12.90 339 LEU A CA 1
ATOM 2658 C C . LEU A 1 339 ? 21.220 63.077 43.824 1.00 13.28 339 LEU A C 1
ATOM 2659 O O . LEU A 1 339 ? 20.485 63.509 44.722 1.00 13.82 339 LEU A O 1
ATOM 2664 N N . ALA A 1 340 ? 21.592 63.838 42.787 1.00 13.09 340 ALA A N 1
ATOM 2665 C CA . ALA A 1 340 ? 21.143 65.225 42.701 1.00 13.19 340 ALA A CA 1
ATOM 2666 C C . ALA A 1 340 ? 19.633 65.305 42.528 1.00 13.40 340 ALA A C 1
ATOM 2667 O O . ALA A 1 340 ? 18.984 66.189 43.098 1.00 13.99 340 ALA A O 1
ATOM 2669 N N . THR A 1 341 ? 19.062 64.398 41.736 1.00 13.22 341 THR A N 1
ATOM 2670 C CA . THR A 1 341 ? 17.615 64.388 41.547 1.00 13.68 341 THR A CA 1
ATOM 2671 C C . THR A 1 341 ? 16.906 64.028 42.850 1.00 13.16 341 THR A C 1
ATOM 2672 O O . THR A 1 341 ? 15.925 64.679 43.236 1.00 14.20 341 THR A O 1
ATOM 2676 N N A SER A 1 342 ? 17.403 63.005 43.551 0.64 13.67 342 SER A N 1
ATOM 2677 N N B SER A 1 342 ? 17.405 63.007 43.553 0.36 13.79 342 SER A N 1
ATOM 2678 C CA A SER A 1 342 ? 16.823 62.620 44.835 0.64 14.14 342 SER A CA 1
ATOM 2679 C CA B SER A 1 342 ? 16.820 62.620 44.834 0.36 14.36 342 SER A CA 1
ATOM 2680 C C A SER A 1 342 ? 16.883 63.767 45.836 0.64 13.72 342 SER A C 1
ATOM 2681 C C B SER A 1 342 ? 16.890 63.758 45.845 0.36 14.13 342 SER A C 1
ATOM 2682 O O A SER A 1 342 ? 15.898 64.052 46.533 0.64 13.85 342 SER A O 1
ATOM 2683 O O B SER A 1 342 ? 15.913 64.026 46.558 0.36 14.45 342 SER A O 1
ATOM 2688 N N . LEU A 1 343 ? 18.041 64.432 45.927 1.00 13.87 343 LEU A N 1
ATOM 2689 C CA . LEU A 1 343 ? 18.173 65.579 46.819 1.00 14.34 343 LEU A CA 1
ATOM 2690 C C . LEU A 1 343 ? 17.148 66.654 46.477 1.00 13.95 343 LEU A C 1
ATOM 2691 O O . LEU A 1 343 ? 16.523 67.241 47.371 1.00 15.15 343 LEU A O 1
ATOM 2696 N N . SER A 1 344 ? 16.956 66.919 45.184 1.00 14.53 344 SER A N 1
ATOM 2697 C CA . SER A 1 344 ? 16.009 67.945 44.765 1.00 15.18 344 SER A CA 1
ATOM 2698 C C . SER A 1 344 ? 14.575 67.559 45.115 1.00 15.63 344 SER A C 1
ATOM 2699 O O . SER A 1 344 ? 13.768 68.423 45.476 1.00 18.41 344 SER A O 1
ATOM 2702 N N . LEU A 1 345 ? 14.239 66.268 45.019 1.00 14.85 345 LEU A N 1
ATOM 2703 C CA . LEU A 1 345 ? 12.894 65.809 45.351 1.00 15.23 345 LEU A CA 1
ATOM 2704 C C . LEU A 1 345 ? 12.664 65.730 46.855 1.00 15.83 345 LEU A C 1
ATOM 2705 O O . LEU A 1 345 ? 11.522 65.891 47.310 1.00 18.19 345 LEU A O 1
ATOM 2710 N N . ALA A 1 346 ? 13.720 65.481 47.637 1.00 15.92 346 ALA A N 1
ATOM 2711 C CA . ALA A 1 346 ? 13.580 65.316 49.082 1.00 17.70 346 ALA A CA 1
ATOM 2712 C C . ALA A 1 346 ? 13.605 66.655 49.814 1.00 18.08 346 ALA A C 1
ATOM 2713 O O . ALA A 1 346 ? 12.836 66.860 50.762 1.00 19.97 346 ALA A O 1
ATOM 2715 N N . GLY A 1 347 ? 14.503 67.558 49.419 1.00 18.57 347 GLY A N 1
ATOM 2716 C CA . GLY A 1 347 ? 14.637 68.847 50.065 1.00 20.53 347 GLY A CA 1
ATOM 2717 C C . GLY A 1 347 ? 15.631 68.837 51.217 1.00 19.88 347 GLY A C 1
ATOM 2718 O O . GLY A 1 347 ? 16.044 67.791 51.724 1.00 20.00 347 GLY A O 1
ATOM 2719 N N . ARG A 1 348 ? 15.993 70.053 51.658 1.00 20.52 348 ARG A N 1
ATOM 2720 C CA . ARG A 1 348 ? 17.045 70.234 52.660 1.00 20.75 348 ARG A CA 1
ATOM 2721 C C . ARG A 1 348 ? 16.678 69.657 54.019 1.00 21.06 348 ARG A C 1
ATOM 2722 O O . ARG A 1 348 ? 17.576 69.345 54.809 1.00 20.63 348 ARG A O 1
ATOM 2730 N N . GLN A 1 349 ? 15.389 69.525 54.318 1.00 19.64 349 GLN A N 1
ATOM 2731 C CA . GLN A 1 349 ? 14.973 68.946 55.590 1.00 19.06 349 GLN A CA 1
ATOM 2732 C C . GLN A 1 349 ? 14.933 67.425 55.563 1.00 18.03 349 GLN A C 1
ATOM 2733 O O . GLN A 1 349 ? 14.615 66.812 56.591 1.00 19.66 349 GLN A O 1
ATOM 2739 N N . ARG A 1 350 ? 15.257 66.795 54.433 1.00 16.60 350 ARG A N 1
ATOM 2740 C CA . ARG A 1 350 ? 15.209 65.339 54.312 1.00 15.91 350 ARG A CA 1
ATOM 2741 C C . ARG A 1 350 ? 16.472 64.818 53.623 1.00 15.35 350 ARG A C 1
ATOM 2742 O O . ARG A 1 350 ? 16.407 63.997 52.706 1.00 15.79 350 ARG A O 1
ATOM 2750 N N . VAL A 1 351 ? 17.649 65.281 54.071 1.00 15.00 351 VAL A N 1
ATOM 2751 C CA . VAL A 1 351 ? 18.908 64.926 53.410 1.00 14.69 351 VAL A CA 1
ATOM 2752 C C . VAL A 1 351 ? 19.200 63.433 53.538 1.00 14.03 351 VAL A C 1
ATOM 2753 O O . VAL A 1 351 ? 19.543 62.773 52.546 1.00 14.00 351 VAL A O 1
ATOM 2757 N N . SER A 1 352 ? 19.072 62.874 54.752 1.00 14.27 352 SER A N 1
ATOM 2758 C CA . SER A 1 352 ? 19.327 61.446 54.916 1.00 14.10 352 SER A CA 1
ATOM 2759 C C . SER A 1 352 ? 18.397 60.620 54.032 1.00 13.81 352 SER A C 1
ATOM 2760 O O . SER A 1 352 ? 18.831 59.652 53.390 1.00 15.20 352 SER A O 1
ATOM 2763 N N . LEU A 1 353 ? 17.122 61.018 53.950 1.00 14.72 353 LEU A N 1
ATOM 2764 C CA . LEU A 1 353 ? 16.182 60.352 53.052 1.00 14.44 353 LEU A CA 1
ATOM 2765 C C . LEU A 1 353 ? 16.668 60.419 51.605 1.00 14.80 353 LEU A C 1
ATOM 2766 O O . LEU A 1 353 ? 16.640 59.417 50.880 1.00 14.93 353 LEU A O 1
ATOM 2771 N N . ALA A 1 354 ? 17.124 61.596 51.165 1.00 14.21 354 ALA A N 1
ATOM 2772 C CA . ALA A 1 354 ? 17.621 61.732 49.794 1.00 14.40 354 ALA A CA 1
ATOM 2773 C C . ALA A 1 354 ? 18.762 60.760 49.514 1.00 14.15 354 ALA A C 1
ATOM 2774 O O . ALA A 1 354 ? 18.789 60.090 48.472 1.00 14.22 354 ALA A O 1
ATOM 2776 N N . LEU A 1 355 ? 19.726 60.675 50.435 1.00 13.48 355 LEU A N 1
ATOM 2777 C CA . LEU A 1 355 ? 20.875 59.805 50.195 1.00 12.69 355 LEU A CA 1
ATOM 2778 C C . LEU A 1 355 ? 20.465 58.335 50.218 1.00 12.57 355 LEU A C 1
ATOM 2779 O O . LEU A 1 355 ? 20.927 57.539 49.387 1.00 13.69 355 LEU A O 1
ATOM 2784 N N . HIS A 1 356 ? 19.582 57.960 51.151 1.00 13.82 356 HIS A N 1
ATOM 2785 C CA . HIS A 1 356 ? 19.135 56.573 51.222 1.00 13.85 356 HIS A CA 1
ATOM 2786 C C . HIS A 1 356 ? 18.274 56.190 50.024 1.00 13.79 356 HIS A C 1
ATOM 2787 O O . HIS A 1 356 ? 18.345 55.051 49.546 1.00 15.67 356 HIS A O 1
ATOM 2794 N N . VAL A 1 357 ? 17.458 57.122 49.520 1.00 14.27 357 VAL A N 1
ATOM 2795 C CA . VAL A 1 357 ? 16.692 56.864 48.298 1.00 14.35 357 VAL A CA 1
ATOM 2796 C C . VAL A 1 357 ? 17.632 56.656 47.114 1.00 12.97 357 VAL A C 1
A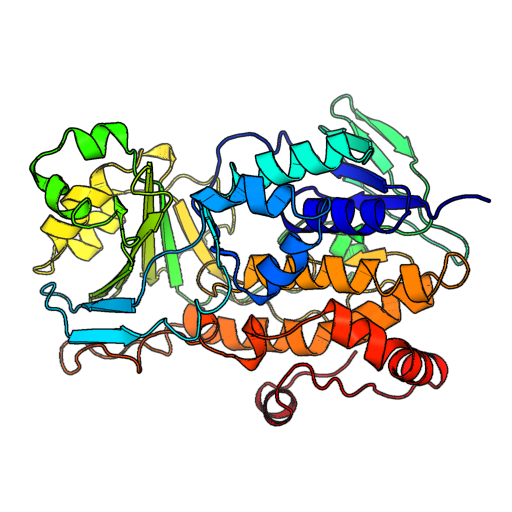TOM 2797 O O . VAL A 1 357 ? 17.462 55.719 46.320 1.00 14.21 357 VAL A O 1
ATOM 2801 N N . ALA A 1 358 ? 18.644 57.524 46.978 1.00 13.38 358 ALA A N 1
ATOM 2802 C CA . ALA A 1 358 ? 19.589 57.387 45.869 1.00 13.00 358 ALA A CA 1
ATOM 2803 C C . ALA A 1 358 ? 20.308 56.040 45.929 1.00 12.72 358 ALA A C 1
ATOM 2804 O O . ALA A 1 358 ? 20.455 55.349 44.910 1.00 14.28 358 ALA A O 1
ATOM 2806 N N . GLU A 1 359 ? 20.739 55.641 47.127 1.00 14.06 359 GLU A N 1
ATOM 2807 C CA . GLU A 1 359 ? 21.395 54.348 47.306 1.00 15.32 359 GLU A CA 1
ATOM 2808 C C . GLU A 1 359 ? 20.485 53.190 46.894 1.00 14.50 359 GLU A C 1
ATOM 2809 O O . GLU A 1 359 ? 20.924 52.258 46.205 1.00 14.88 359 GLU A O 1
ATOM 2815 N N . ARG A 1 360 ? 19.212 53.222 47.302 1.00 14.15 360 ARG A N 1
ATOM 2816 C CA . ARG A 1 360 ? 18.302 52.140 46.926 1.00 15.74 360 ARG A CA 1
ATOM 2817 C C . ARG A 1 360 ? 18.020 52.107 45.430 1.00 15.16 360 ARG A C 1
ATOM 2818 O O . ARG A 1 360 ? 17.822 51.023 44.866 1.00 17.44 360 ARG A O 1
ATOM 2826 N N . ILE A 1 361 ? 18.008 53.264 44.765 1.00 13.85 361 ILE A N 1
ATOM 2827 C CA . ILE A 1 361 ? 17.809 53.268 43.319 1.00 14.26 361 ILE A CA 1
ATOM 2828 C C . ILE A 1 361 ? 19.030 52.704 42.607 1.00 15.20 361 ILE A C 1
ATOM 2829 O O . ILE A 1 361 ? 18.907 51.960 41.626 1.00 16.02 361 ILE A O 1
ATOM 2834 N N . ARG A 1 362 ? 20.227 53.049 43.084 1.00 14.03 362 ARG A N 1
ATOM 2835 C CA . ARG A 1 362 ? 21.448 52.777 42.334 1.00 14.25 362 ARG A CA 1
ATOM 2836 C C . ARG A 1 362 ? 22.068 51.418 42.632 1.00 13.85 362 ARG A C 1
ATOM 2837 O O . ARG A 1 362 ? 22.755 50.871 41.761 1.00 15.16 362 ARG A O 1
ATOM 2845 N N . TYR A 1 363 ? 21.869 50.870 43.839 1.00 14.74 363 TYR A N 1
ATOM 2846 C CA . TYR A 1 363 ? 22.772 49.832 44.339 1.00 15.36 363 TYR A CA 1
ATOM 2847 C C . TYR A 1 363 ? 22.728 48.556 43.495 1.00 15.93 363 TYR A C 1
ATOM 2848 O O . TYR A 1 363 ? 23.776 48.041 43.084 1.00 16.15 363 TYR A O 1
ATOM 2857 N N . ALA A 1 364 ? 21.534 47.999 43.262 1.00 15.94 364 ALA A N 1
ATOM 2858 C CA . ALA A 1 364 ? 21.466 46.725 42.544 1.00 16.48 364 ALA A CA 1
ATOM 2859 C C . ALA A 1 364 ? 21.969 46.859 41.109 1.00 15.84 364 ALA A C 1
ATOM 2860 O O . ALA A 1 364 ? 22.721 46.000 40.621 1.00 16.31 364 ALA A O 1
ATOM 2862 N N . ARG A 1 365 ? 21.564 47.929 40.417 1.00 15.82 365 ARG A N 1
ATOM 2863 C CA . ARG A 1 365 ? 22.007 48.164 39.044 1.00 15.15 365 ARG A CA 1
ATOM 2864 C C . ARG A 1 365 ? 23.527 48.305 38.969 1.00 15.09 365 ARG A C 1
ATOM 2865 O O . ARG A 1 365 ? 24.188 47.637 38.160 1.00 15.87 365 ARG A O 1
ATOM 2873 N N . ALA A 1 366 ? 24.108 49.149 39.831 1.00 15.14 366 ALA A N 1
ATOM 2874 C CA . ALA A 1 366 ? 25.558 49.325 39.823 1.00 14.76 366 ALA A CA 1
ATOM 2875 C C . ALA A 1 366 ? 26.266 48.016 40.153 1.00 14.29 366 ALA A C 1
ATOM 2876 O O . ALA A 1 366 ? 27.291 47.678 39.542 1.00 15.75 366 ALA A O 1
ATOM 2878 N N . SER A 1 367 ? 25.720 47.252 41.106 1.00 15.00 367 SER A N 1
ATOM 2879 C CA . SER A 1 367 ? 26.356 46.010 41.520 1.00 15.60 367 SER A CA 1
ATOM 2880 C C . SER A 1 367 ? 26.270 44.950 40.432 1.00 15.83 367 SER A C 1
ATOM 2881 O O . SER A 1 367 ? 27.208 44.158 40.268 1.00 17.43 367 SER A O 1
ATOM 2884 N N . ALA A 1 368 ? 25.165 44.917 39.682 1.00 16.75 368 ALA A N 1
ATOM 2885 C CA . ALA A 1 368 ? 25.056 43.977 38.572 1.00 17.25 368 ALA A CA 1
ATOM 2886 C C . ALA A 1 368 ? 26.113 44.271 37.516 1.00 17.27 368 ALA A C 1
ATOM 2887 O O . ALA A 1 368 ? 26.782 43.357 37.020 1.00 18.10 368 ALA A O 1
ATOM 2889 N N . VAL A 1 369 ? 26.279 45.548 37.160 1.00 16.74 369 VAL A N 1
ATOM 2890 C CA . VAL A 1 369 ? 27.316 45.918 36.197 1.00 16.79 369 VAL A CA 1
ATOM 2891 C C . VAL A 1 369 ? 28.692 45.521 36.715 1.00 17.01 369 VAL A C 1
ATOM 2892 O O . VAL A 1 369 ? 29.525 44.989 35.970 1.00 18.00 369 VAL A O 1
ATOM 2896 N N . GLN A 1 370 ? 28.947 45.760 38.000 1.00 17.56 370 GLN A N 1
ATOM 2897 C CA . GLN A 1 370 ? 30.240 45.438 38.591 1.00 17.65 370 GLN A CA 1
ATOM 2898 C C . GLN A 1 370 ? 30.502 43.937 38.554 1.00 17.46 370 GLN A C 1
ATOM 2899 O O . GLN A 1 370 ? 31.577 43.491 38.132 1.00 18.73 370 GLN A O 1
ATOM 2905 N N . LEU A 1 371 ? 29.517 43.136 38.961 1.00 17.47 371 LEU A N 1
ATOM 2906 C CA . LEU A 1 371 ? 29.721 41.690 39.002 1.00 19.12 371 LEU A CA 1
ATOM 2907 C C . LEU A 1 371 ? 29.857 41.097 37.603 1.00 19.39 371 LEU A C 1
ATOM 2908 O O . LEU A 1 371 ? 30.660 40.180 37.392 1.00 21.12 371 LEU A O 1
ATOM 2913 N N . ILE A 1 372 ? 29.085 41.593 36.633 1.00 18.49 372 ILE A N 1
ATOM 2914 C CA . ILE A 1 372 ? 29.244 41.115 35.260 1.00 20.39 372 ILE A CA 1
ATOM 2915 C C . ILE A 1 372 ? 30.633 41.449 34.736 1.00 21.18 372 ILE A C 1
ATOM 2916 O O . ILE A 1 372 ? 31.250 40.654 34.012 1.00 22.99 372 ILE A O 1
ATOM 2921 N N . SER A 1 373 ? 31.155 42.621 35.104 1.00 20.61 373 SER A N 1
ATOM 2922 C CA . SER A 1 373 ? 32.451 43.060 34.597 1.00 22.99 373 SER A CA 1
ATOM 2923 C C . SER A 1 373 ? 33.581 42.152 35.053 1.00 23.90 373 SER A C 1
ATOM 2924 O O . SER A 1 373 ? 34.637 42.122 34.409 1.00 24.46 373 SER A O 1
ATOM 2927 N N . HIS A 1 374 ? 33.394 41.409 36.145 1.00 23.62 374 HIS A N 1
ATOM 2928 C CA . HIS A 1 374 ? 34.420 40.465 36.562 1.00 27.45 374 HIS A CA 1
ATOM 2929 C C . HIS A 1 374 ? 34.676 39.408 35.497 1.00 30.69 374 HIS A C 1
ATOM 2930 O O . HIS A 1 374 ? 35.772 38.837 35.455 1.00 31.48 374 HIS A O 1
ATOM 2937 N N . ARG A 1 375 ? 33.710 39.176 34.606 1.00 31.11 375 ARG A N 1
ATOM 2938 C CA . ARG A 1 375 ? 33.867 38.157 33.573 1.00 33.47 375 ARG A CA 1
ATOM 2939 C C . ARG A 1 375 ? 34.850 38.588 32.491 1.00 35.44 375 ARG A C 1
ATOM 2940 O O . ARG A 1 375 ? 35.675 37.784 32.040 1.00 34.99 375 ARG A O 1
ATOM 2948 N N . VAL A 1 376 ? 34.774 39.846 32.049 1.00 37.67 376 VAL A N 1
ATOM 2949 C CA . VAL A 1 376 ? 35.751 40.327 31.077 1.00 39.55 376 VAL A CA 1
ATOM 2950 C C . VAL A 1 376 ? 37.140 40.404 31.702 1.00 39.51 376 VAL A C 1
ATOM 2951 O O . VAL A 1 376 ? 38.149 40.206 31.012 1.00 41.39 376 VAL A O 1
ATOM 2955 N N . ASN A 1 377 ? 37.220 40.656 33.013 1.00 36.10 377 ASN A N 1
ATOM 2956 C CA . ASN A 1 377 ? 38.516 40.669 33.687 1.00 35.62 377 ASN A CA 1
ATOM 2957 C C . ASN A 1 377 ? 39.133 39.278 33.731 1.00 37.28 377 ASN A C 1
ATOM 2958 O O . ASN A 1 377 ? 40.358 39.135 33.649 1.00 37.09 377 ASN A O 1
ATOM 2963 N N . GLU A 1 378 ? 38.309 38.245 33.874 1.00 38.42 378 GLU A N 1
ATOM 2964 C CA . GLU A 1 378 ? 38.799 36.882 34.027 1.00 42.99 378 GLU A CA 1
ATOM 2965 C C . GLU A 1 378 ? 38.891 36.127 32.706 1.00 42.80 378 GLU A C 1
ATOM 2966 O O . GLU A 1 378 ? 39.171 34.924 32.715 1.00 42.68 378 GLU A O 1
ATOM 2972 N N . GLY A 1 379 ? 38.668 36.804 31.583 1.00 44.20 379 GLY A N 1
ATOM 2973 C CA . GLY A 1 379 ? 38.845 36.186 30.279 1.00 46.02 379 GLY A CA 1
ATOM 2974 C C . GLY A 1 379 ? 37.881 35.063 29.969 1.00 47.73 379 GLY A C 1
ATOM 2975 O O . GLY A 1 379 ? 38.222 34.165 29.191 1.00 45.08 379 GLY A O 1
ATOM 2976 N N . TRP A 1 380 ? 36.676 35.090 30.552 1.00 50.50 380 TRP A N 1
ATOM 2977 C CA . TRP A 1 380 ? 35.711 34.023 30.299 1.00 54.09 380 TRP A CA 1
ATOM 2978 C C . TRP A 1 380 ? 35.414 33.876 28.817 1.00 50.81 380 TRP A C 1
ATOM 2979 O O . TRP A 1 380 ? 35.090 32.778 28.354 1.00 49.13 380 TRP A O 1
ATOM 2990 N N . ARG A 1 381 ? 35.522 34.962 28.058 1.00 49.99 381 ARG A N 1
ATOM 2991 C CA . ARG A 1 381 ? 35.116 34.928 26.664 1.00 51.59 381 ARG A CA 1
ATOM 2992 C C . ARG A 1 381 ? 36.183 34.365 25.738 1.00 47.45 381 ARG A C 1
ATOM 2993 O O . ARG A 1 381 ? 35.873 34.067 24.586 1.00 47.66 381 ARG A O 1
ATOM 3001 N N . ASN A 1 382 ? 37.411 34.174 26.210 1.00 42.48 382 ASN A N 1
ATOM 3002 C CA . ASN A 1 382 ? 38.448 33.639 25.342 1.00 36.61 382 ASN A CA 1
ATOM 3003 C C . ASN A 1 382 ? 38.202 32.167 25.027 1.00 32.29 382 ASN A C 1
ATOM 3004 O O . ASN A 1 382 ? 37.576 31.433 25.797 1.00 32.69 382 ASN A O 1
ATOM 3009 N N . GLN A 1 383 ? 38.699 31.749 23.868 1.00 25.89 383 GLN A N 1
ATOM 3010 C CA . GLN A 1 383 ? 38.710 30.359 23.445 1.00 22.27 383 GLN A CA 1
ATOM 3011 C C . GLN A 1 383 ? 40.094 30.028 22.909 1.00 20.53 383 GLN A C 1
ATOM 3012 O O . GLN A 1 383 ? 40.945 30.901 22.723 1.00 22.55 383 GLN A O 1
ATOM 3018 N N . ASP A 1 384 ? 40.312 28.745 22.665 1.00 19.31 384 ASP A N 1
ATOM 3019 C CA . ASP A 1 384 ? 41.543 28.273 22.048 1.00 18.36 384 ASP A CA 1
ATOM 3020 C C . ASP A 1 384 ? 41.556 28.708 20.586 1.00 16.87 384 ASP A C 1
ATOM 3021 O O . ASP A 1 384 ? 40.830 28.146 19.760 1.00 17.86 384 ASP A O 1
ATOM 3026 N N . TRP A 1 385 ? 42.397 29.696 20.251 1.00 17.00 385 TRP A N 1
ATOM 3027 C CA . TRP A 1 385 ? 42.399 30.234 18.894 1.00 17.51 385 TRP A CA 1
ATOM 3028 C C . TRP A 1 385 ? 43.108 29.340 17.889 1.00 17.55 385 TRP A C 1
ATOM 3029 O O . TRP A 1 385 ? 43.077 29.647 16.689 1.00 19.96 385 TRP A O 1
ATOM 3040 N N . ASP A 1 386 ? 43.733 28.248 18.338 1.00 16.64 386 ASP A N 1
ATOM 3041 C CA . ASP A 1 386 ? 44.191 27.232 17.398 1.00 17.15 386 ASP A CA 1
ATOM 3042 C C . ASP A 1 386 ? 43.020 26.454 16.809 1.00 19.00 386 ASP A C 1
ATOM 3043 O 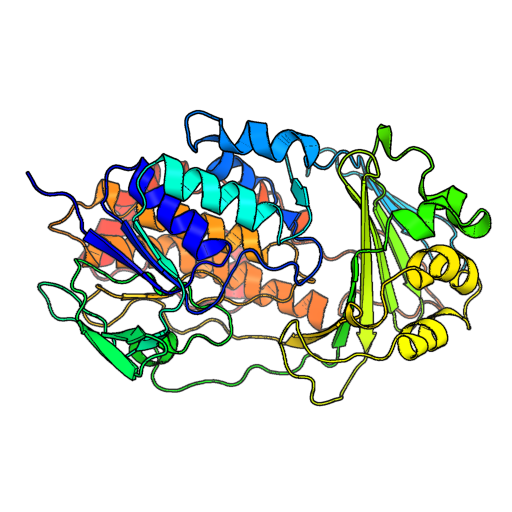O . ASP A 1 386 ? 43.173 25.830 15.752 1.00 21.88 386 ASP A O 1
ATOM 3048 N N . ALA A 1 387 ? 41.863 26.478 17.468 1.00 17.78 387 ALA A N 1
ATOM 3049 C CA . ALA A 1 387 ? 40.687 25.717 17.065 1.00 17.38 387 ALA A CA 1
ATOM 3050 C C . ALA A 1 387 ? 39.530 26.601 16.631 1.00 18.56 387 ALA A C 1
ATOM 3051 O O . ALA A 1 387 ? 38.804 26.261 15.688 1.00 19.70 387 ALA A O 1
ATOM 3053 N N . TYR A 1 388 ? 39.343 27.729 17.292 1.00 18.57 388 TYR A N 1
ATOM 3054 C CA . TYR A 1 388 ? 38.204 28.594 17.059 1.00 18.87 388 TYR A CA 1
ATOM 3055 C C . TYR A 1 388 ? 38.634 29.901 16.405 1.00 19.58 388 TYR A C 1
ATOM 3056 O O . TYR A 1 388 ? 39.780 30.342 16.536 1.00 20.70 388 TYR A O 1
ATOM 3065 N N . GLU A 1 389 ? 37.694 30.517 15.698 1.00 21.13 389 GLU A N 1
ATOM 3066 C CA . GLU A 1 389 ? 37.853 31.884 15.261 1.00 21.85 389 GLU A CA 1
ATOM 3067 C C . GLU A 1 389 ? 37.004 32.789 16.140 1.00 20.03 389 GLU A C 1
ATOM 3068 O O . GLU A 1 389 ? 35.948 32.378 16.628 1.00 21.64 389 GLU A O 1
ATOM 3074 N N . PRO A 1 390 ? 37.435 34.022 16.375 1.00 18.98 390 PRO A N 1
ATOM 3075 C CA . PRO A 1 390 ? 36.639 34.926 17.208 1.00 18.81 390 PRO A CA 1
ATOM 3076 C C . PRO A 1 390 ? 35.424 35.457 16.460 1.00 21.69 390 PRO A C 1
ATOM 3077 O O . PRO A 1 390 ? 35.451 35.672 15.247 1.00 23.95 390 PRO A O 1
ATOM 3081 N N . ASN A 1 391 ? 34.348 35.672 17.205 1.00 19.75 391 ASN A N 1
ATOM 3082 C CA . ASN A 1 391 ? 33.133 36.269 16.663 1.00 20.37 391 ASN A CA 1
ATOM 3083 C C . ASN A 1 391 ? 32.400 36.970 17.805 1.00 21.07 391 ASN A C 1
ATOM 3084 O O . ASN A 1 391 ? 33.008 37.316 18.823 1.00 22.39 391 ASN A O 1
ATOM 3089 N N . GLU A 1 392 ? 31.091 37.182 17.643 1.00 20.93 392 GLU A N 1
ATOM 3090 C CA . GLU A 1 392 ? 30.337 37.908 18.660 1.00 23.69 392 GLU A CA 1
ATOM 3091 C C . GLU A 1 392 ? 30.325 37.185 20.001 1.00 23.44 392 GLU A C 1
ATOM 3092 O O . GLU A 1 392 ? 30.143 37.836 21.039 1.00 25.19 392 GLU A O 1
ATOM 3098 N N . GLN A 1 393 ? 30.545 35.882 19.994 1.00 22.29 393 GLN A N 1
ATOM 3099 C CA . GLN A 1 393 ? 30.609 35.115 21.262 1.00 23.15 393 GLN A CA 1
ATOM 3100 C C . GLN A 1 393 ? 31.729 35.669 22.167 1.00 22.70 393 GLN A C 1
ATOM 3101 O O . GLN A 1 393 ? 31.628 35.587 23.360 1.00 23.80 393 GLN A O 1
ATOM 3107 N N . ASN A 1 394 ? 32.744 36.276 21.572 1.00 30.00 394 ASN A N 1
ATOM 3108 C CA . ASN A 1 394 ? 33.979 36.620 22.323 1.00 30.00 394 ASN A CA 1
ATOM 3109 C C . ASN A 1 394 ? 34.014 38.088 22.740 1.00 30.00 394 ASN A C 1
ATOM 3110 O O . ASN A 1 394 ? 35.000 38.519 23.250 1.00 30.00 394 ASN A O 1
ATOM 3115 N N A ILE A 1 395 ? 32.992 38.845 22.376 0.59 21.45 395 ILE A N 1
ATOM 3116 N N B ILE A 1 395 ? 32.993 38.853 22.365 0.41 28.15 395 ILE A N 1
ATOM 3117 C CA A ILE A 1 395 ? 32.970 40.289 22.740 0.59 23.71 395 ILE A CA 1
ATOM 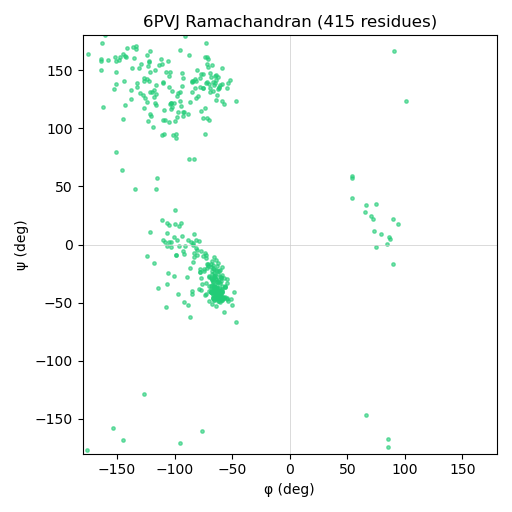3118 C CA B ILE A 1 395 ? 32.987 40.298 22.740 0.41 30.74 395 ILE A CA 1
ATOM 3119 C C A ILE A 1 395 ? 32.161 40.475 24.029 0.59 27.19 395 ILE A C 1
ATOM 3120 C C B ILE A 1 395 ? 32.156 40.506 24.014 0.41 30.50 395 ILE A C 1
ATOM 3121 O O A ILE A 1 395 ? 30.990 40.087 24.036 0.59 26.39 395 ILE A O 1
ATOM 3122 O O B ILE A 1 395 ? 31.007 40.050 24.044 0.41 30.88 395 ILE A O 1
ATOM 3131 N N . ALA A 1 396 ? 32.780 41.049 25.064 1.00 28.00 396 ALA A N 1
ATOM 3132 C CA . ALA A 1 396 ? 32.051 41.277 26.305 1.00 30.11 396 ALA A CA 1
ATOM 3133 C C . ALA A 1 396 ? 30.908 42.245 26.051 1.00 30.36 396 ALA A C 1
ATOM 3134 O O . ALA A 1 396 ? 31.060 43.234 25.331 1.00 29.66 396 ALA A O 1
ATOM 3136 N N . SER A 1 397 ? 29.750 41.948 26.633 1.00 31.44 397 SER A N 1
ATOM 3137 C CA . SER A 1 397 ? 28.500 42.513 26.151 1.00 35.09 397 SER A CA 1
ATOM 3138 C C . SER A 1 397 ? 27.910 43.621 27.015 1.00 34.03 397 SER A C 1
ATOM 3139 O O . SER A 1 397 ? 26.830 44.112 26.676 1.00 33.95 397 SER A O 1
ATOM 3142 N N . LEU A 1 398 ? 28.568 44.037 28.104 1.00 32.28 398 LEU A N 1
ATOM 3143 C CA . LEU A 1 398 ? 28.058 45.183 28.866 1.00 32.60 398 LEU A CA 1
ATOM 3144 C C . LEU A 1 398 ? 27.766 46.398 27.991 1.00 30.46 398 LEU A C 1
ATOM 3145 O O . LEU A 1 398 ? 26.682 46.987 28.133 1.00 28.97 398 LEU A O 1
ATOM 3150 N N . PRO A 1 399 ? 28.653 46.821 27.082 1.00 28.53 399 PRO A N 1
ATOM 3151 C CA . PRO A 1 399 ? 28.313 47.947 26.199 1.00 26.58 399 PRO A CA 1
ATOM 3152 C C . PRO A 1 399 ? 27.179 47.661 25.217 1.00 25.36 399 PRO A C 1
ATOM 3153 O O . PRO A 1 399 ? 26.679 48.603 24.589 1.00 26.33 399 PRO A O 1
ATOM 3157 N N . LEU A 1 400 ? 26.743 46.413 25.069 1.00 25.43 400 LEU A N 1
ATOM 3158 C CA . LEU A 1 400 ? 25.693 46.086 24.111 1.00 26.83 400 LEU A CA 1
ATOM 3159 C C . LEU A 1 400 ? 24.339 45.855 24.759 1.00 27.04 400 LEU A C 1
ATOM 3160 O O . LEU A 1 400 ? 23.385 45.515 24.053 1.00 28.66 400 LEU A O 1
ATOM 3165 N N . GLU A 1 401 ? 24.234 46.012 26.075 1.00 27.54 401 GLU A N 1
ATOM 3166 C CA . GLU A 1 401 ? 23.006 45.704 26.805 1.00 27.73 401 GLU A CA 1
ATOM 3167 C C . GLU A 1 401 ? 22.102 46.932 26.832 1.00 25.70 401 GLU A C 1
ATOM 3168 O O . GLU A 1 401 ? 22.406 47.921 27.505 1.00 24.12 401 GLU A O 1
ATOM 3174 N N . THR A 1 402 ? 20.969 46.847 26.132 1.00 24.98 402 THR A N 1
ATOM 3175 C CA . THR A 1 402 ? 20.015 47.953 26.094 1.00 25.94 402 THR A CA 1
ATOM 3176 C C . THR A 1 402 ? 19.513 48.314 27.488 1.00 22.88 402 THR A C 1
ATOM 3177 O O . THR A 1 402 ? 19.281 49.493 27.785 1.00 21.30 402 THR A O 1
ATOM 3181 N N . TRP A 1 403 ? 19.345 47.323 28.363 1.00 22.08 403 TRP A N 1
ATOM 3182 C CA . TRP A 1 403 ? 18.883 47.646 29.707 1.00 20.37 403 TRP A CA 1
ATOM 3183 C C . TRP A 1 403 ? 19.854 48.557 30.443 1.00 19.76 403 TRP A C 1
ATOM 3184 O O . TRP A 1 403 ? 19.443 49.266 31.368 1.00 19.41 403 TRP A O 1
ATOM 3195 N N . ILE A 1 404 ? 21.125 48.569 30.044 1.00 18.90 404 ILE A N 1
ATOM 3196 C CA . ILE A 1 404 ? 22.079 49.525 30.594 1.00 18.55 404 ILE A CA 1
ATOM 3197 C C . ILE A 1 404 ? 22.031 50.834 29.814 1.00 17.37 404 ILE A C 1
ATOM 3198 O O . ILE A 1 404 ? 21.689 51.879 30.376 1.00 17.60 404 ILE A O 1
ATOM 3203 N N . TYR A 1 405 ? 22.358 50.798 28.518 1.00 17.55 405 TYR A N 1
ATOM 3204 C CA . TYR A 1 405 ? 22.610 52.053 27.812 1.00 17.47 405 TYR A CA 1
ATOM 3205 C C . TYR A 1 405 ? 21.343 52.808 27.433 1.00 18.23 405 TYR A C 1
ATOM 3206 O O . TYR A 1 405 ? 21.419 54.021 27.202 1.00 18.54 405 TYR A O 1
ATOM 3215 N N . GLY A 1 406 ? 20.192 52.132 27.358 1.00 17.90 406 GLY A N 1
ATOM 3216 C CA . GLY A 1 406 ? 18.963 52.828 27.039 1.00 18.52 406 GLY A CA 1
ATOM 3217 C C . GLY A 1 406 ? 18.255 53.456 28.215 1.00 18.73 406 GLY A C 1
ATOM 3218 O O . GLY A 1 406 ? 17.193 54.060 28.044 1.00 20.43 406 GLY A O 1
ATOM 3219 N N . HIS A 1 407 ? 18.829 53.349 29.408 1.00 17.77 407 HIS A N 1
ATOM 3220 C CA . HIS A 1 407 ? 18.142 53.741 30.627 1.00 17.45 407 HIS A CA 1
ATOM 3221 C C . HIS A 1 407 ? 18.222 55.248 30.855 1.00 16.45 407 HIS A C 1
ATOM 3222 O O . HIS A 1 407 ? 19.259 55.872 30.627 1.00 16.76 407 HIS A O 1
ATOM 3229 N N . ASP A 1 408 ? 17.116 55.820 31.330 1.00 16.56 408 ASP A N 1
ATOM 3230 C CA . ASP A 1 408 ? 17.014 57.232 31.704 1.00 15.96 408 ASP A CA 1
ATOM 3231 C C . ASP A 1 408 ? 16.921 57.288 33.230 1.00 14.53 408 ASP A C 1
ATOM 3232 O O . ASP A 1 408 ? 15.832 57.176 33.799 1.00 15.83 408 ASP A O 1
ATOM 3237 N N . SER A 1 409 ? 18.063 57.486 33.893 1.00 15.19 409 SER A N 1
ATOM 3238 C CA . SER A 1 409 ? 18.094 57.428 35.354 1.00 14.12 409 SER A CA 1
ATOM 3239 C C . SER A 1 409 ? 17.294 58.561 35.998 1.00 13.95 409 SER A C 1
ATOM 3240 O O . SER A 1 409 ? 16.666 58.361 37.049 1.00 15.44 409 SER A O 1
ATOM 3243 N N . GLN A 1 410 ? 17.287 59.749 35.390 1.00 13.66 410 GLN A N 1
ATOM 3244 C CA . GLN A 1 410 ? 16.532 60.857 35.966 1.00 14.43 410 GLN A CA 1
ATOM 3245 C C . GLN A 1 410 ? 15.032 60.587 35.916 1.00 14.97 410 GLN A C 1
ATOM 3246 O O . GLN A 1 410 ? 14.313 60.815 36.902 1.00 15.65 410 GLN A O 1
ATOM 3252 N N . ALA A 1 411 ? 14.536 60.118 34.766 1.00 16.06 411 A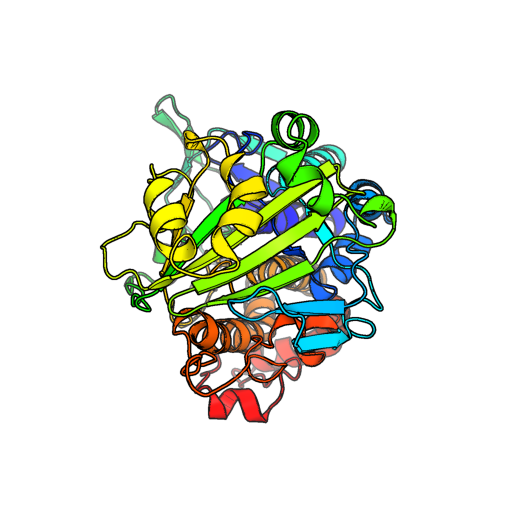LA A N 1
ATOM 3253 C CA . ALA A 1 411 ? 13.110 59.830 34.643 1.00 15.68 411 ALA A CA 1
ATOM 3254 C C . ALA A 1 411 ? 12.702 58.728 35.606 1.00 15.78 411 ALA A C 1
ATOM 3255 O O . ALA A 1 411 ? 11.661 58.825 36.265 1.00 17.11 411 ALA A O 1
ATOM 3257 N N . TYR A 1 412 ? 13.520 57.679 35.714 1.00 15.75 412 TYR A N 1
ATOM 3258 C CA . TYR A 1 412 ? 13.230 56.598 36.647 1.00 15.85 412 TYR A CA 1
ATOM 3259 C C . TYR A 1 412 ? 13.129 57.140 38.069 1.00 14.29 412 TYR A C 1
ATOM 3260 O O . TYR A 1 412 ? 12.216 56.785 38.826 1.00 15.80 412 TYR A O 1
ATOM 3269 N N . THR A 1 413 ? 14.079 57.994 38.454 1.00 14.62 413 THR A N 1
ATOM 3270 C CA . THR A 1 413 ? 14.090 58.525 39.814 1.00 14.04 413 THR A CA 1
ATOM 3271 C C . THR A 1 413 ? 12.849 59.362 40.091 1.00 14.91 413 THR A C 1
ATOM 3272 O O . THR A 1 413 ? 12.236 59.242 41.158 1.00 16.22 413 THR A O 1
ATOM 3276 N N . GLU A 1 414 ? 12.476 60.230 39.149 1.00 15.28 414 GLU A N 1
ATOM 3277 C CA . GLU A 1 414 ? 11.268 61.032 39.320 1.00 15.79 414 GLU A CA 1
ATOM 3278 C C . GLU A 1 414 ? 10.031 60.151 39.437 1.00 16.18 414 GLU A C 1
ATOM 3279 O O . GLU A 1 414 ? 9.161 60.399 40.280 1.00 18.06 414 GLU A O 1
ATOM 3285 N N . GLN A 1 415 ? 9.940 59.112 38.608 1.00 16.62 415 GLN A N 1
ATOM 3286 C CA . GLN A 1 415 ? 8.741 58.280 38.612 1.00 18.06 415 GLN A CA 1
ATOM 3287 C C . GLN A 1 415 ? 8.661 57.404 39.853 1.00 17.44 415 GLN A C 1
ATOM 3288 O O . GLN A 1 415 ? 7.561 57.138 40.352 1.00 18.81 415 GLN A O 1
ATOM 3294 N N . GLU A 1 416 ? 9.805 56.967 40.377 1.00 16.93 416 GLU A N 1
ATOM 3295 C CA . GLU A 1 416 ? 9.844 56.017 41.480 1.00 17.73 416 GLU A CA 1
ATOM 3296 C C . GLU A 1 416 ? 10.059 56.659 42.847 1.00 16.44 416 GLU A C 1
ATOM 3297 O O . GLU A 1 416 ? 9.943 55.955 43.860 1.00 17.67 416 GLU A O 1
ATOM 3303 N N . PHE A 1 417 ? 10.362 57.960 42.905 1.00 15.70 417 PHE A N 1
ATOM 3304 C CA . PHE A 1 417 ? 10.813 58.575 44.153 1.00 15.13 417 PHE A CA 1
ATOM 3305 C C . PHE A 1 417 ? 9.891 58.254 45.331 1.00 15.83 417 PHE A C 1
ATOM 3306 O O . PHE A 1 417 ? 10.351 57.796 46.384 1.00 16.13 417 PHE A O 1
ATOM 3314 N N . GLU A 1 418 ? 8.583 58.488 45.178 1.00 16.78 418 GLU A N 1
ATOM 3315 C CA . GLU A 1 418 ? 7.695 58.302 46.321 1.00 17.38 418 GLU A CA 1
ATOM 3316 C C . GLU A 1 418 ? 7.598 56.840 46.735 1.00 17.56 418 GLU A C 1
ATOM 3317 O O . GLU A 1 418 ? 7.419 56.546 47.923 1.00 18.32 418 GLU A O 1
ATOM 3323 N N . MET A 1 419 ? 7.716 55.911 45.782 1.00 17.14 419 MET A N 1
ATOM 3324 C CA . MET A 1 419 ? 7.715 54.496 46.139 1.00 19.08 419 MET A CA 1
ATOM 3325 C C . MET A 1 419 ? 8.965 54.125 46.921 1.00 17.49 419 MET A C 1
ATOM 3326 O O . MET A 1 419 ? 8.893 53.336 47.871 1.00 18.32 419 MET A O 1
ATOM 3331 N N . VAL A 1 420 ? 10.119 54.687 46.547 1.00 16.56 420 VAL A N 1
ATOM 3332 C CA . VAL A 1 420 ? 11.340 54.416 47.300 1.00 15.86 420 VAL A CA 1
ATOM 3333 C C . VAL A 1 420 ? 11.263 55.037 48.689 1.00 15.83 420 VAL A C 1
ATOM 3334 O O . VAL A 1 420 ? 11.705 54.437 49.677 1.00 16.54 420 VAL A O 1
ATOM 3338 N N . VAL A 1 421 ? 10.732 56.263 48.785 1.00 16.75 421 VAL A N 1
ATOM 3339 C CA . VAL A 1 421 ? 10.539 56.905 50.085 1.00 17.09 421 VAL A CA 1
ATOM 3340 C C . VAL A 1 421 ? 9.726 56.000 51.004 1.00 18.50 421 VAL A C 1
ATOM 3341 O O . VAL A 1 421 ? 10.068 55.795 52.176 1.00 18.96 421 VAL A O 1
ATOM 3345 N N . ARG A 1 422 ? 8.639 55.434 50.473 1.00 18.88 422 ARG A N 1
ATOM 3346 C CA . ARG A 1 422 ? 7.808 54.535 51.268 1.00 21.21 422 ARG A CA 1
ATOM 3347 C C . ARG A 1 422 ? 8.607 53.337 51.758 1.00 18.88 422 ARG A C 1
ATOM 3348 O O . ARG A 1 422 ? 8.507 52.945 52.927 1.00 20.85 422 ARG A O 1
ATOM 3356 N N . ALA A 1 423 ? 9.402 52.732 50.869 1.00 18.56 423 ALA A N 1
ATOM 3357 C CA . ALA A 1 423 ? 10.207 51.582 51.269 1.00 19.20 423 ALA A CA 1
ATOM 3358 C C . ALA A 1 423 ? 11.203 51.962 52.359 1.00 20.33 423 ALA A C 1
ATOM 3359 O O . ALA A 1 423 ? 11.380 51.224 53.336 1.00 21.67 423 ALA A O 1
ATOM 3361 N N . VAL A 1 424 ? 11.865 53.111 52.204 1.00 19.38 424 VAL A N 1
ATOM 3362 C CA . VAL A 1 424 ? 12.818 53.583 53.207 1.00 21.30 424 VAL A CA 1
ATOM 3363 C C . VAL A 1 424 ? 12.125 53.805 54.547 1.00 21.37 424 VAL A C 1
ATOM 3364 O O . VAL A 1 424 ? 12.608 53.370 55.601 1.00 22.93 424 VAL A O 1
ATOM 3368 N N . GLN A 1 425 ? 11.000 54.512 54.528 1.00 20.85 425 GLN A N 1
ATOM 3369 C CA . GLN A 1 425 ? 10.351 54.921 55.768 1.00 22.05 425 GLN A CA 1
ATOM 3370 C C . GLN A 1 425 ? 9.569 53.802 56.438 1.00 23.16 425 GLN A C 1
ATOM 3371 O O . GLN A 1 425 ? 9.352 53.861 57.657 1.00 25.29 425 GLN A O 1
ATOM 3377 N N . GLU A 1 426 ? 9.148 52.790 55.690 1.00 22.55 426 GLU A N 1
ATOM 3378 C CA . GLU A 1 426 ? 8.459 51.643 56.262 1.00 25.35 426 GLU A CA 1
ATOM 3379 C C . GLU A 1 426 ? 9.397 50.478 56.538 1.00 26.54 426 GLU A C 1
ATOM 3380 O O . GLU A 1 426 ? 8.951 49.449 57.058 1.00 28.24 426 GLU A O 1
ATOM 3386 N N . GLY A 1 427 ? 10.681 50.623 56.218 1.00 27.26 427 GLY A N 1
ATOM 3387 C CA . GLY A 1 427 ? 11.634 49.550 56.423 1.00 30.26 427 GLY A CA 1
ATOM 3388 C C . GLY A 1 427 ? 11.387 48.339 55.558 1.00 30.97 427 GLY A C 1
ATOM 3389 O O . GLY A 1 427 ? 11.621 47.212 56.001 1.00 32.30 427 GLY A O 1
ATOM 3390 N N . GLU A 1 428 ? 10.908 48.538 54.335 1.00 30.69 428 GLU A N 1
ATOM 3391 C CA . GLU A 1 428 ? 10.685 47.455 53.390 1.00 31.53 428 GLU A CA 1
ATOM 3392 C C . GLU A 1 428 ? 11.768 47.477 52.318 1.00 32.27 428 GLU A C 1
ATOM 3393 O O . GLU A 1 428 ? 12.415 48.498 52.077 1.00 32.12 428 GLU A O 1
ATOM 3399 N N . GLU A 1 429 ? 11.968 46.332 51.674 1.00 33.25 429 GLU A N 1
ATOM 3400 C CA . GLU A 1 429 ? 12.921 46.258 50.576 1.00 37.59 429 GLU A CA 1
ATOM 3401 C C . GLU A 1 429 ? 12.332 46.907 49.331 1.00 36.40 429 GLU A C 1
ATOM 3402 O O . GLU A 1 429 ? 11.170 46.680 48.985 1.00 37.44 429 GLU A O 1
ATOM 3408 N N . TYR A 1 430 ? 13.136 47.729 48.661 1.00 32.89 430 TYR A N 1
ATOM 3409 C CA . TYR A 1 430 ? 12.750 48.311 47.384 1.00 31.99 430 TYR A CA 1
ATOM 3410 C C . TYR A 1 430 ? 13.318 47.448 46.262 1.00 32.94 430 TYR A C 1
ATOM 3411 O O . TYR A 1 430 ? 14.533 47.224 46.198 1.00 32.98 430 TYR A O 1
ATOM 3420 N N . HIS A 1 431 ? 12.444 46.969 45.380 1.00 31.30 431 HIS A N 1
ATOM 3421 C CA . HIS A 1 431 ? 12.857 46.126 44.258 1.00 34.51 431 HIS A CA 1
ATOM 3422 C C . HIS A 1 431 ? 12.912 46.976 42.992 1.00 29.09 431 HIS A C 1
ATOM 3423 O O . HIS A 1 431 ? 11.913 47.182 42.302 1.00 28.87 431 HIS A O 1
ATOM 3430 N N . ALA A 1 432 ? 14.106 47.480 42.704 1.00 24.47 432 ALA A N 1
ATOM 3431 C CA . ALA A 1 432 ? 14.313 48.321 41.539 1.00 20.66 432 ALA A CA 1
ATOM 3432 C C . ALA A 1 432 ? 14.069 47.528 40.262 1.00 21.84 432 ALA A C 1
ATOM 3433 O O . ALA A 1 432 ? 14.370 46.334 40.182 1.00 23.68 432 ALA A O 1
ATOM 3435 N N . THR A 1 433 ? 13.523 48.214 39.256 1.00 19.99 433 THR A N 1
ATOM 3436 C CA . THR A 1 433 ? 13.300 47.652 37.929 1.00 19.35 433 THR A CA 1
ATOM 3437 C C . THR A 1 433 ? 14.219 48.273 36.887 1.00 19.69 433 THR A C 1
ATOM 3438 O O . THR A 1 433 ? 13.920 48.226 35.690 1.00 22.49 433 THR A O 1
ATOM 3442 N N . ASN A 1 434 ? 15.326 48.863 37.325 1.00 17.58 434 ASN A N 1
ATOM 3443 C CA . ASN A 1 434 ? 16.350 49.395 36.437 1.00 17.49 434 ASN A CA 1
ATOM 3444 C C . ASN A 1 434 ? 17.472 48.392 36.182 1.00 17.40 434 ASN A C 1
ATOM 3445 O O . ASN A 1 434 ? 18.569 48.779 35.754 1.00 18.62 434 ASN A O 1
ATOM 3450 N N . LEU A 1 435 ? 17.212 47.116 36.448 1.00 18.87 435 LEU A N 1
ATOM 3451 C CA . LEU A 1 435 ? 18.014 45.996 35.979 1.00 19.25 435 LEU A CA 1
ATOM 3452 C C . LEU A 1 435 ? 17.068 44.821 35.774 1.00 20.66 435 LEU A C 1
ATOM 3453 O O . LEU A 1 435 ? 15.959 44.815 36.322 1.00 22.05 435 LEU A O 1
ATOM 3458 N N . PRO A 1 436 ? 17.453 43.832 34.965 1.00 23.10 436 PRO A N 1
ATOM 3459 C CA . PRO A 1 436 ? 16.573 42.672 34.761 1.00 26.50 436 PRO A CA 1
ATOM 3460 C C . PRO A 1 436 ? 16.418 41.867 36.045 1.00 31.50 436 PRO A C 1
ATOM 3461 O O . PRO A 1 436 ? 17.389 41.623 36.764 1.00 35.34 436 PRO A O 1
ATOM 3465 N N . ASP A 1 437 ? 15.183 41.438 36.326 1.00 34.73 437 ASP A N 1
ATOM 3466 C CA . ASP A 1 437 ? 14.918 40.794 37.613 1.00 41.21 437 ASP A CA 1
ATOM 3467 C C . ASP A 1 437 ? 15.694 39.492 37.767 1.00 43.03 437 ASP A C 1
ATOM 3468 O O . ASP A 1 437 ? 16.148 39.159 38.869 1.00 45.64 437 ASP A O 1
ATOM 3473 N N . LYS A 1 438 ? 15.863 38.744 36.679 1.00 41.23 438 LYS A N 1
ATOM 3474 C CA . LYS A 1 438 ? 16.584 37.480 36.771 1.00 44.62 438 LYS A CA 1
ATOM 3475 C C . LYS A 1 438 ? 18.037 37.680 37.178 1.00 45.32 438 LYS A C 1
ATOM 3476 O O . LYS A 1 438 ? 18.673 36.735 37.658 1.00 45.01 438 LYS A O 1
ATOM 3482 N N . LEU A 1 439 ? 18.560 38.898 37.028 1.00 44.86 439 LEU A N 1
ATOM 3483 C CA . LEU A 1 439 ? 19.981 39.152 37.220 1.00 44.53 439 LEU A CA 1
ATOM 3484 C C . LEU A 1 439 ? 20.358 39.217 38.696 1.00 46.28 439 LEU A C 1
ATOM 3485 O O . LEU A 1 439 ? 21.428 38.732 39.082 1.00 46.19 439 LEU A O 1
ATOM 3490 N N . ARG A 1 440 ? 19.506 39.827 39.523 1.00 48.34 440 ARG A N 1
ATOM 3491 C CA . ARG A 1 440 ? 19.698 39.887 40.969 1.00 52.13 440 ARG A CA 1
ATOM 3492 C C . ARG A 1 440 ? 20.079 38.537 41.546 1.00 52.99 440 ARG A C 1
ATOM 3493 O O . ARG A 1 440 ? 21.187 38.351 42.059 1.00 52.80 440 ARG A O 1
ATOM 3501 N N . VAL A 1 441 ? 19.130 37.602 41.485 1.00 53.76 441 VAL A N 1
ATOM 3502 C CA . VAL A 1 441 ? 19.317 36.289 42.088 1.00 55.14 441 VAL A CA 1
ATOM 3503 C C . VAL A 1 441 ? 20.481 35.564 41.430 1.00 53.37 441 VAL A C 1
ATOM 3504 O O . VAL A 1 441 ? 21.306 34.937 42.106 1.00 55.46 441 VAL A O 1
ATOM 3508 N N . GLN A 1 442 ? 20.572 35.653 40.103 1.00 49.60 442 GLN A N 1
ATOM 3509 C CA . GLN A 1 442 ? 21.621 34.957 39.368 1.00 48.01 442 GLN A CA 1
ATOM 3510 C C . GLN A 1 442 ? 23.008 35.427 39.792 1.00 45.99 442 GLN A C 1
ATOM 3511 O O . GLN A 1 442 ? 23.943 34.624 39.888 1.00 48.74 442 GLN A O 1
ATOM 3517 N N . LEU A 1 443 ? 23.159 36.721 40.071 1.00 40.20 443 LEU A N 1
ATOM 3518 C CA . LEU A 1 443 ? 24.445 37.268 40.480 1.00 38.34 443 LEU A CA 1
ATOM 3519 C C . LEU A 1 443 ? 24.637 37.291 41.991 1.00 40.19 443 LEU A C 1
ATOM 3520 O O . LEU A 1 443 ? 25.745 37.587 42.454 1.00 41.13 443 LEU A O 1
ATOM 3525 N N . GLY A 1 444 ? 23.599 36.991 42.766 1.00 39.96 444 GLY A N 1
ATOM 3526 C CA . GLY A 1 444 ? 23.729 37.003 44.210 1.00 40.13 444 GLY A CA 1
ATOM 3527 C C . GLY A 1 444 ? 23.777 38.389 44.812 1.00 40.22 444 GLY A C 1
ATOM 3528 O O . GLY A 1 444 ? 24.482 38.603 45.803 1.00 41.95 444 GLY A O 1
ATOM 3529 N N . ILE A 1 445 ? 23.046 39.339 44.238 1.00 36.62 445 ILE A N 1
ATOM 3530 C CA . ILE A 1 445 ? 23.028 40.702 44.753 1.00 36.84 445 ILE A CA 1
ATOM 3531 C C . ILE A 1 445 ? 22.062 40.772 45.928 1.00 41.36 445 ILE A C 1
ATOM 3532 O O . ILE A 1 445 ? 20.895 40.378 45.814 1.00 41.19 445 ILE A O 1
ATOM 3537 N N . ARG A 1 446 ? 22.548 41.263 47.062 1.00 44.79 446 ARG A N 1
ATOM 3538 C CA . ARG A 1 446 ? 21.729 41.444 48.253 1.00 48.60 446 ARG A CA 1
ATOM 3539 C C . ARG A 1 446 ? 21.406 42.924 48.387 1.00 47.54 446 ARG A C 1
ATOM 3540 O O . ARG A 1 446 ? 22.317 43.753 48.486 1.00 46.47 446 ARG A O 1
ATOM 3548 N N . ASN A 1 447 ? 20.116 43.252 48.383 1.00 47.64 447 ASN A N 1
ATOM 3549 C CA . ASN A 1 447 ? 19.700 44.642 48.501 1.00 48.10 447 ASN A CA 1
ATOM 3550 C C . ASN A 1 447 ? 20.225 45.249 49.797 1.00 45.14 447 ASN A C 1
ATOM 3551 O O . ASN A 1 447 ? 20.446 44.554 50.792 1.00 44.75 447 ASN A O 1
ATOM 3556 N N . VAL A 1 448 ? 20.441 46.562 49.770 1.00 43.13 448 VAL A N 1
ATOM 3557 C CA . VAL A 1 448 ? 20.876 47.286 50.958 1.00 43.31 448 VAL A CA 1
ATOM 3558 C C . VAL A 1 448 ? 19.793 47.233 52.027 1.00 46.95 448 VAL A C 1
ATOM 3559 O O . VAL A 1 448 ? 20.088 47.270 53.219 1.00 49.94 448 VAL A O 1
#

B-factor: mean 25.99, std 13.52, range [11.59, 138.35]

Radius of gyration: 21.84 Å; Cα contacts (8 Å, |Δi|>4): 988; chains: 1; bounding box: 51×55×57 Å

Solvent-accessible surface area: 19419 Å² total; per-residue (Å²): 141,117,76,8,65,2,3,0,9,10,0,20,12,16,0,0,0,0,0,0,0,1,69,64,58,42,17,25,8,36,0,3,16,134,29,77,16,75,103,82,49,22,10,13,43,25,0,22,2,1,0,2,55,1,1,83,82,3,26,154,18,46,4,10,95,52,0,116,69,22,47,28,38,3,103,31,8,82,0,19,16,22,69,21,130,60,38,60,128,11,96,6,51,114,15,21,114,85,24,4,1,20,0,14,79,28,44,0,0,92,12,0,32,87,11,0,86,152,37,43,6,98,31,30,66,14,8,89,15,23,100,33,64,40,79,104,144,18,8,25,0,10,5,45,50,188,108,50,114,126,114,107,15,200,12,15,0,0,0,0,10,40,24,30,86,9,142,6,52,141,48,13,40,98,147,125,118,155,44,189,107,19,25,45,0,2,3,24,2,48,9,34,26,118,74,1,121,63,16,115,114,0,69,44,0,56,138,38,4,110,121,64,7,34,41,5,13,8,4,1,47,29,6,20,0,0,4,32,2,1,16,128,7,118,24,3,8,6,52,0,8,12,119,18,131,127,159,48,112,13,38,82,96,46,129,24,70,42,87,55,0,43,81,45,0,122,104,77,100,14,0,148,119,0,41,8,2,2,93,32,16,89,89,156,73,3,14,18,19,9,0,29,15,31,152,24,32,97,55,4,5,6,115,66,0,27,4,2,0,2,1,53,0,1,4,12,19,7,42,24,3,31,0,16,12,0,0,0,0,1,2,1,0,1,2,0,4,0,0,53,72,8,28,67,162,92,2,35,17,0,0,38,0,2,4,56,2,4,14,4,0,0,2,0,0,1,39,26,2,29,96,15,0,67,11,174,69,53,43,90,38,128,78,122,80,0,59,87,110,3,20,29,40,6,35,47,58,80,56,0,7,38,27,46,3,27,31,26,0,98,144,45,5,103,80,0,8,120,9,39,118,111,70,112,125,23,112,7,110,8,8,50,110,164,21,16,133,112,32,55,22,208,46,61

Foldseek 3Di:
DAFFEEEEEAQALLSLLLLQLQLVLPHAYEYEHAADLLDQFDFKAKAFQLLVVSVCPGPVRPLVVVQVLFWAQAQWAFEAELQRDGDDTHGCCVRPVDTMGMDRSSSSSVSSVVSSVVSNHHYHYQWDWADWDDDLAWIWIWTAHPVRDTDIDIGRFYEQAHAQPGPCLCLAVVDDDDFAFLQKWKWKFKFDLVVLVVQPLNVVCLPCLQRHWAWYWYDYVFWTKTWTAGSSRPIIMMMIMGGDDDPDDQDRQDADDVVVQLVRSVVTNCSVSVCSGVVRGDRRRTDIGTFTQDAADPFAAHPSQRYGYAQSSGFAGGSLLSCRSNLSSLLSNQLSLLCSVQDSSRRSLSSQLSRLQRRQVSRLSRLLRSCVSNQVQDDDSVPDGDDPSNRRCNSPDCLPNVDHSNVLCVVCVVVSSCCVVVVHRDDHPSDPPVSCVVSVPDGD

Sequence (444 aa):
GEEVQVIIVGLGIVGLAAAIECREKGHSSVHAFEKSNILKSIGDCIIGLQSNATRIIKRWGDDGAVHEALRPWIVSSKEIRIHNSSGRLIIRQDLSSEVCEQPNYLLPRSSELIRVMYEHALKIGVEISLGVEVCEPSEDEEGASSVVALTRDGERQIVRGDFIIICSDGVHSKMRKAIMPQPVEPRPSGYAAFRALVDTETLKGDPEASWVFEGVEENDRFDVFFLSGAQIALQSCNKGKVFSWFCIHQDTRNLLDVWTSPADPNEMLDLIKVWPIGQRLWSVIRHTQPQKFINYPLLNHKPLDHWVSSHGRLILIGDAAHPLSPAAGQGASQGIEDANVLATSSLSLAGRQRVSLALHVAERIRYARASAVQLISHRVNEGWRNQDWDAYEPNEQNIIASLPLETWIYGHDSQAYTEQEFEMVVRAVQEGEEYHATNLPDKLRVQLGIRNV

Organism: Penicillium fellutanum (NCBI:txid70095)

Nearest PDB structures (foldseek):
  6pvh-assembly1_A  TM=1.001E+00  e=1.614E-89  Penicillium fellutanum
  6pvi-assembly1_A  TM=9.789E-01  e=8.116E-84  Penicillium fellutanum
  7cp7-assembly1_A  TM=8.699E-01  e=3.292E-45  Aspergillus fumigatus Z5
  7kpt-assembly1_A  TM=9.259E-01  e=1.057E-42  Penicillium citrinum
  7kpq-assembly1_A  TM=9.328E-01  e=1.226E-40  Penicillium citrinum

Secondary structure (DSSP, 8-state):
----EEEEE--SHHHHHHHHHHHHTT-EEEEEESS-TTS--S-EEEE-HHHHHHHTTGGGGHHHHHHGGGB----EEEEE-TT--EEEEEE-TTTTSS--EEEEHHHHHHHHHHHHHHTT-EEEESEEEEEEEE-SS-EEEEEEETTS-EEEEEESEEEE---TT-SGGGGT--S--PPEEEEEEEEEEE--HHHHHT-GGGGGGGTTTTTS--EEEEEETTEEEEEEEETTTTEEEEEEEEE--S---S-S-----HHHHHHHHHTSTTHHHHHHHHTTS-GGG-EEEEEEEPPPPS-SB-TTS-EEE-GGGTS---TTSS-HHHHHHHHHHHHHHHHHHH-GGGHHHHHHHHHHHHHHHHHHHHHHHHHHHTTTT---TTT----GGGS--GGG-HHHHT--HHHHHHHHHHHHHHHHHHT-----SSS-HHHHHHHTPPP-

InterPro domains:
  IPR002938 FAD-binding domain [PF01494] (7-369)
  IPR036188 FAD/NAD(P)-binding domain superfamily [G3DSA:3.50.50.60] (9-397)
  IPR036188 FAD/NAD(P)-binding domain superfamily [SSF51905] (8-387)
  IPR050493 FAD-dependent Monooxygenases in Biosynthesis and Metabolism [PTHR13789] (6-416)